Protein AF-A0A9N7JJ28-F1 (afdb_monomer_lite)

pLDDT: mean 87.32, std 13.84, range [27.3, 98.5]

Secondary structure (DSSP, 8-state):
--HHHHHHHHHHHHHHHHHHHHHS------S-------TTTTEEEEE---GGGEETTEE--SSSSSSTT-EEEEETTBTT----EEEE-SSSEEEEEESSSEEEEEEEEEETTS-EEEEEEEEE-TTS--SSS-EEEEEE-TT--EEEEEETTEEEE-TTSS-EE-SPPPPSSSEEEEEEEEEE-TTS-EEEEEEETTEEEEEEEE--GGGS--SEEEEEESS-SSTTSSEEPEEEEEEEEEESS---HHHHHHHHHTTHHHHHHHHHHHHHHHHHHHHHHSS--TTSHHHHHHHHHHHHHTT--TTS-HHHHHHHHHHHHHHHHHHHHHHHTS-------TT----PPPGGGGEEE--SHHHHHHTEETTTTEE-HHHHHHHHHHT-SEEEET-SGGGGG--GGGGSS-GGGPPPEE-SSTTSPEE--SS-HHHHHIIIIIIS-PEEEEEE-TTT--HHHHHHHHHHHHPPTT--TT-SS-HHHHHHHTT--S-----EEEESS-TTTT--GGGSSBTTB----SHHHHHHHHH-EEEEEEEEEPB-SS-----S-TTT-TTB----TT-EEE-TTSSPSSS---GGGS--GGG-EEEETTEEEEE-S-GGGS-TT--EEEEETTTTEEEPP-SSSSPPPPTT-BEEEEEEEEE--HHHHHHHHHHH-TT-EEEES--SHHHHHHHHHHHHTTS-----SEE--------SSPPPTT-TTHHHHHHHHIIIIIHHHHHHHHHHHHHH-TTS---

Organism: Clostridium septicum (NCBI:txid1504)

Structure (mmCIF, N/CA/C/O backbone):
data_AF-A0A9N7JJ28-F1
#
_entry.id   AF-A0A9N7JJ28-F1
#
loop_
_atom_site.group_PDB
_atom_site.id
_atom_site.type_symbol
_atom_site.label_atom_id
_atom_site.label_alt_id
_atom_site.label_comp_id
_atom_site.label_asym_id
_atom_site.label_entity_id
_atom_site.label_seq_id
_atom_site.pdbx_PDB_ins_code
_atom_site.Cartn_x
_atom_site.Cartn_y
_atom_site.Cartn_z
_atom_site.occupancy
_atom_site.B_iso_or_equiv
_atom_site.auth_seq_id
_atom_site.auth_comp_id
_atom_site.auth_asym_id
_atom_site.auth_atom_id
_atom_site.pdbx_PDB_model_num
ATOM 1 N N . MET A 1 1 ? -4.870 -32.412 43.500 1.00 31.12 1 MET A N 1
ATOM 2 C CA . MET A 1 1 ? -5.262 -31.833 44.810 1.00 31.12 1 MET A CA 1
ATOM 3 C C . MET A 1 1 ? -5.225 -30.291 44.856 1.00 31.12 1 MET A C 1
ATOM 5 O O . MET A 1 1 ? -5.602 -29.748 45.883 1.00 31.12 1 MET A O 1
ATOM 9 N N . GLY A 1 2 ? -4.878 -29.571 43.772 1.00 34.66 2 GLY A N 1
ATOM 10 C CA . GLY A 1 2 ? -4.816 -28.093 43.764 1.00 34.66 2 GLY A CA 1
ATOM 11 C C . GLY A 1 2 ? -6.136 -27.337 43.511 1.00 34.66 2 GLY A C 1
ATOM 12 O O . GLY A 1 2 ? -6.288 -26.226 43.996 1.00 34.66 2 GLY A O 1
ATOM 13 N N . GLY A 1 3 ? -7.131 -27.936 42.840 1.00 32.59 3 GLY A N 1
ATOM 14 C CA . GLY A 1 3 ? -8.368 -27.227 42.447 1.00 32.59 3 GLY A CA 1
ATOM 15 C C . GLY A 1 3 ? -9.379 -26.938 43.571 1.00 32.59 3 GLY A C 1
ATOM 16 O O . GLY A 1 3 ? -10.236 -26.074 43.423 1.00 32.59 3 GLY A O 1
ATOM 17 N N . ASN A 1 4 ? -9.281 -27.620 44.719 1.00 35.12 4 ASN A N 1
ATOM 18 C CA . ASN A 1 4 ? -10.210 -27.425 45.845 1.00 35.12 4 ASN A CA 1
ATOM 19 C C . ASN A 1 4 ? -9.795 -26.298 46.809 1.00 35.12 4 ASN A C 1
ATOM 21 O O . ASN A 1 4 ? -10.609 -25.887 47.637 1.00 35.12 4 ASN A O 1
ATOM 25 N N . MET A 1 5 ? -8.556 -25.795 46.720 1.00 35.06 5 MET A N 1
ATOM 26 C CA . MET A 1 5 ? -8.120 -24.637 47.513 1.00 35.06 5 MET A CA 1
ATOM 27 C C . MET A 1 5 ? -8.622 -23.319 46.915 1.00 35.06 5 MET A C 1
ATOM 29 O O . MET A 1 5 ? -9.125 -22.501 47.678 1.00 35.06 5 MET A O 1
ATOM 33 N N . ASN A 1 6 ? -8.611 -23.155 45.584 1.00 46.19 6 ASN A N 1
ATOM 34 C CA . ASN A 1 6 ? -9.087 -21.926 44.930 1.00 46.19 6 ASN A CA 1
ATOM 35 C C . ASN A 1 6 ? -10.594 -21.701 45.097 1.00 46.19 6 ASN A C 1
ATOM 37 O O . ASN A 1 6 ? -10.999 -20.603 45.457 1.00 46.19 6 ASN A O 1
ATOM 41 N N . LYS A 1 7 ? -11.434 -22.740 44.968 1.00 43.75 7 LYS A N 1
ATOM 42 C CA . LYS A 1 7 ? -12.886 -22.596 45.203 1.00 43.75 7 LYS A CA 1
ATOM 43 C C . LYS A 1 7 ? -13.218 -22.194 46.645 1.00 43.75 7 LYS A C 1
ATOM 45 O O . LYS A 1 7 ? -14.100 -21.372 46.863 1.00 43.75 7 LYS A O 1
ATOM 50 N N . LYS A 1 8 ? -12.479 -22.718 47.634 1.00 42.81 8 LYS A N 1
ATOM 51 C CA . LYS A 1 8 ? -12.617 -22.289 49.036 1.00 42.81 8 LYS A CA 1
ATOM 52 C C . LYS A 1 8 ? -12.106 -20.868 49.252 1.00 42.81 8 LYS A C 1
ATOM 54 O O . LYS A 1 8 ? -12.745 -20.136 49.993 1.00 42.81 8 LYS A O 1
ATOM 59 N N . PHE A 1 9 ? -11.013 -20.467 48.603 1.00 43.44 9 PHE A N 1
ATOM 60 C CA . PHE A 1 9 ? -10.500 -19.098 48.679 1.00 43.44 9 PHE A CA 1
ATOM 61 C C . PHE A 1 9 ? -11.475 -18.087 48.061 1.00 43.44 9 PHE A C 1
ATOM 63 O O . PHE A 1 9 ? -11.708 -17.048 48.660 1.00 43.44 9 PHE A O 1
ATOM 70 N N . ILE A 1 10 ? -12.122 -18.424 46.941 1.00 47.22 10 ILE A N 1
ATOM 71 C CA . ILE A 1 10 ? -13.129 -17.582 46.275 1.00 47.22 10 ILE A CA 1
ATOM 72 C C . ILE A 1 10 ? -14.425 -17.506 47.092 1.00 47.22 10 ILE A C 1
ATOM 74 O O . ILE A 1 10 ? -14.948 -16.415 47.282 1.00 47.22 10 ILE A O 1
ATOM 78 N N . SER A 1 11 ? -14.922 -18.613 47.662 1.00 43.03 11 SER A N 1
ATOM 79 C CA . SER A 1 11 ? -16.067 -18.556 48.590 1.00 43.03 11 SER A CA 1
ATOM 80 C C . SER A 1 11 ? -15.740 -17.806 49.881 1.00 43.03 11 SER A C 1
ATOM 82 O O . SER A 1 11 ? -16.617 -17.150 50.433 1.00 43.03 11 SER A O 1
ATOM 84 N N . ILE A 1 12 ? -14.491 -17.873 50.356 1.00 44.97 12 ILE A N 1
ATOM 85 C CA . ILE A 1 12 ? -14.019 -17.047 51.468 1.00 44.97 12 ILE A CA 1
ATOM 86 C C . ILE A 1 12 ? -13.953 -15.589 51.025 1.00 44.97 12 ILE A C 1
ATOM 88 O O . ILE A 1 12 ? -14.421 -14.762 51.781 1.00 44.97 12 ILE A O 1
ATOM 92 N N . ILE A 1 13 ? -13.487 -15.245 49.823 1.00 46.19 13 ILE A N 1
ATOM 93 C CA . ILE A 1 13 ? -13.495 -13.864 49.317 1.00 46.19 13 ILE A CA 1
ATOM 94 C C . ILE A 1 13 ? -14.925 -13.351 49.127 1.00 46.19 13 ILE A C 1
ATOM 96 O O . ILE A 1 13 ? -15.188 -12.246 49.561 1.00 46.19 13 ILE A O 1
ATOM 100 N N . LEU A 1 14 ? -15.877 -14.134 48.610 1.00 43.62 14 LEU A N 1
ATOM 101 C CA . LEU A 1 14 ? -17.290 -13.734 48.544 1.00 43.62 14 LEU A CA 1
ATOM 102 C C . LEU A 1 14 ? -17.869 -13.522 49.946 1.00 43.62 14 LEU A C 1
ATOM 104 O O . LEU A 1 14 ? -18.461 -12.486 50.223 1.00 43.62 14 LEU A O 1
ATOM 108 N N . ALA A 1 15 ? -17.641 -14.471 50.858 1.00 41.09 15 ALA A N 1
ATOM 109 C CA . ALA A 1 15 ? -18.084 -14.346 52.239 1.00 41.09 15 ALA A CA 1
ATOM 110 C C . ALA A 1 15 ? -17.382 -13.194 52.958 1.00 41.09 15 ALA A C 1
ATOM 112 O O . ALA A 1 15 ? -18.008 -12.595 53.812 1.00 41.09 15 ALA A O 1
ATOM 113 N N . THR A 1 16 ? -16.134 -12.868 52.604 1.00 41.03 16 THR A N 1
ATOM 114 C CA . THR A 1 16 ? -15.320 -11.790 53.183 1.00 41.03 16 THR A CA 1
ATOM 115 C C . THR A 1 16 ? -15.589 -10.460 52.502 1.00 41.03 16 THR A C 1
ATOM 117 O O . THR A 1 16 ? -15.441 -9.466 53.168 1.00 41.03 16 THR A O 1
ATOM 120 N N . ILE A 1 17 ? -16.037 -10.380 51.252 1.00 42.94 17 ILE A N 1
ATOM 121 C CA . ILE A 1 17 ? -16.501 -9.138 50.613 1.00 42.94 17 ILE A CA 1
ATOM 122 C C . ILE A 1 17 ? -17.902 -8.819 51.126 1.00 42.94 17 ILE A C 1
ATOM 124 O O . ILE A 1 17 ? -18.151 -7.681 51.496 1.00 42.94 17 ILE A O 1
ATOM 128 N N . ILE A 1 18 ? -18.764 -9.828 51.291 1.00 40.19 18 ILE A N 1
ATOM 129 C CA . ILE A 1 18 ? -20.040 -9.687 52.005 1.00 40.19 18 ILE A CA 1
ATOM 130 C C . ILE A 1 18 ? -19.773 -9.340 53.481 1.00 40.19 18 ILE A C 1
ATOM 132 O O . ILE A 1 18 ? -20.394 -8.420 54.006 1.00 40.19 18 ILE A O 1
ATOM 136 N N . LEU A 1 19 ? -18.792 -9.981 54.144 1.00 32.69 19 LEU A N 1
ATOM 137 C CA . LEU A 1 19 ? -18.432 -9.640 55.525 1.00 32.69 19 LEU A CA 1
ATOM 138 C C . LEU A 1 19 ? -17.773 -8.269 55.625 1.00 32.69 19 LEU A C 1
ATOM 140 O O . LEU A 1 19 ? -18.069 -7.565 56.567 1.00 32.69 19 LEU A O 1
ATOM 144 N N . VAL A 1 20 ? -16.891 -7.872 54.711 1.00 35.56 20 VAL A N 1
ATOM 145 C CA . VAL A 1 20 ? -16.158 -6.595 54.723 1.00 35.56 20 VAL A CA 1
ATOM 146 C C . VAL A 1 20 ? -17.078 -5.459 54.291 1.00 35.56 20 VAL A C 1
ATOM 148 O O . VAL A 1 20 ? -16.967 -4.385 54.863 1.00 35.56 20 VAL A O 1
ATOM 151 N N . ALA A 1 21 ? -18.076 -5.695 53.439 1.00 35.12 21 ALA A N 1
ATOM 152 C CA . ALA A 1 21 ? -19.194 -4.771 53.248 1.00 35.12 21 ALA A CA 1
ATOM 153 C C . ALA A 1 21 ? -20.019 -4.598 54.540 1.00 35.12 21 ALA A C 1
ATOM 155 O O . ALA A 1 21 ? -20.496 -3.502 54.814 1.00 35.12 21 ALA A O 1
ATOM 156 N N . THR A 1 22 ? -20.121 -5.637 55.385 1.00 32.78 22 THR A N 1
ATOM 157 C CA . THR A 1 22 ? -20.750 -5.536 56.721 1.00 32.78 22 THR A CA 1
ATOM 158 C C . THR A 1 22 ? -19.802 -5.143 57.875 1.00 32.78 22 THR A C 1
ATOM 160 O O . THR A 1 22 ? -20.277 -4.781 58.948 1.00 32.78 22 THR A O 1
ATOM 163 N N . CYS A 1 23 ? -18.476 -5.226 57.701 1.00 27.81 23 CYS A N 1
ATOM 164 C CA . CYS A 1 23 ? -17.444 -5.060 58.742 1.00 27.81 23 CYS A CA 1
ATOM 165 C C . CYS A 1 23 ? -16.534 -3.852 58.512 1.00 27.81 23 CYS A C 1
ATOM 167 O O . CYS A 1 23 ? -15.880 -3.407 59.460 1.00 27.81 23 CYS A O 1
ATOM 169 N N . PHE A 1 24 ? -16.542 -3.241 57.322 1.00 31.09 24 PHE A N 1
ATOM 170 C CA . PHE A 1 24 ? -16.439 -1.796 57.293 1.00 31.09 24 PHE A CA 1
ATOM 171 C C . PHE A 1 24 ? -17.645 -1.320 58.086 1.00 31.09 24 PHE A C 1
ATOM 173 O O . PHE A 1 24 ? -18.771 -1.293 57.602 1.00 31.09 24 PHE A O 1
ATOM 180 N N . ASN A 1 25 ? -17.381 -0.926 59.328 1.00 30.23 25 ASN A N 1
ATOM 181 C CA . ASN A 1 25 ? -18.066 0.206 59.908 1.00 30.23 25 ASN A CA 1
ATOM 182 C C . ASN A 1 25 ? -17.907 1.380 58.915 1.00 30.23 25 ASN A C 1
ATOM 184 O O . ASN A 1 25 ? -17.190 2.341 59.185 1.00 30.23 25 ASN A O 1
ATOM 188 N N . PHE A 1 26 ? -18.645 1.363 57.796 1.00 31.72 26 PHE A N 1
ATOM 189 C CA . PHE A 1 26 ? -19.494 2.498 57.526 1.00 31.72 26 PHE A CA 1
ATOM 190 C C . PHE A 1 26 ? -20.122 2.749 58.877 1.00 31.72 26 PHE A C 1
ATOM 192 O O . PHE A 1 26 ? -20.822 1.894 59.426 1.00 31.72 26 PHE A O 1
ATOM 199 N N . LYS A 1 27 ? -19.792 3.888 59.482 1.00 29.39 27 LYS A N 1
ATOM 200 C CA . LYS A 1 27 ? -20.777 4.487 60.355 1.00 29.39 27 LYS A CA 1
ATOM 201 C C . LYS A 1 27 ? -22.066 4.378 59.546 1.00 29.39 27 LYS A C 1
ATOM 203 O O . LYS A 1 27 ? -22.236 5.099 58.567 1.00 29.39 27 LYS A O 1
ATOM 208 N N . LEU A 1 28 ? -22.940 3.452 59.939 1.00 29.27 28 LEU A N 1
ATOM 209 C CA . LEU A 1 28 ? -24.353 3.721 60.000 1.00 29.27 28 LEU A CA 1
ATOM 210 C C . LEU A 1 28 ? -24.401 5.038 60.769 1.00 29.27 28 LEU A C 1
ATOM 212 O O . LEU A 1 28 ? -24.518 5.085 61.992 1.00 29.27 28 LEU A O 1
ATOM 216 N N . VAL A 1 29 ? -24.220 6.134 60.031 1.00 32.22 29 VAL A N 1
ATOM 217 C CA . VAL A 1 29 ? -25.022 7.309 60.237 1.00 32.22 29 VAL A CA 1
ATOM 218 C C . VAL A 1 29 ? -26.397 6.697 60.101 1.00 32.22 29 VAL A C 1
ATOM 220 O O . VAL A 1 29 ? -26.874 6.399 59.008 1.00 32.22 29 VAL A O 1
ATOM 223 N N . SER A 1 30 ? -26.958 6.335 61.256 1.00 27.30 30 SER A N 1
ATOM 224 C CA . SER A 1 30 ? -28.381 6.148 61.362 1.00 27.30 30 SER A CA 1
ATOM 225 C C . SER A 1 30 ? -29.002 7.287 60.570 1.00 27.30 30 SER A C 1
ATOM 227 O O . SER A 1 30 ? -28.454 8.393 60.527 1.00 27.30 30 SER A O 1
ATOM 229 N N . ALA A 1 31 ? -30.157 7.044 59.978 1.00 30.84 31 ALA A N 1
ATOM 230 C CA . ALA A 1 31 ? -31.038 8.102 59.521 1.00 30.84 31 ALA A CA 1
ATOM 231 C C . ALA A 1 31 ? -31.504 9.006 60.697 1.00 30.84 31 ALA A C 1
ATOM 233 O O . ALA A 1 31 ? -32.675 9.338 60.819 1.00 30.84 31 ALA A O 1
ATOM 234 N N . ASN A 1 32 ? -30.605 9.409 61.602 1.00 28.41 32 ASN A N 1
ATOM 235 C CA . ASN A 1 32 ? -30.596 10.725 62.191 1.00 28.41 32 ASN A CA 1
ATOM 236 C C . ASN A 1 32 ? -30.495 11.686 61.014 1.00 28.41 32 ASN A C 1
ATOM 238 O O . ASN A 1 32 ? -29.395 11.942 60.533 1.00 28.41 32 ASN A O 1
ATOM 242 N N . THR A 1 33 ? -31.660 12.130 60.536 1.00 35.03 33 THR A N 1
ATOM 243 C CA . THR A 1 33 ? -31.889 13.469 59.986 1.00 35.03 33 THR A CA 1
ATOM 244 C C . THR A 1 33 ? -30.575 14.205 59.755 1.00 35.03 33 THR A C 1
ATOM 246 O O . THR A 1 33 ? -30.070 14.849 60.683 1.00 35.03 33 THR A O 1
ATOM 249 N N . ILE A 1 34 ? -30.003 14.078 58.549 1.00 42.00 34 ILE A N 1
ATOM 250 C CA . ILE A 1 34 ? -29.130 15.132 58.037 1.00 42.00 34 ILE A CA 1
ATOM 251 C C . ILE A 1 34 ? -30.011 16.362 58.201 1.00 42.00 34 ILE A C 1
ATOM 253 O O . ILE A 1 34 ? -31.062 16.450 57.572 1.00 42.00 34 ILE A O 1
ATOM 257 N N . LYS A 1 35 ? -29.704 17.215 59.183 1.00 42.09 35 LYS A N 1
ATOM 258 C CA . LYS A 1 35 ? -30.325 18.534 59.232 1.00 42.09 35 LYS A CA 1
ATOM 259 C C . LYS A 1 35 ? -30.085 19.094 57.843 1.00 42.09 35 LYS A C 1
ATOM 261 O O . LYS A 1 35 ? -28.913 19.157 57.478 1.00 42.09 35 LYS A O 1
ATOM 266 N N . ASP A 1 36 ? -31.146 19.407 57.100 1.00 57.34 36 ASP A N 1
ATOM 267 C CA . ASP A 1 36 ? -31.034 20.072 55.804 1.00 57.34 36 ASP A CA 1
ATOM 268 C C . ASP A 1 36 ? -30.012 21.197 55.967 1.00 57.34 36 ASP A C 1
ATOM 270 O O . ASP A 1 36 ? -30.238 22.160 56.708 1.00 57.34 36 ASP A O 1
ATOM 274 N N . PHE A 1 37 ? -28.818 20.994 55.408 1.00 76.31 37 PHE A N 1
ATOM 275 C CA . PHE A 1 37 ? -27.785 22.006 55.458 1.00 76.31 37 PHE A CA 1
ATOM 276 C C . PHE A 1 37 ? -28.201 23.027 54.414 1.00 76.31 37 PHE A C 1
ATOM 278 O O . PHE A 1 37 ? -28.211 22.723 53.222 1.00 76.31 37 PHE A O 1
ATOM 285 N N . ASP A 1 38 ? -28.607 24.211 54.860 1.00 86.00 38 ASP A N 1
ATOM 286 C CA . ASP A 1 38 ? -29.076 25.246 53.951 1.00 86.00 38 ASP A CA 1
ATOM 287 C C . ASP A 1 38 ? -27.901 25.790 53.125 1.00 86.00 38 ASP A C 1
ATOM 289 O O . ASP A 1 38 ? -27.115 26.623 53.583 1.00 86.00 38 ASP A O 1
ATOM 293 N N . LEU A 1 39 ? -27.780 25.302 51.888 1.00 90.75 39 LEU A N 1
ATOM 294 C CA . LEU A 1 39 ? -26.790 25.758 50.910 1.00 90.75 39 LEU A CA 1
ATOM 295 C C . LEU A 1 39 ? -27.067 27.182 50.395 1.00 90.75 39 LEU A C 1
ATOM 297 O O . LEU A 1 39 ? -26.283 27.696 49.599 1.00 90.75 39 LEU A O 1
ATOM 301 N N . ASN A 1 40 ? -28.150 27.835 50.825 1.00 89.12 40 ASN A N 1
ATOM 302 C CA . ASN A 1 40 ? -28.416 29.240 50.510 1.00 89.12 40 ASN A CA 1
ATOM 303 C C . ASN A 1 40 ? -27.924 30.196 51.605 1.00 89.12 40 ASN A C 1
ATOM 305 O O . ASN A 1 40 ? -27.819 31.401 51.363 1.00 89.12 40 ASN A O 1
ATOM 309 N N . ASP A 1 41 ? -27.571 29.684 52.787 1.00 89.19 41 ASP A N 1
ATOM 310 C CA . ASP A 1 41 ? -27.022 30.503 53.864 1.00 89.19 41 ASP A CA 1
ATOM 311 C C . ASP A 1 41 ? -25.684 31.131 53.439 1.00 89.19 41 ASP A C 1
ATOM 313 O O . ASP A 1 41 ? -24.734 30.424 53.082 1.00 89.19 41 ASP A O 1
ATOM 317 N N . SER A 1 42 ? -25.599 32.466 53.494 1.00 90.12 42 SER A N 1
ATOM 318 C CA . SER A 1 42 ? -24.420 33.252 53.088 1.00 90.12 42 SER A CA 1
ATOM 319 C C . SER A 1 42 ? -23.978 33.061 51.622 1.00 90.12 42 SER A C 1
ATOM 321 O O . SER A 1 42 ? -22.817 33.305 51.268 1.00 90.12 42 SER A O 1
ATOM 323 N N . LEU A 1 43 ? -24.889 32.619 50.750 1.00 93.81 43 LEU A N 1
ATOM 324 C CA . LEU A 1 43 ? -24.636 32.428 49.323 1.00 93.81 43 LEU A CA 1
ATOM 325 C C . LEU A 1 43 ? -24.639 33.781 48.589 1.00 93.81 43 LEU A C 1
ATOM 327 O O . LEU A 1 43 ? -25.628 34.511 48.595 1.00 93.81 43 LEU A O 1
ATOM 331 N N . LEU A 1 44 ? -23.521 34.115 47.945 1.00 93.56 44 LEU A N 1
ATOM 332 C CA . LEU A 1 44 ? -23.374 35.320 47.124 1.00 93.56 44 LEU A CA 1
ATOM 333 C C . LEU A 1 44 ? -23.677 35.060 45.647 1.00 93.56 44 LEU A C 1
ATOM 335 O O . LEU A 1 44 ? -24.235 35.926 44.974 1.00 93.56 44 LEU A O 1
ATOM 339 N N . GLY A 1 45 ? -23.263 33.900 45.133 1.00 94.25 45 GLY A N 1
ATOM 340 C CA . GLY A 1 45 ? -23.347 33.563 43.714 1.00 94.25 45 GLY A CA 1
ATOM 341 C C . GLY A 1 45 ? -23.714 32.103 43.485 1.00 94.25 45 GLY A C 1
ATOM 342 O O . GLY A 1 45 ? -23.108 31.240 44.115 1.00 94.25 45 GLY A O 1
ATOM 343 N N . TYR A 1 46 ? -24.653 31.833 42.576 1.00 94.44 46 TYR A N 1
ATOM 344 C CA . TYR A 1 46 ? -24.981 30.484 42.103 1.00 94.44 46 TYR A CA 1
ATOM 345 C C . TYR A 1 46 ? -25.229 30.469 40.593 1.00 94.44 46 TYR A C 1
ATOM 347 O O . TYR A 1 46 ? -26.056 31.237 40.103 1.00 94.44 46 TYR A O 1
ATOM 355 N N . TYR A 1 47 ? -24.507 29.608 39.872 1.00 94.75 47 TYR A N 1
ATOM 356 C CA . TYR A 1 47 ? -24.536 29.517 38.409 1.00 94.75 47 TYR A CA 1
ATOM 357 C C . TYR A 1 47 ? -24.588 28.050 37.981 1.00 94.75 47 TYR A C 1
ATOM 359 O O . TYR A 1 47 ? -23.634 27.312 38.223 1.00 94.75 47 TYR A O 1
ATOM 367 N N . THR A 1 48 ? -25.693 27.649 37.353 1.00 89.44 48 THR A N 1
ATOM 368 C CA . THR A 1 48 ? -25.924 26.290 36.829 1.00 89.44 48 THR A CA 1
ATOM 369 C C . THR A 1 48 ? -25.938 26.234 35.308 1.00 89.44 48 THR A C 1
ATOM 371 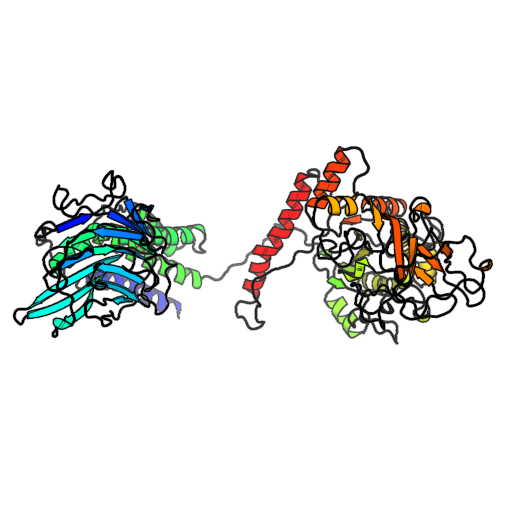O O . THR A 1 48 ? -26.074 25.165 34.755 1.00 89.44 48 THR A O 1
ATOM 374 N N . PHE A 1 49 ? -25.863 27.382 34.626 1.00 92.81 49 PHE A N 1
ATOM 375 C CA . PHE A 1 49 ? -25.827 27.501 33.159 1.00 92.81 49 PHE A CA 1
ATOM 376 C C . PHE A 1 49 ? -27.037 26.932 32.391 1.00 92.81 49 PHE A C 1
ATOM 378 O O . PHE A 1 49 ? -27.085 27.059 31.175 1.00 92.81 49 PHE A O 1
ATOM 385 N N . GLU A 1 50 ? -28.049 26.443 33.106 1.00 88.69 50 GLU A N 1
ATOM 386 C CA . GLU A 1 50 ? -29.313 25.937 32.565 1.00 88.69 50 GLU A CA 1
ATOM 387 C C . GLU A 1 50 ? -30.232 27.027 31.984 1.00 88.69 50 GLU A C 1
ATOM 389 O O . GLU A 1 50 ? -30.265 28.157 32.485 1.00 88.69 50 GLU A O 1
ATOM 394 N N . ASN A 1 51 ? -31.092 26.664 31.021 1.00 72.75 51 ASN A N 1
ATOM 395 C CA . ASN A 1 51 ? -32.124 27.530 30.408 1.00 72.75 51 ASN A CA 1
ATOM 396 C C . ASN A 1 51 ? -31.564 28.819 29.741 1.00 72.75 51 ASN A C 1
ATOM 398 O O . ASN A 1 51 ? -30.388 28.912 29.406 1.00 72.75 51 ASN A O 1
ATOM 402 N N . ASP A 1 52 ? -32.392 29.871 29.603 1.00 65.81 52 ASP A N 1
ATOM 403 C CA . ASP A 1 52 ? -31.998 31.235 29.185 1.00 65.81 52 ASP A CA 1
ATOM 404 C C . ASP A 1 52 ? -31.106 31.965 30.229 1.00 65.81 52 ASP A C 1
ATOM 406 O O . ASP A 1 52 ? -31.024 33.199 30.237 1.00 65.81 52 ASP A O 1
ATOM 410 N N . SER A 1 53 ? -30.441 31.246 31.152 1.00 77.19 53 SER A N 1
ATOM 411 C CA . SER A 1 53 ? -29.570 31.860 32.173 1.00 77.19 53 SER A CA 1
ATOM 412 C C . SER A 1 53 ? -28.376 32.594 31.564 1.00 77.19 53 SER A C 1
ATOM 414 O O . SER A 1 53 ? -27.802 33.470 32.219 1.00 77.19 53 SER A O 1
ATOM 416 N N . ILE A 1 54 ? -28.052 32.282 30.306 1.00 84.38 54 ILE A N 1
ATOM 417 C CA . ILE A 1 54 ? -27.045 32.949 29.493 1.00 84.38 54 ILE A CA 1
ATOM 418 C C . ILE A 1 54 ? -27.739 33.751 28.389 1.00 84.38 54 ILE A C 1
ATOM 420 O O . ILE A 1 54 ? -28.284 33.195 27.440 1.00 84.38 54 ILE A O 1
ATOM 424 N N . ASN A 1 55 ? -27.660 35.079 28.468 1.00 82.06 55 ASN A N 1
ATOM 425 C CA . ASN A 1 55 ? -28.202 35.981 27.452 1.00 82.06 55 ASN A CA 1
ATOM 426 C C . ASN A 1 55 ? -27.167 37.048 27.084 1.00 82.06 55 ASN A C 1
ATOM 428 O O . ASN A 1 55 ? -26.649 37.743 27.959 1.00 82.06 55 ASN A O 1
ATOM 432 N N . ASN A 1 56 ? -26.850 37.186 25.792 1.00 83.94 56 ASN A N 1
ATOM 433 C CA . ASN A 1 56 ? -25.845 38.130 25.285 1.00 83.94 56 ASN A CA 1
ATOM 434 C C . ASN A 1 56 ? -24.528 38.090 26.090 1.00 83.94 56 ASN A C 1
ATOM 436 O O . ASN A 1 56 ? -24.022 39.125 26.525 1.00 83.94 56 ASN A O 1
ATOM 440 N N . MET A 1 57 ? -23.996 36.881 26.325 1.00 89.25 57 MET A N 1
ATOM 441 C CA . MET A 1 57 ? -22.788 36.612 27.131 1.00 89.25 57 MET A CA 1
ATOM 442 C C . MET A 1 57 ? -22.885 36.992 28.616 1.00 89.25 57 MET A C 1
ATOM 444 O O . MET A 1 57 ? -21.889 36.907 29.328 1.00 89.25 57 MET A O 1
ATOM 448 N N . THR A 1 58 ? -24.049 37.400 29.111 1.00 91.62 58 THR A N 1
ATOM 449 C CA . THR A 1 58 ? -24.284 37.627 30.541 1.00 91.62 58 THR A CA 1
ATOM 450 C C . THR A 1 58 ? -24.865 36.361 31.148 1.00 91.62 58 THR A C 1
ATOM 452 O O . THR A 1 58 ? -25.820 35.818 30.604 1.00 91.62 58 THR A O 1
ATOM 455 N N . VAL A 1 59 ? -24.303 35.909 32.267 1.00 92.94 59 VAL A N 1
ATOM 456 C CA . VAL A 1 59 ? -24.788 34.755 33.032 1.00 92.94 59 VAL A CA 1
ATOM 457 C C . VAL A 1 59 ? -25.475 35.256 34.295 1.00 92.94 59 VAL A C 1
ATOM 459 O O . VAL A 1 59 ? -24.880 35.977 35.102 1.00 92.94 59 VAL A O 1
ATOM 462 N N . THR A 1 60 ? -26.732 34.874 34.463 1.00 92.31 60 THR A N 1
ATOM 463 C CA . THR A 1 60 ? -27.560 35.294 35.595 1.00 92.31 60 THR A CA 1
ATOM 464 C C . THR A 1 60 ? -27.105 34.616 36.884 1.00 92.31 60 THR A C 1
ATOM 466 O O . THR A 1 60 ? -26.890 33.407 36.913 1.00 92.31 60 THR A O 1
ATOM 469 N N . ASN A 1 61 ? -26.982 35.391 37.962 1.00 92.81 61 ASN A N 1
ATOM 470 C CA . ASN A 1 61 ? -26.771 34.856 39.304 1.00 92.81 61 ASN A CA 1
ATOM 471 C C . ASN A 1 61 ? -28.106 34.389 39.916 1.00 92.81 61 ASN A C 1
ATOM 473 O O . ASN A 1 61 ? -29.015 35.193 40.114 1.00 92.81 61 ASN A O 1
ATOM 477 N N . LEU A 1 62 ? -28.212 33.108 40.269 1.00 90.31 62 LEU A N 1
ATOM 478 C CA . LEU A 1 62 ? -29.432 32.512 40.827 1.00 90.31 62 LEU A CA 1
ATOM 479 C C . LEU A 1 62 ? -29.575 32.687 42.352 1.00 90.31 62 LEU A C 1
ATOM 481 O O . LEU A 1 62 ? -30.665 32.488 42.883 1.00 90.31 62 LEU A O 1
ATOM 485 N N . ALA A 1 63 ? -28.509 33.068 43.069 1.00 86.38 63 ALA A N 1
ATOM 486 C CA . ALA A 1 63 ? -28.515 33.186 44.535 1.00 86.38 63 ALA A CA 1
ATOM 487 C C . ALA A 1 63 ? -29.295 34.407 45.047 1.00 86.38 63 ALA A C 1
ATOM 489 O O . ALA A 1 63 ? -29.988 34.356 46.060 1.00 86.38 63 ALA A O 1
ATOM 490 N N . THR A 1 64 ? -29.192 35.526 44.336 1.00 67.00 64 THR A N 1
ATOM 491 C CA . THR A 1 64 ? -29.947 36.745 44.612 1.00 67.00 64 THR A CA 1
ATOM 492 C C . THR A 1 64 ? -30.590 37.140 43.299 1.00 67.00 64 THR A C 1
ATOM 494 O O . THR A 1 64 ? -29.856 37.481 42.382 1.00 67.00 64 THR A O 1
ATOM 497 N N . LEU A 1 65 ? -31.917 37.070 43.173 1.00 54.97 65 LEU A N 1
ATOM 498 C CA . LEU A 1 65 ? -32.663 37.395 41.944 1.00 54.97 65 LEU A CA 1
ATOM 499 C C . LEU A 1 65 ? -32.514 38.892 41.547 1.00 54.97 65 LEU A C 1
ATOM 501 O O . LEU A 1 65 ? -33.467 39.664 41.642 1.00 54.97 65 LEU A O 1
ATOM 505 N N . GLY A 1 66 ? -31.315 39.331 41.152 1.00 58.41 66 GLY A N 1
ATOM 506 C CA . GLY A 1 66 ? -30.948 40.708 40.813 1.00 58.41 66 GLY A CA 1
ATOM 507 C C . GLY A 1 66 ? -29.577 40.803 40.124 1.00 58.41 66 GLY A C 1
ATOM 508 O O . GLY A 1 66 ? -28.791 39.868 40.152 1.00 58.41 66 GLY A O 1
ATOM 509 N N . GLU A 1 67 ? -29.271 41.952 39.511 1.00 72.06 67 GLU A N 1
ATOM 510 C CA . GLU A 1 67 ? -28.097 42.144 38.627 1.00 72.06 67 GLU A CA 1
ATOM 511 C C . GLU A 1 67 ? -26.732 42.138 39.343 1.00 72.06 67 GLU A C 1
ATOM 513 O O . GLU A 1 67 ? -25.674 42.061 38.712 1.00 72.06 67 GLU A O 1
ATOM 518 N N . LYS A 1 68 ? -26.733 42.244 40.676 1.00 79.81 68 LYS A N 1
ATOM 519 C CA . LYS A 1 68 ? -25.515 42.296 41.484 1.00 79.81 68 LYS A CA 1
ATOM 520 C C . LYS A 1 68 ? -24.848 40.916 41.453 1.00 79.81 68 LYS A C 1
ATOM 522 O O . LYS A 1 68 ? -25.400 39.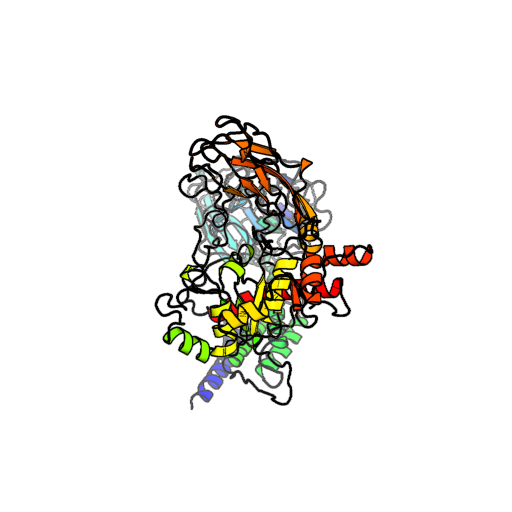952 41.970 1.00 79.81 68 LYS A O 1
ATOM 527 N N . TYR A 1 69 ? -23.654 40.861 40.863 1.00 91.19 69 TYR A N 1
ATOM 528 C CA . TYR A 1 69 ? -22.876 39.647 40.579 1.00 91.19 69 TYR A CA 1
ATOM 529 C C . TYR A 1 69 ? -23.292 38.844 39.347 1.00 91.19 69 TYR A C 1
ATOM 531 O O . TYR A 1 69 ? -22.769 37.753 39.173 1.00 91.19 69 TYR A O 1
ATOM 539 N N . ASN A 1 70 ? -24.123 39.363 38.438 1.00 93.62 70 ASN A N 1
ATOM 540 C CA . ASN A 1 70 ? -24.246 38.711 37.131 1.00 93.62 70 ASN A CA 1
ATOM 541 C C . ASN A 1 70 ? -22.861 38.562 36.490 1.00 93.62 70 ASN A C 1
ATOM 543 O O . ASN A 1 70 ? -22.077 39.515 36.431 1.00 93.62 70 ASN A O 1
ATOM 547 N N . GLY A 1 71 ? -22.550 37.343 36.064 1.00 94.12 71 GLY A N 1
ATOM 548 C CA . GLY A 1 71 ? -21.270 37.041 35.458 1.00 94.12 71 GLY A CA 1
ATOM 549 C C . GLY A 1 71 ? -21.276 37.344 33.964 1.00 94.12 71 GLY A C 1
ATOM 550 O O . GLY A 1 71 ? -22.320 37.569 33.355 1.00 94.12 71 GLY A O 1
ATOM 551 N N . LYS A 1 72 ? -20.094 37.349 33.356 1.00 94.62 72 LYS A N 1
ATOM 552 C CA . LYS A 1 72 ? -19.914 37.624 31.931 1.00 94.62 72 LYS A CA 1
ATOM 553 C C . LYS A 1 72 ? -18.960 36.616 31.299 1.00 94.62 72 LYS A C 1
ATOM 555 O O . LYS A 1 72 ? -17.894 36.346 31.851 1.00 94.62 72 LYS A O 1
ATOM 560 N N . LEU A 1 73 ? -19.336 36.095 30.137 1.00 95.75 73 LEU A N 1
ATOM 561 C CA . LEU A 1 73 ? -18.461 35.332 29.255 1.00 95.75 73 LEU A CA 1
ATOM 562 C C . LEU A 1 73 ? -17.645 36.286 28.375 1.00 95.75 73 LEU A C 1
ATOM 564 O O . LEU A 1 73 ? -18.152 37.307 27.908 1.00 95.75 73 LEU A O 1
ATOM 568 N N . GLY A 1 74 ? -16.383 35.952 28.135 1.00 94.94 74 GLY A N 1
ATOM 569 C CA . GLY A 1 74 ? -15.504 36.737 27.274 1.00 94.94 74 GLY A CA 1
ATOM 570 C C . GLY A 1 74 ? -14.207 36.008 26.959 1.00 94.94 74 GLY A C 1
ATOM 571 O O . GLY A 1 74 ? -14.082 34.805 27.202 1.00 94.94 74 GLY A O 1
ATOM 572 N N . SER A 1 75 ? -13.238 36.745 26.429 1.00 94.69 75 SER A N 1
ATOM 573 C CA . SER A 1 75 ? -11.861 36.290 26.246 1.00 94.69 75 SER A CA 1
ATOM 574 C C . SER A 1 75 ? -10.890 37.442 26.457 1.00 94.69 75 SER A C 1
ATOM 576 O O . SER A 1 75 ? -11.250 38.597 26.237 1.00 94.69 75 SER A O 1
ATOM 578 N N . LEU A 1 76 ? -9.655 37.152 26.877 1.00 92.56 76 LEU A N 1
ATOM 579 C CA . LEU A 1 76 ? -8.636 38.194 27.075 1.00 92.56 76 LEU A CA 1
ATOM 580 C C . LEU A 1 76 ? -8.325 38.971 25.785 1.00 92.56 76 LEU A C 1
ATOM 582 O O . LEU A 1 76 ? -7.935 40.133 25.843 1.00 92.56 76 LEU A O 1
ATOM 586 N N . ASN A 1 77 ? -8.529 38.331 24.631 1.00 86.62 77 ASN A N 1
ATOM 587 C CA . ASN A 1 77 ? -8.282 38.913 23.314 1.00 86.62 77 ASN A CA 1
ATOM 588 C C . ASN A 1 77 ? -9.520 39.619 22.726 1.00 86.62 77 ASN A C 1
ATOM 590 O O . ASN A 1 77 ? -9.392 40.390 21.776 1.00 86.62 77 ASN A O 1
ATOM 594 N N . ASN A 1 78 ? -10.718 39.367 23.266 1.00 84.44 78 ASN A N 1
ATOM 595 C CA . ASN A 1 78 ? -11.971 39.986 22.837 1.00 84.44 78 ASN A CA 1
ATOM 596 C C . ASN A 1 78 ? -13.034 39.903 23.947 1.00 84.44 78 ASN A C 1
ATOM 598 O O . ASN A 1 78 ? -13.685 38.877 24.123 1.00 84.44 78 ASN A O 1
ATOM 602 N N . ASP A 1 79 ? -13.291 41.009 24.645 1.00 70.81 79 ASP A N 1
ATOM 603 C CA . ASP A 1 79 ? -14.286 41.067 25.730 1.00 70.81 79 ASP A CA 1
ATOM 604 C C . ASP A 1 79 ? -15.752 40.932 25.262 1.00 70.81 79 ASP A C 1
ATOM 606 O O . ASP A 1 79 ? -16.664 40.866 26.094 1.00 70.81 79 ASP A O 1
ATOM 610 N N . ASN A 1 80 ? -15.995 40.925 23.947 1.00 75.00 80 ASN A N 1
ATOM 611 C CA . ASN A 1 80 ? -17.312 40.747 23.329 1.00 75.00 80 ASN A CA 1
ATOM 612 C C . ASN A 1 80 ? -17.425 39.427 22.546 1.00 75.00 80 ASN A C 1
ATOM 614 O O . ASN A 1 80 ? -18.363 39.256 21.769 1.00 75.00 80 ASN A O 1
ATOM 618 N N . GLY A 1 81 ? -16.463 38.519 22.708 1.00 86.12 81 GLY A N 1
ATOM 619 C CA . GLY A 1 81 ? -16.474 37.196 22.096 1.00 86.12 81 GLY A CA 1
ATOM 620 C C . GLY A 1 81 ? -15.848 36.160 23.022 1.00 86.12 81 GLY A C 1
ATOM 621 O O . GLY A 1 81 ? -15.046 36.480 23.896 1.00 86.12 81 GLY A O 1
ATOM 622 N N . THR A 1 82 ? -16.220 34.901 22.845 1.00 93.06 82 THR A N 1
ATOM 623 C CA . THR A 1 82 ? -15.690 33.797 23.643 1.00 93.06 82 THR A CA 1
ATOM 624 C C . THR A 1 82 ? -15.671 32.529 22.802 1.00 93.06 82 THR A C 1
ATOM 626 O O . THR A 1 82 ? -16.532 32.357 21.940 1.00 93.06 82 THR A O 1
ATOM 629 N N . ASN A 1 83 ? -14.706 31.647 23.059 1.00 94.19 83 ASN A N 1
ATOM 630 C CA . ASN A 1 83 ? -14.727 30.282 22.528 1.00 94.19 83 ASN A CA 1
ATOM 631 C C . ASN A 1 83 ? -15.421 29.308 23.495 1.00 94.19 83 ASN A C 1
ATOM 633 O O . ASN A 1 83 ? -15.480 28.109 23.225 1.00 94.19 83 ASN A O 1
ATOM 637 N N . ILE A 1 84 ? -15.938 29.804 24.627 1.00 95.19 84 ILE A N 1
ATOM 638 C CA . ILE A 1 84 ? -16.748 28.994 25.533 1.00 95.19 84 ILE A CA 1
ATOM 639 C C . ILE A 1 84 ? -18.034 28.604 24.811 1.00 95.19 84 ILE A C 1
ATOM 641 O O . ILE A 1 84 ? -18.745 29.449 24.267 1.00 95.19 84 ILE A O 1
ATOM 645 N N . THR A 1 85 ? -18.326 27.311 24.833 1.00 94.88 85 THR A N 1
ATOM 646 C CA . THR A 1 85 ? -19.556 26.732 24.283 1.00 94.88 85 THR A CA 1
ATOM 647 C C . THR A 1 85 ? -20.355 26.069 25.397 1.00 94.88 85 THR A C 1
ATOM 649 O O . THR A 1 85 ? -19.827 25.847 26.486 1.00 94.88 85 THR A O 1
ATOM 652 N N . ILE A 1 86 ? -21.625 25.772 25.135 1.00 93.81 86 ILE A N 1
ATOM 653 C CA . ILE A 1 86 ? -22.462 24.975 26.037 1.00 93.81 86 ILE A CA 1
ATOM 654 C C . ILE A 1 86 ? -22.410 23.517 25.581 1.00 93.81 86 ILE A C 1
ATOM 656 O O . ILE A 1 86 ? -22.478 23.234 24.384 1.00 93.81 86 ILE A O 1
ATOM 660 N N . ASP A 1 87 ? -22.212 22.608 26.528 1.00 93.12 87 ASP A N 1
ATOM 661 C CA . ASP A 1 87 ? -22.149 21.156 26.329 1.00 93.12 87 ASP A CA 1
ATOM 662 C C . ASP A 1 87 ? -22.773 20.469 27.555 1.00 93.12 87 ASP A C 1
ATOM 664 O O . ASP A 1 87 ? -23.000 21.130 28.565 1.00 93.12 87 ASP A O 1
ATOM 668 N N . LYS A 1 88 ? -22.991 19.148 27.506 1.00 89.88 88 LYS A N 1
ATOM 669 C CA . LYS A 1 88 ? -23.573 18.381 28.619 1.00 89.88 88 LYS A CA 1
ATOM 670 C C . LYS A 1 88 ? -22.809 18.645 29.927 1.00 89.88 88 LYS A C 1
ATOM 672 O O . LYS A 1 88 ? -21.601 18.347 29.980 1.00 89.88 88 LYS A O 1
ATOM 677 N N . GLY A 1 89 ? -23.515 19.187 30.921 1.00 89.31 89 GLY A N 1
ATOM 678 C CA . GLY A 1 89 ? -23.047 19.526 32.269 1.00 89.31 89 GLY A CA 1
ATOM 679 C C . GLY A 1 89 ? -23.075 18.352 33.257 1.00 89.31 89 GLY A C 1
ATOM 680 O O . GLY A 1 89 ? -23.268 17.201 32.857 1.00 89.31 89 GLY A O 1
ATOM 681 N N . ILE A 1 90 ? -22.836 18.639 34.545 1.00 89.75 90 ILE A N 1
ATOM 682 C CA . ILE A 1 90 ? -23.145 17.694 35.640 1.00 89.75 90 ILE A CA 1
ATOM 683 C C . ILE A 1 90 ? -24.655 17.678 35.900 1.00 89.75 90 ILE A C 1
ATOM 685 O O . ILE A 1 90 ? -25.195 16.672 36.352 1.00 89.75 90 ILE A O 1
ATOM 689 N N . LEU A 1 91 ? -25.315 18.797 35.603 1.00 86.00 91 LEU A N 1
ATOM 690 C CA . LEU A 1 91 ? -26.758 18.930 35.507 1.00 86.00 91 LEU A CA 1
ATOM 691 C C . LEU A 1 91 ? -27.190 18.578 34.067 1.00 86.00 91 LEU A C 1
ATOM 693 O O . LEU A 1 91 ? -26.968 17.444 33.636 1.00 86.00 91 LEU A O 1
ATOM 697 N N . GLU A 1 92 ? -27.764 19.511 33.306 1.00 87.19 92 GLU A N 1
ATOM 698 C CA . GLU A 1 92 ? -28.067 19.322 31.880 1.00 87.19 92 GLU A CA 1
ATOM 699 C C . GLU A 1 92 ? -27.043 20.073 31.013 1.00 87.19 92 GLU A C 1
ATOM 701 O O . GLU A 1 92 ? -26.342 19.437 30.216 1.00 87.19 92 GLU A O 1
ATOM 706 N N . ASP A 1 93 ? -26.857 21.375 31.244 1.00 92.50 93 ASP A N 1
ATOM 707 C CA . ASP A 1 93 ? -25.961 22.264 30.496 1.00 92.50 93 ASP A CA 1
ATOM 708 C C . ASP A 1 93 ? -24.770 22.756 31.339 1.00 92.50 93 ASP A C 1
ATOM 710 O O . ASP A 1 93 ? -24.888 23.120 32.501 1.00 92.50 93 ASP A O 1
ATOM 714 N N . GLY A 1 94 ? -23.582 22.836 30.735 1.00 94.56 94 GLY A N 1
ATOM 715 C CA . GLY A 1 94 ? -22.377 23.355 31.385 1.00 94.56 94 GLY A CA 1
ATOM 716 C C . GLY A 1 94 ? -21.462 24.121 30.431 1.00 94.56 94 GLY A C 1
ATOM 717 O O . GLY A 1 94 ? -21.516 23.965 29.208 1.00 94.56 94 GLY A O 1
ATOM 718 N N . LEU A 1 95 ? -20.571 24.947 30.988 1.00 97.19 95 LEU A N 1
ATOM 719 C CA . LEU A 1 95 ? -19.603 25.707 30.195 1.00 97.19 95 LEU A CA 1
ATOM 720 C C . LEU A 1 95 ? -18.443 24.813 29.761 1.00 97.19 95 LEU A C 1
ATOM 722 O O . LEU A 1 95 ? -17.705 24.300 30.602 1.00 97.19 95 LEU A O 1
ATOM 726 N N . LYS A 1 96 ? -18.217 24.699 28.454 1.00 97.31 96 LYS A N 1
ATOM 727 C CA . LYS A 1 96 ? -17.076 24.001 27.857 1.00 97.31 96 LYS A CA 1
ATOM 728 C C . LYS A 1 96 ? -15.990 24.979 27.427 1.00 97.31 96 LYS A C 1
ATOM 730 O O . LYS A 1 96 ? -16.221 25.863 26.605 1.00 97.31 96 LYS A O 1
ATOM 735 N N . PHE A 1 97 ? -14.786 24.747 27.932 1.00 97.75 97 PHE A N 1
ATOM 736 C CA . PHE A 1 97 ? -13.566 25.476 27.617 1.00 97.75 97 PHE A CA 1
ATOM 737 C C . PHE A 1 97 ? -12.671 24.626 26.709 1.00 97.75 97 PHE A C 1
ATOM 739 O O . PHE A 1 97 ? -12.466 23.436 26.956 1.00 97.75 97 PHE A O 1
ATOM 746 N N . ASP A 1 98 ? -12.116 25.238 25.667 1.00 95.88 98 ASP A N 1
ATOM 747 C CA . ASP A 1 98 ? -11.296 24.579 24.642 1.00 95.88 98 ASP A CA 1
ATOM 748 C C . ASP A 1 98 ? -9.779 24.690 24.891 1.00 95.88 98 ASP A C 1
ATOM 750 O O . ASP A 1 98 ? -8.991 24.110 24.142 1.00 95.88 98 ASP A O 1
ATOM 754 N N . GLY A 1 99 ? -9.368 25.387 25.956 1.00 94.19 99 GLY A N 1
ATOM 755 C CA . GLY A 1 99 ? -7.971 25.727 26.237 1.00 94.19 99 GLY A CA 1
ATOM 756 C C . GLY A 1 99 ? -7.534 27.081 25.670 1.00 94.19 99 GLY A C 1
ATOM 757 O O . GLY A 1 99 ? -6.356 27.421 25.763 1.00 94.19 99 GLY A O 1
ATOM 758 N N . SER A 1 100 ? -8.449 27.864 25.092 1.00 94.06 100 SER A N 1
ATOM 759 C CA . SER A 1 100 ? -8.205 29.274 24.781 1.00 94.06 100 SER A CA 1
ATOM 760 C C . SER A 1 100 ? -8.349 30.161 26.021 1.00 94.06 100 SER A C 1
ATOM 762 O O . SER A 1 100 ? -8.935 29.773 27.030 1.00 94.06 100 SER A O 1
ATOM 764 N N . GLU A 1 101 ? -7.858 31.397 25.939 1.00 94.69 101 GLU A N 1
ATOM 765 C CA . GLU A 1 101 ? -7.908 32.407 27.009 1.00 94.69 101 GLU A CA 1
ATOM 766 C C . GLU A 1 101 ? -9.306 33.046 27.147 1.00 94.69 101 GLU A C 1
ATOM 768 O O . GLU A 1 101 ? -9.465 34.265 27.282 1.00 94.69 101 GLU A O 1
ATOM 773 N N . SER A 1 102 ? -10.333 32.203 27.058 1.00 95.62 102 SER A N 1
ATOM 774 C CA . SER A 1 102 ? -11.730 32.536 27.287 1.00 95.62 102 SER A CA 1
ATOM 775 C C . SER A 1 102 ? -12.078 32.365 28.761 1.00 95.62 102 SER A C 1
ATOM 777 O O . SER A 1 102 ? -11.560 31.477 29.439 1.00 95.62 102 SER A O 1
ATOM 779 N N . TYR A 1 103 ? -12.969 33.212 29.265 1.00 96.81 103 TYR A N 1
ATOM 780 C CA . TYR A 1 103 ? -13.314 33.232 30.676 1.00 96.81 103 TYR A CA 1
ATOM 781 C C . TYR A 1 103 ? -14.811 33.355 30.943 1.00 96.81 103 TYR A C 1
ATOM 783 O O . TYR A 1 103 ? -15.546 33.989 30.187 1.00 96.81 103 TYR A O 1
ATOM 791 N N . PHE A 1 104 ? -15.221 32.834 32.098 1.00 97.50 104 PHE A N 1
ATOM 792 C CA . PHE A 1 104 ? -16.422 33.265 32.809 1.00 97.50 104 PHE A CA 1
ATOM 793 C C . PHE A 1 104 ? -15.997 34.149 33.988 1.00 97.50 104 PHE A C 1
ATOM 795 O O . PHE A 1 104 ? -15.171 33.731 34.792 1.00 97.50 104 PHE A O 1
ATOM 802 N N . ARG A 1 105 ? -16.492 35.386 34.094 1.00 96.25 105 ARG A N 1
ATOM 803 C CA . ARG A 1 105 ? -16.045 36.357 35.109 1.00 96.25 105 ARG A CA 1
ATOM 804 C C . ARG A 1 105 ? -17.209 36.882 35.935 1.00 96.25 105 ARG A C 1
ATOM 806 O O . ARG A 1 105 ? -18.161 37.414 35.379 1.00 96.25 105 ARG A O 1
ATOM 813 N N . VAL A 1 106 ? -17.091 36.805 37.256 1.00 96.12 106 VAL A N 1
ATOM 814 C CA . VAL A 1 106 ? -18.056 37.334 38.227 1.00 96.12 106 VAL A CA 1
ATOM 815 C C . VAL A 1 106 ? -17.489 38.610 38.858 1.00 96.12 106 VAL A C 1
ATOM 817 O O . VAL A 1 106 ? -16.401 38.557 39.440 1.00 96.12 106 VAL A O 1
ATOM 820 N N . PRO A 1 107 ? -18.174 39.761 38.761 1.00 94.06 107 PRO A N 1
ATOM 821 C CA . PRO A 1 107 ? -17.583 41.040 39.133 1.00 94.06 107 PRO A CA 1
ATOM 822 C C . PRO A 1 107 ? -17.503 41.242 40.652 1.00 94.06 107 PRO A C 1
ATOM 824 O O . PRO A 1 107 ? -18.499 41.069 41.345 1.00 94.06 107 PRO A O 1
ATOM 827 N N . ASN A 1 108 ? -16.354 41.689 41.166 1.00 92.56 108 ASN A N 1
ATOM 828 C CA . ASN A 1 108 ? -16.173 42.193 42.541 1.00 92.56 108 ASN A CA 1
ATOM 829 C C . ASN A 1 108 ? -16.825 41.355 43.671 1.00 92.56 108 ASN A C 1
ATOM 831 O O . ASN A 1 108 ? -17.502 41.914 44.538 1.00 92.56 108 ASN A O 1
ATOM 835 N N . ILE A 1 109 ? -16.656 40.028 43.669 1.00 91.25 109 ILE A N 1
ATOM 836 C CA . ILE A 1 109 ? -17.441 39.133 44.544 1.00 91.25 109 ILE A CA 1
ATOM 837 C C . ILE A 1 109 ? -16.728 38.675 45.823 1.00 91.25 109 ILE A C 1
ATOM 839 O O . ILE A 1 109 ? -17.394 38.474 46.834 1.00 91.25 109 ILE A O 1
ATOM 843 N N . ILE A 1 110 ? -15.397 38.538 45.821 1.00 90.19 110 ILE A N 1
ATOM 844 C CA . ILE A 1 110 ? -14.649 38.060 46.996 1.00 90.19 110 ILE A CA 1
ATOM 845 C C . ILE A 1 110 ? -13.383 38.875 47.269 1.00 90.19 110 ILE A C 1
ATOM 847 O O . ILE A 1 110 ? -12.714 39.356 46.350 1.00 90.19 110 ILE A O 1
ATOM 851 N N . ASN A 1 111 ? -13.030 38.969 48.552 1.00 92.19 111 ASN A N 1
ATOM 852 C CA . ASN A 1 111 ? -11.746 39.453 49.047 1.00 92.19 111 ASN A CA 1
ATOM 853 C C . ASN A 1 111 ? -10.948 38.261 49.593 1.00 92.19 111 ASN A C 1
ATOM 855 O O . ASN A 1 111 ? -11.410 37.563 50.492 1.00 92.19 111 ASN A O 1
ATOM 859 N N . ALA A 1 112 ? -9.735 38.032 49.085 1.00 92.44 112 ALA A N 1
ATOM 860 C CA . ALA A 1 112 ? -8.936 36.869 49.478 1.00 92.44 112 ALA A CA 1
ATOM 861 C C . ALA A 1 112 ? -8.421 36.925 50.930 1.00 92.44 112 ALA A C 1
ATOM 863 O O . ALA A 1 112 ? -7.901 35.925 51.420 1.00 92.44 112 ALA A O 1
ATOM 864 N N . LYS A 1 113 ? -8.551 38.077 51.608 1.00 92.38 113 LYS A N 1
ATOM 865 C CA . LYS A 1 113 ? -8.233 38.246 53.037 1.00 92.38 113 LYS A CA 1
ATOM 866 C C . LYS A 1 113 ? -9.400 37.957 53.985 1.00 92.38 113 LYS A C 1
ATOM 868 O O . LYS A 1 113 ? -9.229 38.074 55.191 1.00 92.38 113 LYS A O 1
ATOM 873 N N . GLU A 1 114 ? -10.574 37.641 53.457 1.00 93.25 114 GLU A N 1
ATOM 874 C CA . GLU A 1 114 ? -11.784 37.415 54.246 1.00 93.25 114 GLU A CA 1
ATOM 875 C C . GLU A 1 114 ? -12.202 35.939 54.209 1.00 93.25 114 GLU A C 1
ATOM 877 O O . GLU A 1 114 ? -11.574 35.097 53.555 1.00 93.25 114 GLU A O 1
ATOM 882 N N . ASN A 1 115 ? -13.277 35.624 54.933 1.00 95.62 115 ASN A N 1
ATOM 883 C CA . ASN A 1 115 ? -13.921 34.320 54.861 1.00 95.62 115 ASN A CA 1
ATOM 884 C C . ASN A 1 115 ? -14.631 34.167 53.515 1.00 95.62 115 ASN A C 1
ATOM 886 O O . ASN A 1 115 ? -15.487 34.979 53.164 1.00 95.62 115 ASN A O 1
ATOM 890 N N . TYR A 1 116 ? -14.311 33.106 52.781 1.00 96.19 116 TYR A N 1
ATOM 891 C CA . TYR A 1 116 ? -15.013 32.772 51.546 1.00 96.19 116 TYR A CA 1
ATOM 892 C C . TYR A 1 116 ? -14.966 31.277 51.260 1.00 96.19 116 TYR A C 1
ATOM 894 O O . TYR A 1 116 ? -14.050 30.578 51.696 1.00 96.19 116 TYR A O 1
ATOM 902 N N . THR A 1 117 ? -15.924 30.822 50.457 1.00 98.00 117 THR A N 1
ATOM 903 C CA . THR A 1 117 ? -15.937 29.485 49.861 1.00 98.00 117 THR A CA 1
ATOM 904 C C . THR A 1 117 ? -16.315 29.604 48.394 1.00 98.00 117 THR A C 1
ATOM 906 O O . THR A 1 117 ? -17.265 30.311 48.062 1.00 98.00 117 THR A O 1
ATOM 909 N N . VAL A 1 118 ? -15.600 28.900 47.520 1.00 98.19 118 VAL A N 1
ATOM 910 C CA . VAL A 1 118 ? -15.989 28.699 46.121 1.00 98.19 118 VAL A CA 1
ATOM 911 C C . VAL A 1 118 ? -16.059 27.200 45.866 1.00 98.19 118 VAL A C 1
ATOM 913 O O . VAL A 1 118 ? -15.067 26.498 46.053 1.00 98.19 118 VAL A O 1
ATOM 916 N N . SER A 1 119 ? -17.228 26.722 45.453 1.00 98.06 119 SER A N 1
ATOM 917 C CA . SER A 1 119 ? -17.465 25.353 44.997 1.00 98.06 119 SER A CA 1
ATOM 918 C C . SER A 1 119 ? -17.812 25.373 43.518 1.00 98.06 119 SER A C 1
ATOM 920 O O . SER A 1 119 ? -18.502 26.282 43.061 1.00 98.06 119 SER A O 1
ATOM 922 N N . LEU A 1 120 ? -17.321 24.394 42.772 1.00 97.94 120 LEU A N 1
ATOM 923 C CA . LEU A 1 120 ? -17.666 24.180 41.375 1.00 97.94 120 LEU A CA 1
ATOM 924 C C . LEU A 1 120 ? -17.563 22.698 41.043 1.00 97.94 120 LEU A C 1
ATOM 926 O O . LEU A 1 120 ? -16.756 21.970 41.626 1.00 97.94 120 LEU A O 1
ATOM 930 N N . TRP A 1 121 ? -18.350 22.276 40.067 1.00 97.38 121 TRP A N 1
ATOM 931 C CA . TRP A 1 121 ? -18.185 20.994 39.409 1.00 97.38 121 TRP A CA 1
ATOM 932 C C . TRP A 1 121 ? -17.311 21.177 38.179 1.00 97.38 121 TRP A C 1
ATOM 934 O O . TRP A 1 121 ? -17.514 22.091 37.383 1.00 97.38 121 TRP A O 1
ATOM 944 N N . LEU A 1 122 ? -16.292 20.335 38.058 1.00 95.75 122 LEU A N 1
ATOM 945 C CA . LEU A 1 122 ? -15.249 20.470 37.057 1.00 95.75 122 LEU A CA 1
ATOM 946 C C . LEU A 1 122 ? -14.981 19.121 36.391 1.00 95.75 122 LEU A C 1
ATOM 948 O O . LEU A 1 122 ? -14.727 18.128 37.069 1.00 95.75 122 LEU A O 1
ATOM 952 N N . TYR A 1 123 ? -15.011 19.100 35.063 1.00 95.75 123 TYR A N 1
ATOM 953 C CA . TYR A 1 123 ? -14.602 17.964 34.245 1.00 95.75 123 TYR A CA 1
ATOM 954 C C . TYR A 1 123 ? -13.284 18.310 33.558 1.00 95.75 123 TYR A C 1
ATOM 956 O O . TYR A 1 123 ? -13.250 19.114 32.626 1.00 95.75 123 TYR A O 1
ATOM 964 N N . ASN A 1 124 ? -12.189 17.708 34.013 1.00 95.81 124 ASN A N 1
ATOM 965 C CA . ASN A 1 124 ? -10.873 17.877 33.400 1.00 95.81 124 ASN A CA 1
ATOM 966 C C . ASN A 1 124 ? -10.776 17.057 32.108 1.00 95.81 124 ASN A C 1
ATOM 968 O O . ASN A 1 124 ? -10.878 15.834 32.169 1.00 95.81 124 ASN A O 1
ATOM 972 N N . ASP A 1 125 ? -10.531 17.682 30.955 1.00 95.00 125 ASP A N 1
ATOM 973 C CA . ASP A 1 125 ? -10.373 16.935 29.700 1.00 95.00 125 ASP A CA 1
ATOM 974 C C . ASP A 1 125 ? -9.086 16.082 29.712 1.00 95.00 125 ASP A C 1
ATOM 976 O O . ASP A 1 125 ? -8.042 16.515 30.210 1.00 95.00 125 ASP A O 1
ATOM 980 N N . ASN A 1 126 ? -9.137 14.873 29.141 1.00 93.50 126 ASN A N 1
ATOM 981 C CA . ASN A 1 126 ? -7.980 13.971 29.055 1.00 93.50 126 ASN A CA 1
ATOM 982 C C . ASN A 1 126 ? -6.826 14.542 28.216 1.00 93.50 126 ASN A C 1
ATOM 984 O O . ASN A 1 126 ? -5.680 14.141 28.401 1.00 93.50 126 ASN A O 1
ATOM 988 N N . SER A 1 127 ? -7.121 15.485 27.319 1.00 93.75 127 SER A N 1
ATOM 989 C CA . SER A 1 127 ? -6.146 16.185 26.482 1.00 93.75 127 SER A CA 1
ATOM 990 C C . SER A 1 127 ? -5.537 17.430 27.137 1.00 93.75 127 SER A C 1
ATOM 992 O O . SER A 1 127 ? -4.775 18.141 26.480 1.00 93.75 127 SER A O 1
ATOM 994 N N . GLN A 1 128 ? -5.856 17.722 28.404 1.00 91.00 128 GLN A N 1
ATOM 995 C CA . GLN A 1 128 ? -5.182 18.797 29.130 1.00 91.00 128 GLN A CA 1
ATOM 996 C C . GLN A 1 128 ? -3.672 18.531 29.257 1.00 91.00 128 GLN A C 1
ATOM 998 O O . GLN A 1 128 ? -3.273 17.387 29.496 1.00 91.00 128 GLN A O 1
ATOM 1003 N N . PRO A 1 129 ? -2.822 19.571 29.157 1.00 88.56 129 PRO A N 1
ATOM 1004 C CA . PRO A 1 129 ? -1.387 19.429 29.373 1.00 88.56 129 PRO A CA 1
ATOM 1005 C C . PRO A 1 129 ? -1.072 18.824 30.747 1.00 88.56 129 PRO A C 1
ATOM 1007 O O . PRO A 1 129 ? -1.648 19.205 31.763 1.00 88.56 129 PRO A O 1
ATOM 1010 N N . THR A 1 130 ? -0.126 17.886 30.800 1.00 86.12 130 THR A N 1
ATOM 1011 C CA . THR A 1 130 ? 0.305 17.239 32.055 1.00 86.12 130 THR A CA 1
ATOM 1012 C C . THR A 1 130 ? 1.712 17.648 32.480 1.00 86.12 130 THR A C 1
ATOM 1014 O O . THR A 1 130 ? 2.312 16.993 33.331 1.00 86.12 130 THR A O 1
ATOM 1017 N N . ASP A 1 131 ? 2.262 18.687 31.855 1.00 86.56 131 ASP A N 1
ATOM 1018 C CA . ASP A 1 131 ? 3.577 19.221 32.183 1.00 86.56 131 ASP A CA 1
ATOM 1019 C C . ASP A 1 131 ? 3.558 20.047 33.492 1.00 86.56 131 ASP A C 1
ATOM 1021 O O . ASP A 1 131 ? 2.536 20.190 34.172 1.00 86.56 131 ASP A O 1
ATOM 1025 N N . SER A 1 132 ? 4.722 20.560 33.895 1.00 87.44 132 SER A N 1
ATOM 1026 C CA . SER A 1 132 ? 4.882 21.305 35.150 1.00 87.44 132 SER A CA 1
ATOM 1027 C C . SER A 1 132 ? 4.316 22.730 35.120 1.00 87.44 132 SER A C 1
ATOM 1029 O O . SER A 1 132 ? 4.411 23.439 36.126 1.00 87.44 132 SER A O 1
ATOM 1031 N N . THR A 1 133 ? 3.782 23.179 33.991 1.00 93.38 133 THR A N 1
ATOM 1032 C CA . THR A 1 133 ? 3.144 24.485 33.827 1.00 93.38 133 THR A CA 1
ATOM 1033 C C . THR A 1 133 ? 1.731 24.441 34.396 1.00 93.38 133 THR A C 1
ATOM 1035 O O . THR A 1 133 ? 0.980 23.494 34.173 1.00 93.38 133 THR A O 1
ATOM 1038 N N . SER A 1 134 ? 1.351 25.467 35.155 1.00 94.69 134 SER A N 1
ATOM 1039 C CA . SER A 1 134 ? 0.031 25.517 35.788 1.00 94.69 134 SER A CA 1
ATOM 1040 C C . SER A 1 134 ? -1.084 25.761 34.767 1.00 94.69 134 SER A C 1
ATOM 1042 O O . SER A 1 134 ? -0.979 26.671 33.948 1.00 94.69 134 SER A O 1
ATOM 1044 N N . ILE A 1 135 ? -2.179 25.014 34.888 1.00 96.75 135 ILE A N 1
ATOM 1045 C CA . ILE A 1 135 ? -3.470 25.264 34.242 1.00 96.75 135 ILE A CA 1
ATOM 1046 C C . ILE A 1 135 ? -4.318 26.111 35.192 1.00 96.75 135 ILE A C 1
ATOM 1048 O O . ILE A 1 135 ? -4.659 25.664 36.290 1.00 96.75 135 ILE A O 1
ATOM 1052 N N . ASN A 1 136 ? -4.652 27.336 34.798 1.00 96.88 136 ASN A N 1
ATOM 1053 C CA . ASN A 1 136 ? -5.435 28.245 35.637 1.00 96.88 136 ASN A CA 1
ATOM 1054 C C . ASN A 1 136 ? -6.928 27.901 35.592 1.00 96.88 136 ASN A C 1
ATOM 1056 O O . ASN A 1 136 ? -7.517 27.883 34.517 1.00 96.88 136 ASN A O 1
ATOM 1060 N N . ILE A 1 137 ? -7.544 27.701 36.764 1.00 97.75 137 ILE A N 1
ATOM 1061 C CA . ILE A 1 137 ? -8.981 27.405 36.883 1.00 97.75 137 ILE A CA 1
ATOM 1062 C C . ILE A 1 137 ? -9.725 28.600 37.472 1.00 97.75 137 ILE A C 1
ATOM 1064 O O . ILE A 1 137 ? -10.709 29.028 36.882 1.00 97.75 137 ILE A O 1
ATOM 1068 N N . ILE A 1 138 ? -9.261 29.150 38.602 1.00 97.88 138 ILE A N 1
ATOM 1069 C CA . ILE A 1 138 ? -9.880 30.300 39.279 1.00 97.88 138 ILE A CA 1
ATOM 1070 C C . ILE A 1 138 ? -8.826 31.371 39.553 1.00 97.88 138 ILE A C 1
ATOM 1072 O O . ILE A 1 138 ? -7.853 31.146 40.278 1.00 97.88 138 ILE A O 1
ATOM 1076 N N . GLN A 1 139 ? -9.061 32.567 39.030 1.00 96.62 139 GLN A N 1
ATOM 1077 C CA . GLN A 1 139 ? -8.155 33.704 39.062 1.00 96.62 139 GLN A CA 1
ATOM 1078 C C . GLN A 1 139 ? -8.870 34.955 39.578 1.00 96.62 139 GLN A C 1
ATOM 1080 O O . GLN A 1 139 ? -9.896 35.346 39.033 1.00 96.62 139 GLN A O 1
ATOM 1085 N N . GLN A 1 140 ? -8.299 35.655 40.560 1.00 96.19 140 GLN A N 1
ATOM 1086 C CA . GLN A 1 140 ? -8.732 37.026 40.851 1.00 96.19 140 GLN A CA 1
ATOM 1087 C C . GLN A 1 140 ? -8.090 38.032 39.884 1.00 96.19 140 GLN A C 1
ATOM 1089 O O . GLN A 1 140 ? -6.887 37.956 39.609 1.00 96.19 140 GLN A O 1
ATOM 1094 N N . THR A 1 141 ? -8.863 38.995 39.380 1.00 93.50 141 THR A N 1
ATOM 1095 C CA . THR A 1 141 ? -8.365 40.044 38.470 1.00 93.50 141 THR A CA 1
ATOM 1096 C C . THR A 1 141 ? -7.614 41.159 39.217 1.00 93.50 141 THR A C 1
ATOM 1098 O O . THR A 1 141 ? -7.358 41.078 40.421 1.00 93.50 141 THR A O 1
ATOM 1101 N N . GLY A 1 142 ? -7.174 42.201 38.500 1.00 90.19 142 GLY A N 1
ATOM 1102 C CA . GLY A 1 142 ? -6.462 43.339 39.090 1.00 90.19 142 GLY A CA 1
ATOM 1103 C C . GLY A 1 142 ? -5.189 42.910 39.827 1.00 90.19 142 GLY A C 1
ATOM 1104 O O . GLY A 1 142 ? -4.360 42.178 39.282 1.00 90.19 142 GLY A O 1
ATOM 1105 N N . ALA A 1 143 ? -5.036 43.333 41.084 1.00 89.25 143 ALA A N 1
ATOM 1106 C CA . ALA A 1 143 ? -3.926 42.903 41.936 1.00 89.25 143 ALA A CA 1
ATOM 1107 C C . ALA A 1 143 ? -4.097 41.476 42.496 1.00 89.25 143 ALA A C 1
ATOM 1109 O O . ALA A 1 143 ? -3.132 40.924 43.011 1.00 89.25 143 ALA A O 1
ATOM 1110 N N . GLY A 1 144 ? -5.271 40.846 42.394 1.00 91.38 144 GLY A N 1
ATOM 1111 C CA . GLY A 1 144 ? -5.541 39.517 42.954 1.00 91.38 144 GLY A CA 1
ATOM 1112 C C . GLY A 1 144 ? -4.696 38.388 42.343 1.00 91.38 144 GLY A C 1
ATOM 1113 O O . GLY A 1 144 ? -4.033 38.568 41.320 1.00 91.38 144 GLY A O 1
ATOM 1114 N N . ARG A 1 145 ? -4.668 37.215 42.980 1.00 94.25 145 ARG A N 1
ATOM 1115 C CA . ARG A 1 145 ? -3.845 36.066 42.547 1.00 94.25 145 ARG A CA 1
ATOM 1116 C C . ARG A 1 145 ? -4.694 34.844 42.186 1.00 94.25 145 ARG A C 1
ATOM 1118 O O . ARG A 1 145 ? -5.912 34.857 42.343 1.00 94.25 145 ARG A O 1
ATOM 1125 N N . THR A 1 146 ? -4.043 33.809 41.661 1.00 96.12 146 THR A N 1
ATOM 1126 C CA . THR A 1 146 ? -4.677 32.529 41.327 1.00 96.12 146 THR A CA 1
ATOM 1127 C C . THR A 1 146 ? -5.145 31.834 42.598 1.00 96.12 146 THR A C 1
ATOM 1129 O O . THR A 1 146 ? -4.328 31.532 43.472 1.00 96.12 146 THR A O 1
ATOM 1132 N N . LEU A 1 147 ? -6.447 31.579 42.701 1.00 96.44 147 LEU A N 1
ATOM 1133 C CA . LEU A 1 147 ? -7.040 30.895 43.849 1.00 96.44 147 LEU A CA 1
ATOM 1134 C C . LEU A 1 147 ? -7.079 29.379 43.658 1.00 96.44 147 LEU A C 1
ATOM 1136 O O . LEU A 1 147 ? -6.938 28.660 44.644 1.00 96.44 147 LEU A O 1
ATOM 1140 N N . LEU A 1 148 ? -7.212 28.911 42.414 1.00 97.88 148 LEU A N 1
ATOM 1141 C CA . LEU A 1 148 ? -7.182 27.493 42.067 1.00 97.88 148 LEU A CA 1
ATOM 1142 C C . LEU A 1 148 ? -6.500 27.274 40.711 1.00 97.88 148 LEU A C 1
ATOM 1144 O O . LEU A 1 148 ? -6.862 27.899 39.711 1.00 97.88 148 LEU A O 1
ATOM 1148 N N . TYR A 1 149 ? -5.551 26.348 40.673 1.00 97.25 149 TYR A N 1
ATOM 1149 C CA . TYR A 1 149 ? -4.930 25.834 39.456 1.00 97.25 149 TYR A CA 1
ATOM 1150 C C . TYR A 1 149 ? -4.730 24.316 39.539 1.00 97.25 149 TYR A C 1
ATOM 1152 O O . TYR A 1 149 ? -4.792 23.725 40.621 1.00 97.25 149 TYR A O 1
ATOM 1160 N N . LEU A 1 150 ? -4.411 23.702 38.399 1.00 95.75 150 LEU A N 1
ATOM 1161 C CA . LEU A 1 150 ? -3.860 22.349 38.301 1.00 95.75 150 LEU A CA 1
ATOM 1162 C C . LEU A 1 150 ? -2.406 22.392 37.829 1.00 95.75 150 LEU A C 1
ATOM 1164 O O . LEU A 1 150 ? -2.080 23.101 36.886 1.00 95.75 150 LEU A O 1
ATOM 1168 N N . LYS A 1 151 ? -1.522 21.630 38.472 1.00 94.06 151 LYS A N 1
ATOM 1169 C CA . LYS A 1 151 ? -0.110 21.489 38.073 1.00 94.06 151 LYS A CA 1
ATOM 1170 C C . LYS A 1 151 ? 0.322 20.051 38.305 1.00 94.06 151 LYS A C 1
ATOM 1172 O O . LYS A 1 151 ? 0.166 19.555 39.420 1.00 94.06 151 LYS A O 1
ATOM 1177 N N . ASN A 1 152 ? 0.824 19.358 37.279 1.00 92.75 152 ASN A N 1
ATOM 1178 C CA . ASN A 1 152 ? 1.076 17.907 37.336 1.00 92.75 152 ASN A CA 1
ATOM 1179 C C . ASN A 1 152 ? -0.140 17.107 37.860 1.00 92.75 152 ASN A C 1
ATOM 1181 O O . ASN A 1 152 ? 0.009 16.229 38.712 1.00 92.75 152 ASN A O 1
ATOM 1185 N N . LYS A 1 153 ? -1.351 17.472 37.413 1.00 94.50 153 LYS A N 1
ATOM 1186 C CA . LYS A 1 153 ? -2.641 16.934 37.888 1.00 94.50 153 LYS A CA 1
ATOM 1187 C C . LYS A 1 153 ? -2.916 17.096 39.394 1.00 94.50 153 LYS A C 1
ATOM 1189 O O . LYS A 1 153 ? -3.735 16.375 39.944 1.00 94.50 153 LYS A O 1
ATOM 1194 N N . LYS A 1 154 ? -2.246 18.019 40.086 1.00 95.81 154 LYS A N 1
ATOM 1195 C CA . LYS A 1 154 ? -2.487 18.311 41.508 1.00 95.81 154 LYS A CA 1
ATOM 1196 C C . LYS A 1 154 ? -3.166 19.660 41.640 1.00 95.81 154 LYS A C 1
ATOM 1198 O O . LYS A 1 154 ? -2.686 20.637 41.059 1.00 95.81 154 LYS A O 1
ATOM 1203 N N . TYR A 1 155 ? -4.247 19.725 42.414 1.00 97.06 155 TYR A N 1
ATOM 1204 C CA . TYR A 1 155 ? -4.876 21.004 42.736 1.00 97.06 155 TYR A CA 1
ATOM 1205 C C . TYR A 1 155 ? -3.947 21.841 43.615 1.00 97.06 155 TYR A C 1
ATOM 1207 O O . TYR A 1 155 ? -3.305 21.314 44.534 1.00 97.06 155 TYR A O 1
ATOM 1215 N N . GLY A 1 156 ? -3.891 23.141 43.348 1.00 95.44 156 GLY A N 1
ATOM 1216 C CA . GLY A 1 156 ? -3.107 24.085 44.128 1.00 95.44 156 GLY A CA 1
ATOM 1217 C C . GLY A 1 156 ? -3.603 25.522 44.017 1.00 95.44 156 GLY A C 1
ATOM 1218 O O . GLY A 1 156 ? -4.563 25.813 43.309 1.00 95.44 156 GLY A O 1
ATOM 1219 N N . SER A 1 157 ? -2.943 26.417 44.744 1.00 96.19 157 SER A N 1
ATOM 1220 C CA . SER A 1 157 ? -3.235 27.850 44.789 1.00 96.19 157 SER A CA 1
ATOM 1221 C C . SER A 1 157 ? -1.945 28.667 44.790 1.00 96.19 157 SER A C 1
ATOM 1223 O O . SER A 1 157 ? -0.907 28.197 45.258 1.00 96.19 157 SER A O 1
ATOM 1225 N N . TYR A 1 158 ? -2.014 29.900 44.284 1.00 95.50 158 TYR A N 1
ATOM 1226 C CA . TYR A 1 158 ? -0.924 30.881 44.333 1.00 95.50 158 TYR A CA 1
ATOM 1227 C C . TYR A 1 158 ? -1.338 32.143 45.108 1.00 95.50 158 TYR A C 1
ATOM 1229 O O . TYR A 1 158 ? -0.766 33.221 44.921 1.00 95.50 158 TYR A O 1
ATOM 1237 N N . VAL A 1 159 ? -2.350 32.040 45.979 1.00 94.00 159 VAL A N 1
ATOM 1238 C CA . VAL A 1 159 ? -2.949 33.184 46.692 1.00 94.00 159 VAL A CA 1
ATOM 1239 C C . VAL A 1 159 ? -1.922 33.992 47.506 1.00 94.00 159 VAL A C 1
ATOM 1241 O O . VAL A 1 159 ? -1.971 35.224 47.525 1.00 94.00 159 VAL A O 1
ATOM 1244 N N . THR A 1 160 ? -0.906 33.329 48.068 1.00 93.19 160 THR A N 1
ATOM 1245 C CA . THR A 1 160 ? 0.189 33.952 48.840 1.00 93.19 160 THR A CA 1
ATOM 1246 C C . THR A 1 160 ? 1.370 34.426 47.988 1.00 93.19 160 THR A C 1
ATOM 1248 O O . THR A 1 160 ? 2.355 34.945 48.508 1.00 93.19 160 THR A O 1
ATOM 1251 N N . GLY A 1 161 ? 1.326 34.237 46.668 1.00 91.44 161 GLY A N 1
ATOM 1252 C CA . GLY A 1 161 ? 2.497 34.449 45.815 1.00 91.44 161 GLY A CA 1
ATOM 1253 C C . GLY A 1 161 ? 3.543 33.335 45.932 1.00 91.44 161 GLY A C 1
ATOM 1254 O O . GLY A 1 161 ? 4.679 33.528 45.505 1.00 91.44 161 GLY A O 1
ATOM 1255 N N . LYS A 1 162 ? 3.176 32.196 46.529 1.00 92.31 162 LYS A N 1
ATOM 1256 C CA . LYS A 1 162 ? 3.937 30.944 46.552 1.00 92.31 162 LYS A CA 1
ATOM 1257 C C . LYS A 1 162 ? 2.991 29.779 46.266 1.00 92.31 162 LYS A C 1
ATOM 1259 O O . LYS A 1 162 ? 1.802 29.860 46.564 1.00 92.31 162 LYS A O 1
ATOM 1264 N N . ASP A 1 163 ? 3.540 28.706 45.708 1.00 94.00 163 ASP A N 1
ATOM 1265 C CA . ASP A 1 163 ? 2.795 27.490 45.385 1.00 94.00 163 ASP A CA 1
ATOM 1266 C C . ASP A 1 163 ? 2.310 26.775 46.659 1.00 94.00 163 ASP A C 1
ATOM 1268 O O . ASP A 1 163 ? 3.111 26.290 47.459 1.00 94.00 163 ASP A O 1
ATOM 1272 N N . ILE A 1 164 ? 0.989 26.672 46.815 1.00 94.31 164 ILE A N 1
ATOM 1273 C CA . ILE A 1 164 ? 0.310 25.834 47.809 1.00 94.31 164 ILE A CA 1
ATOM 1274 C C . ILE A 1 164 ? -0.304 24.658 47.045 1.00 94.31 164 ILE A C 1
ATOM 1276 O O . ILE A 1 164 ? -1.391 24.787 46.492 1.00 94.31 164 ILE A O 1
ATOM 1280 N N . ILE A 1 165 ? 0.396 23.522 46.973 1.00 94.56 165 ILE A N 1
ATOM 1281 C CA . ILE A 1 165 ? 0.008 22.373 46.129 1.00 94.56 165 ILE A CA 1
ATOM 1282 C C . ILE A 1 165 ? -0.384 21.176 47.003 1.00 94.56 165 ILE A C 1
ATOM 1284 O O . ILE A 1 165 ? 0.268 20.884 48.008 1.00 94.56 165 ILE A O 1
ATOM 1288 N N . SER A 1 166 ? -1.453 20.480 46.617 1.00 94.56 166 SER A N 1
ATOM 1289 C CA . SER A 1 166 ? -1.875 19.213 47.228 1.00 94.56 166 SER A CA 1
ATOM 1290 C C . SER A 1 166 ? -0.911 18.057 46.922 1.00 94.56 166 SER A C 1
ATOM 1292 O O . SER A 1 166 ? -0.099 18.108 46.001 1.00 94.56 166 SER A O 1
ATOM 1294 N N . SER A 1 167 ? -0.970 16.977 47.702 1.00 87.31 167 SER A N 1
ATOM 1295 C CA . SER A 1 167 ? -0.138 15.791 47.454 1.00 87.31 167 SER A CA 1
ATOM 1296 C C . SER A 1 167 ? -0.759 14.812 46.449 1.00 87.31 167 SER A C 1
ATOM 1298 O O . SER A 1 167 ? -0.010 14.103 45.769 1.00 87.31 167 SER A O 1
ATOM 1300 N N . LYS A 1 168 ? -2.095 14.784 46.338 1.00 93.81 168 LYS A N 1
ATOM 1301 C CA . LYS A 1 168 ? -2.856 13.812 45.540 1.00 93.81 168 LYS A CA 1
ATOM 1302 C C . LYS A 1 168 ? -2.905 14.209 44.063 1.00 93.81 168 LYS A C 1
ATOM 1304 O O . LYS A 1 168 ? -3.191 15.353 43.731 1.00 93.81 168 LYS A O 1
ATOM 1309 N N . VAL A 1 169 ? -2.595 13.243 43.204 1.00 93.62 169 VAL A N 1
ATOM 1310 C CA . VAL A 1 169 ? -2.736 13.337 41.746 1.00 93.62 169 VAL A CA 1
ATOM 1311 C C . VAL A 1 169 ? -4.185 13.013 41.404 1.00 93.62 169 VAL A C 1
ATOM 1313 O O . VAL A 1 169 ? -4.698 11.985 41.839 1.00 93.62 169 VAL A O 1
ATOM 1316 N N . GLU A 1 170 ? -4.831 13.895 40.655 1.00 92.62 170 GLU A N 1
ATOM 1317 C CA . GLU A 1 170 ? -6.220 13.764 40.234 1.00 92.62 170 GLU A CA 1
ATOM 1318 C C . GLU A 1 170 ? -6.315 13.048 38.886 1.00 92.62 170 GLU A C 1
ATOM 1320 O O . GLU A 1 170 ? -5.433 13.142 38.026 1.00 92.62 170 GLU A O 1
ATOM 1325 N N . GLU A 1 171 ? -7.410 12.330 38.701 1.00 90.00 171 GLU A N 1
ATOM 1326 C CA . GLU A 1 171 ? -7.749 11.682 37.442 1.00 90.00 171 GLU A CA 1
ATOM 1327 C C . GLU A 1 171 ? -8.535 12.645 36.548 1.00 90.00 171 GLU A C 1
ATOM 1329 O O . GLU A 1 171 ? -9.371 13.418 37.017 1.00 90.00 171 GLU A O 1
ATOM 1334 N N . TYR A 1 172 ? -8.244 12.609 35.250 1.00 93.06 172 TYR A N 1
ATOM 1335 C CA . TYR A 1 172 ? -8.963 13.381 34.234 1.00 93.06 172 TYR A CA 1
ATOM 1336 C C . TYR A 1 172 ? -10.045 12.507 33.594 1.00 93.06 172 TYR A C 1
ATOM 1338 O O . TYR A 1 172 ? -10.080 11.299 33.816 1.00 93.06 172 TYR A O 1
ATOM 1346 N N . GLY A 1 173 ? -10.940 13.118 32.821 1.00 89.88 173 GLY A N 1
ATOM 1347 C CA . GLY A 1 173 ? -12.027 12.412 32.147 1.00 89.88 173 GLY A CA 1
ATOM 1348 C C . GLY A 1 173 ? -13.209 12.064 33.052 1.00 89.88 173 GLY A C 1
ATOM 1349 O O . GLY A 1 173 ? -14.008 11.209 32.693 1.00 89.88 173 GLY A O 1
ATOM 1350 N N . GLN A 1 174 ? -13.324 12.705 34.216 1.00 89.44 174 GLN A N 1
ATOM 1351 C CA . GLN A 1 174 ? -14.470 12.554 35.109 1.00 89.44 174 GLN A CA 1
ATOM 1352 C C . GLN A 1 174 ? -14.807 13.868 35.807 1.00 89.44 174 GLN A C 1
ATOM 1354 O O . GLN A 1 174 ? -13.949 14.741 35.979 1.00 89.44 174 GLN A O 1
ATOM 1359 N N . TRP A 1 175 ? -16.065 13.991 36.221 1.00 93.44 175 TRP A N 1
ATOM 1360 C CA . TRP A 1 175 ? -16.532 15.106 37.028 1.00 93.44 175 TRP A CA 1
ATOM 1361 C C . TRP A 1 175 ? -15.969 15.047 38.448 1.00 93.44 175 TRP A C 1
ATOM 1363 O O . TRP A 1 175 ? -15.920 13.992 39.083 1.00 93.44 175 TRP A O 1
ATOM 1373 N N . GLN A 1 176 ? -15.579 16.206 38.967 1.00 94.25 176 GLN A N 1
ATOM 1374 C CA . GLN A 1 176 ? -15.144 16.379 40.344 1.00 94.25 176 GLN A CA 1
ATOM 1375 C C . GLN A 1 176 ? -15.789 17.627 40.939 1.00 94.25 176 GLN A C 1
ATOM 1377 O O . GLN A 1 176 ? -15.782 18.690 40.319 1.00 94.25 176 GLN A O 1
ATOM 1382 N N . ASN A 1 177 ? -16.295 17.525 42.165 1.00 96.50 177 ASN A N 1
ATOM 1383 C CA . ASN A 1 177 ? -16.648 18.704 42.943 1.00 96.50 177 ASN A CA 1
ATOM 1384 C C . ASN A 1 177 ? -15.386 19.236 43.614 1.00 96.50 177 ASN A C 1
ATOM 1386 O O . ASN A 1 177 ? -14.816 18.555 44.467 1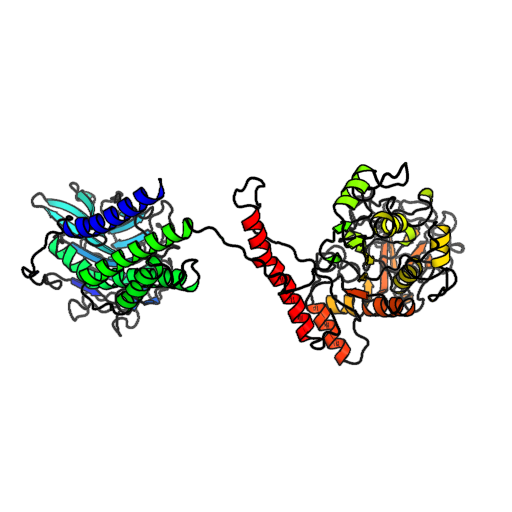.00 96.50 177 ASN A O 1
ATOM 1390 N N . VAL A 1 178 ? -14.943 20.431 43.240 1.00 97.81 178 VAL A N 1
ATOM 1391 C CA . VAL A 1 178 ? -13.776 21.084 43.840 1.00 97.81 178 VAL A CA 1
ATOM 1392 C C . VAL A 1 178 ? -14.262 22.230 44.713 1.00 97.81 178 VAL A C 1
ATOM 1394 O O . VAL A 1 178 ? -15.089 23.036 44.290 1.00 97.81 178 VAL A O 1
ATOM 1397 N N . ILE A 1 179 ? -13.757 22.308 45.943 1.00 98.31 179 ILE A N 1
ATOM 1398 C CA . ILE A 1 179 ? -14.121 23.360 46.895 1.00 98.31 179 ILE A CA 1
ATOM 1399 C C . ILE A 1 179 ? -12.846 24.005 47.415 1.00 98.31 179 ILE A C 1
ATOM 1401 O O . ILE A 1 179 ? -11.988 23.328 47.980 1.00 98.31 179 ILE A O 1
ATOM 1405 N N . ILE A 1 180 ? -12.736 25.322 47.270 1.00 97.69 180 ILE A N 1
ATOM 1406 C CA . ILE A 1 180 ? -11.724 26.125 47.956 1.00 97.69 180 ILE A CA 1
ATOM 1407 C C . ILE A 1 180 ? -12.391 26.957 49.046 1.00 97.69 180 ILE A C 1
ATOM 1409 O O . ILE A 1 180 ? -13.454 27.536 48.827 1.00 97.69 180 ILE A O 1
ATOM 1413 N N . THR A 1 181 ? -11.779 27.025 50.224 1.00 97.50 181 THR A N 1
ATOM 1414 C CA . THR A 1 181 ? -12.302 27.815 51.345 1.00 97.50 181 THR A CA 1
ATOM 1415 C C . THR A 1 181 ? -11.179 28.502 52.105 1.00 97.50 181 THR A C 1
ATOM 1417 O O . THR A 1 181 ? -10.089 27.954 52.266 1.00 97.50 181 THR A O 1
ATOM 1420 N N . SER A 1 182 ? -11.471 29.698 52.602 1.00 95.69 182 SER A N 1
ATOM 1421 C CA . SER A 1 182 ? -10.595 30.522 53.432 1.00 95.69 182 SER A CA 1
ATOM 1422 C C . SER A 1 182 ? -11.294 30.840 54.747 1.00 95.69 182 SER A C 1
ATOM 1424 O O . SER A 1 182 ? -12.456 31.248 54.731 1.00 95.69 182 SER A O 1
ATOM 1426 N N . ASN A 1 183 ? -10.594 30.649 55.866 1.00 96.56 183 ASN A N 1
ATOM 1427 C CA . ASN A 1 183 ? -11.058 30.990 57.209 1.00 96.56 183 ASN A CA 1
ATOM 1428 C C . ASN A 1 183 ? -10.065 31.930 57.904 1.00 96.56 183 ASN A C 1
ATOM 1430 O O . ASN A 1 183 ? -8.925 31.536 58.137 1.00 96.56 183 ASN A O 1
ATOM 1434 N N . VAL A 1 184 ? -10.505 33.130 58.267 1.00 95.69 184 VAL A N 1
ATOM 1435 C CA . VAL A 1 184 ? -9.792 34.060 59.145 1.00 95.69 184 VAL A CA 1
ATOM 1436 C C . VAL A 1 184 ? -9.939 33.560 60.580 1.00 95.69 184 VAL A C 1
ATOM 1438 O O . VAL A 1 184 ? -11.052 33.415 61.088 1.00 95.69 184 VAL A O 1
ATOM 1441 N N . ASN A 1 185 ? -8.813 33.250 61.210 1.00 95.44 185 ASN A N 1
ATOM 1442 C CA . ASN A 1 185 ? -8.735 32.736 62.570 1.00 95.44 185 ASN A CA 1
ATOM 1443 C C . ASN A 1 185 ? -8.743 33.890 63.594 1.00 95.44 185 ASN A C 1
ATOM 1445 O O . ASN A 1 185 ? -8.526 35.051 63.245 1.00 95.44 185 ASN A O 1
ATOM 1449 N N . ASP A 1 186 ? -8.939 33.565 64.875 1.00 93.56 186 ASP A N 1
ATOM 1450 C CA . ASP A 1 186 ? -8.955 34.553 65.968 1.00 93.56 186 ASP A CA 1
ATOM 1451 C C . ASP A 1 186 ? -7.621 35.313 66.126 1.00 93.56 186 ASP A C 1
ATOM 1453 O O . ASP A 1 186 ? -7.601 36.427 66.644 1.00 93.56 186 ASP A O 1
ATOM 1457 N N . ASP A 1 187 ? -6.506 34.721 65.680 1.00 92.62 187 ASP A N 1
ATOM 1458 C CA . ASP A 1 187 ? -5.163 35.323 65.672 1.00 92.62 187 ASP A CA 1
ATOM 1459 C C . ASP A 1 187 ? -4.857 36.116 64.387 1.00 92.62 187 ASP A C 1
ATOM 1461 O O . ASP A 1 187 ? -3.702 36.450 64.129 1.00 92.62 187 ASP A O 1
ATOM 1465 N N . GLU A 1 188 ? -5.885 36.398 63.582 1.00 90.25 188 GLU A N 1
ATOM 1466 C CA . GLU A 1 188 ? -5.828 37.033 62.261 1.00 90.25 188 GLU A CA 1
ATOM 1467 C C . GLU A 1 188 ? -5.114 36.210 61.172 1.00 90.25 188 GLU A C 1
ATOM 1469 O O . GLU A 1 188 ? -5.078 36.642 60.022 1.00 90.25 188 GLU A O 1
ATOM 1474 N N . SER A 1 189 ? -4.592 35.010 61.453 1.00 95.50 189 SER A N 1
ATOM 1475 C CA . SER A 1 189 ? -4.054 34.138 60.398 1.00 95.50 189 SER A CA 1
ATOM 1476 C C . SER A 1 189 ? -5.171 33.579 59.504 1.00 95.50 189 SER A C 1
ATOM 1478 O O . SER A 1 189 ? -6.328 33.488 59.914 1.00 95.50 189 SER A O 1
ATOM 1480 N N . ILE A 1 190 ? -4.846 33.185 58.267 1.00 95.94 190 ILE A N 1
ATOM 1481 C CA . ILE A 1 190 ? -5.825 32.604 57.331 1.00 95.94 190 ILE A CA 1
ATOM 1482 C C . ILE A 1 190 ? -5.549 31.123 57.106 1.00 95.94 190 ILE A C 1
ATOM 1484 O O . ILE A 1 190 ? -4.485 30.750 56.620 1.00 95.94 190 ILE A O 1
ATOM 1488 N N . THR A 1 191 ? -6.536 30.274 57.372 1.00 96.62 191 THR A N 1
ATOM 1489 C CA . THR A 1 191 ? -6.511 28.859 56.988 1.00 96.62 191 THR A CA 1
ATOM 1490 C C . THR A 1 191 ? -7.140 28.693 55.606 1.00 96.62 191 THR A C 1
ATOM 1492 O O . THR A 1 191 ? -8.354 28.836 55.456 1.00 96.62 191 THR A O 1
ATOM 1495 N N . PHE A 1 192 ? -6.331 28.364 54.598 1.00 96.25 192 PHE A N 1
ATOM 1496 C CA . PHE A 1 192 ? -6.789 28.054 53.242 1.00 96.25 192 PHE A CA 1
ATOM 1497 C C . PHE A 1 192 ? -6.871 26.540 53.036 1.00 96.25 192 PHE A C 1
ATOM 1499 O O . PHE A 1 192 ? -5.932 25.810 53.367 1.00 96.25 192 PHE A O 1
ATOM 1506 N N . LYS A 1 193 ? -7.977 26.061 52.462 1.00 96.94 193 LYS A N 1
ATOM 1507 C CA . LYS A 1 193 ? -8.192 24.639 52.182 1.00 96.94 193 LYS A CA 1
ATOM 1508 C C . LYS A 1 193 ? -8.684 24.401 50.765 1.00 96.94 193 LYS A C 1
ATOM 1510 O O . LYS A 1 193 ? -9.445 25.199 50.221 1.00 96.94 193 LYS A O 1
ATOM 1515 N N . VAL A 1 194 ? -8.286 23.257 50.219 1.00 97.12 194 VAL A N 1
ATOM 1516 C CA . VAL A 1 194 ? -8.794 22.697 48.964 1.00 97.12 194 VAL A CA 1
ATOM 1517 C C . VAL A 1 194 ? -9.358 21.312 49.256 1.00 97.12 194 VAL A C 1
ATOM 1519 O O . VAL A 1 194 ? -8.656 20.473 49.827 1.00 97.12 194 VAL A O 1
ATOM 1522 N N . TYR A 1 195 ? -10.590 21.065 48.832 1.00 97.06 195 TYR A N 1
ATOM 1523 C CA . TYR A 1 195 ? -11.251 19.765 48.847 1.00 97.06 195 TYR A CA 1
ATOM 1524 C C . TYR A 1 195 ? -11.569 19.334 47.417 1.00 97.06 195 TYR A C 1
ATOM 1526 O O . TYR A 1 195 ? -11.824 20.179 46.556 1.00 97.06 195 TYR A O 1
ATOM 1534 N N . ALA A 1 196 ? -11.587 18.026 47.179 1.00 95.56 196 ALA A N 1
ATOM 1535 C CA . ALA A 1 196 ? -12.173 17.454 45.975 1.00 95.56 196 ALA A CA 1
ATOM 1536 C C . ALA A 1 196 ? -13.001 16.216 46.337 1.00 95.56 196 ALA A C 1
ATOM 1538 O O . ALA A 1 196 ? -12.510 15.331 47.041 1.00 95.56 196 ALA A O 1
ATOM 1539 N N . ASN A 1 197 ? -14.244 16.162 45.856 1.00 92.44 197 ASN A N 1
ATOM 1540 C CA . ASN A 1 197 ? -15.227 15.109 46.136 1.00 92.44 197 ASN A CA 1
ATOM 1541 C C . ASN A 1 197 ? -15.437 14.868 47.642 1.00 92.44 197 ASN A C 1
ATOM 1543 O O . ASN A 1 197 ? -15.374 13.737 48.116 1.00 92.44 197 ASN A O 1
ATOM 1547 N N . GLY A 1 198 ? -15.586 15.950 48.410 1.00 91.25 198 GLY A N 1
ATOM 1548 C CA . GLY A 1 198 ? -15.746 15.907 49.870 1.00 91.25 198 GLY A CA 1
ATOM 1549 C C . GLY A 1 198 ? -14.456 15.644 50.665 1.00 91.25 198 GLY A C 1
ATOM 1550 O O . GLY A 1 198 ? -14.401 15.880 51.868 1.00 91.25 198 GLY A O 1
ATOM 1551 N N . GLU A 1 199 ? -13.371 15.215 50.016 1.00 93.50 199 GLU A N 1
ATOM 1552 C CA . GLU A 1 199 ? -12.117 14.877 50.689 1.00 93.50 199 GLU A CA 1
ATOM 1553 C C . GLU A 1 199 ? -11.128 16.050 50.709 1.00 93.50 199 GLU A C 1
ATOM 1555 O O . GLU A 1 199 ? -10.867 16.686 49.684 1.00 93.50 199 GLU A O 1
ATOM 1560 N N . LEU A 1 200 ? -10.486 16.289 51.857 1.00 95.44 200 LEU A N 1
ATOM 1561 C CA . LEU A 1 200 ? -9.439 17.305 51.990 1.00 95.44 200 LEU A CA 1
ATOM 1562 C C . LEU A 1 200 ? -8.210 16.940 51.139 1.00 95.44 200 LEU A C 1
ATOM 1564 O O . LEU A 1 200 ? -7.621 15.868 51.290 1.00 95.44 200 LEU A O 1
ATOM 1568 N N . ARG A 1 201 ? -7.797 17.852 50.257 1.00 94.62 201 ARG A N 1
ATOM 1569 C CA . ARG A 1 201 ? -6.598 17.728 49.408 1.00 94.62 201 ARG A CA 1
ATOM 1570 C C . ARG A 1 201 ? -5.416 18.505 49.962 1.00 94.62 201 ARG A C 1
ATOM 1572 O O . ARG A 1 201 ? -4.275 18.048 49.863 1.00 94.62 201 ARG A O 1
ATOM 1579 N N . LYS A 1 202 ? -5.675 19.690 50.517 1.00 96.00 202 LYS A N 1
ATOM 1580 C CA . LYS A 1 202 ? -4.646 20.578 51.059 1.00 96.00 202 LYS A CA 1
ATOM 1581 C C . LYS A 1 202 ? -5.233 21.489 52.126 1.00 96.00 202 LYS A C 1
ATOM 1583 O O . LYS A 1 202 ? -6.310 22.039 51.936 1.00 96.00 202 LYS A O 1
ATOM 1588 N N . GLU A 1 203 ? -4.480 21.674 53.201 1.00 96.12 203 GLU A N 1
ATOM 1589 C CA . GLU A 1 203 ? -4.673 22.711 54.213 1.00 96.12 203 GLU A CA 1
ATOM 1590 C C . GLU A 1 203 ? -3.353 23.479 54.359 1.00 96.12 203 GLU A C 1
ATOM 1592 O O . GLU A 1 203 ? -2.271 22.878 54.322 1.00 96.12 203 GLU A O 1
ATOM 1597 N N . GLU A 1 204 ? -3.439 24.803 54.456 1.00 96.12 204 GLU A N 1
ATOM 1598 C CA . GLU A 1 204 ? -2.304 25.702 54.655 1.00 96.12 204 GLU A CA 1
ATOM 1599 C C . GLU A 1 204 ? -2.709 26.844 55.594 1.00 96.12 204 GLU A C 1
ATOM 1601 O O . GLU A 1 204 ? -3.716 27.513 55.357 1.00 96.12 204 GLU A O 1
ATOM 1606 N N . VAL A 1 205 ? -1.919 27.080 56.644 1.00 96.50 205 VAL A N 1
ATOM 1607 C CA . VAL A 1 205 ? -2.117 28.200 57.574 1.00 96.50 205 VAL A CA 1
ATOM 1608 C C . VAL A 1 205 ? -1.180 29.339 57.183 1.00 96.50 205 VAL A C 1
ATOM 1610 O O . VAL A 1 205 ? 0.043 29.212 57.241 1.00 96.50 205 VAL A O 1
ATOM 1613 N N . ILE A 1 206 ? -1.756 30.468 56.787 1.00 94.75 206 ILE A N 1
ATOM 1614 C CA . ILE A 1 206 ? -1.061 31.639 56.263 1.00 94.75 206 ILE A CA 1
ATOM 1615 C C . ILE A 1 206 ? -0.956 32.682 57.374 1.00 94.75 206 ILE A C 1
ATOM 1617 O O . ILE A 1 206 ? -1.935 33.333 57.730 1.00 94.75 206 ILE A O 1
ATOM 1621 N N . GLN A 1 207 ? 0.254 32.836 57.907 1.00 92.75 207 GLN A N 1
ATOM 1622 C CA . GLN A 1 207 ? 0.557 33.761 59.005 1.00 92.75 207 GLN A CA 1
ATOM 1623 C C . GLN A 1 207 ? 0.878 35.181 58.506 1.00 92.75 207 GLN A C 1
ATOM 1625 O O . GLN A 1 207 ? 0.427 36.171 59.071 1.00 92.75 207 GLN A O 1
ATOM 1630 N N . ASP A 1 208 ? 1.645 35.303 57.419 1.00 91.25 208 ASP A N 1
ATOM 1631 C CA . ASP A 1 208 ? 2.022 36.602 56.855 1.00 91.25 208 ASP A CA 1
ATOM 1632 C C . ASP A 1 208 ? 0.982 37.082 55.832 1.00 91.25 208 ASP A C 1
ATOM 1634 O O . ASP A 1 208 ? 1.073 36.805 54.633 1.00 91.25 208 ASP A O 1
ATOM 1638 N N . LEU A 1 209 ? -0.020 37.828 56.303 1.00 87.75 209 LEU A N 1
ATOM 1639 C CA . LEU A 1 209 ? -1.080 38.369 55.448 1.00 87.75 209 LEU A CA 1
ATOM 1640 C C . LEU A 1 209 ? -0.619 39.491 54.506 1.00 87.75 209 LEU A C 1
ATOM 1642 O O . LEU A 1 209 ? -1.392 39.907 53.633 1.00 87.75 209 LEU A O 1
ATOM 1646 N N . THR A 1 210 ? 0.614 40.000 54.636 1.00 87.94 210 THR A N 1
ATOM 1647 C CA . THR A 1 210 ? 1.178 40.920 53.629 1.00 87.94 210 THR A CA 1
ATOM 1648 C C . THR A 1 210 ? 1.394 40.208 52.295 1.00 87.94 210 THR A C 1
ATOM 1650 O O . THR A 1 210 ? 1.371 40.837 51.237 1.00 87.94 210 THR A O 1
ATOM 1653 N N . LEU A 1 211 ? 1.497 38.877 52.338 1.00 86.31 211 LEU A N 1
ATOM 1654 C CA . LEU A 1 211 ? 1.570 38.020 51.172 1.00 86.31 211 LEU A CA 1
ATOM 1655 C C . LEU A 1 211 ? 0.223 37.820 50.489 1.00 86.31 211 LEU A C 1
ATOM 1657 O O . LEU A 1 211 ? 0.219 37.184 49.452 1.00 86.31 211 LEU A O 1
ATOM 1661 N N . ILE A 1 212 ? -0.908 38.313 50.992 1.00 89.69 212 ILE A N 1
ATOM 1662 C CA . ILE A 1 212 ? -2.197 38.229 50.288 1.00 89.69 212 ILE A CA 1
ATOM 1663 C C . ILE A 1 212 ? -2.588 39.632 49.833 1.00 89.69 212 ILE A C 1
ATOM 1665 O O . ILE A 1 212 ? -2.481 40.598 50.590 1.00 89.69 212 ILE A O 1
ATOM 1669 N N . ASN A 1 213 ? -3.072 39.764 48.601 1.00 87.19 213 ASN A N 1
ATOM 1670 C CA . ASN A 1 213 ? -3.566 41.045 48.108 1.00 87.19 213 ASN A CA 1
ATOM 1671 C C . ASN A 1 213 ? -4.985 41.283 48.642 1.00 87.19 213 ASN A C 1
ATOM 1673 O O . ASN A 1 213 ? -5.897 40.514 48.360 1.00 87.19 213 ASN A O 1
ATOM 1677 N N . GLY A 1 214 ? -5.140 42.325 49.466 1.00 75.44 214 GLY A N 1
ATOM 1678 C CA . GLY A 1 214 ? -6.417 42.707 50.069 1.00 75.44 214 GLY A CA 1
ATOM 1679 C C . GLY A 1 214 ? -7.181 43.643 49.144 1.00 75.44 214 GLY A C 1
ATOM 1680 O O . GLY A 1 214 ? -6.701 44.733 48.842 1.00 75.44 214 GLY A O 1
ATOM 1681 N N . GLY A 1 215 ? -8.344 43.208 48.676 1.00 84.88 215 GLY A N 1
ATOM 1682 C CA . GLY A 1 215 ? -9.184 43.973 47.764 1.00 84.88 215 GLY A CA 1
ATOM 1683 C C . GLY A 1 215 ? -10.279 43.099 47.171 1.00 84.88 215 GLY A C 1
ATOM 1684 O O . GLY A 1 215 ? -10.049 41.932 46.852 1.00 84.88 215 GLY A O 1
ATOM 1685 N N . ILE A 1 216 ? -11.469 43.672 47.023 1.00 88.94 216 ILE A N 1
ATOM 1686 C CA . ILE A 1 216 ? -12.566 43.027 46.308 1.00 88.94 216 ILE A CA 1
ATOM 1687 C C . ILE A 1 216 ? -12.281 43.188 44.812 1.00 88.94 216 ILE A C 1
ATOM 1689 O O . ILE A 1 216 ? -12.138 44.308 44.325 1.00 88.94 216 ILE A O 1
ATOM 1693 N N . THR A 1 217 ? -12.139 42.067 44.109 1.00 91.50 217 THR A N 1
ATOM 1694 C CA . THR A 1 217 ? -11.831 42.012 42.668 1.00 91.50 217 THR A CA 1
ATOM 1695 C C . THR A 1 217 ? -12.733 40.997 41.978 1.00 91.50 217 THR A C 1
ATOM 1697 O O . THR A 1 217 ? -13.447 40.238 42.644 1.00 91.50 217 THR A O 1
ATOM 1700 N N . ASP A 1 218 ? -12.731 40.989 40.646 1.00 94.56 218 ASP A N 1
ATOM 1701 C CA . ASP A 1 218 ? -13.507 40.008 39.893 1.00 94.56 218 ASP A CA 1
ATOM 1702 C C . ASP A 1 218 ? -12.912 38.613 40.058 1.00 94.56 218 ASP A C 1
ATOM 1704 O O . ASP A 1 218 ? -11.690 38.439 40.123 1.00 94.56 218 ASP A O 1
ATOM 1708 N N . LEU A 1 219 ? -13.791 37.616 40.067 1.00 96.38 219 LEU A N 1
ATOM 1709 C CA . LEU A 1 219 ? -13.422 36.214 40.057 1.00 96.38 219 LEU A CA 1
ATOM 1710 C C . LEU A 1 219 ? -13.587 35.660 38.646 1.00 96.38 219 LEU A C 1
ATOM 1712 O O . LEU A 1 219 ? -14.686 35.648 38.101 1.00 96.38 219 LEU A O 1
ATOM 1716 N N . GLN A 1 220 ? -12.486 35.229 38.049 1.00 96.94 220 GLN A N 1
ATOM 1717 C CA . GLN A 1 220 ? -12.414 34.734 36.685 1.00 96.94 220 GLN A CA 1
ATOM 1718 C C . GLN A 1 220 ? -12.177 33.225 36.674 1.00 96.94 220 GLN A C 1
ATOM 1720 O O . GLN A 1 220 ? -11.268 32.735 37.339 1.00 96.94 220 GLN A O 1
ATOM 1725 N N . PHE A 1 221 ? -12.961 32.510 35.880 1.00 98.25 221 PHE A N 1
ATOM 1726 C CA . PHE A 1 221 ? -12.882 31.073 35.681 1.00 98.25 221 PHE A CA 1
ATOM 1727 C C . PHE A 1 221 ? -12.364 30.762 34.275 1.00 98.25 221 PHE A C 1
ATOM 1729 O O . PHE A 1 221 ? -12.760 31.428 33.318 1.00 98.25 221 PHE A O 1
ATOM 1736 N N . GLY A 1 222 ? -11.505 29.751 34.156 1.00 96.75 222 GLY A N 1
ATOM 1737 C CA . GLY A 1 222 ? -11.073 29.172 32.879 1.00 96.75 222 GLY A CA 1
ATOM 1738 C C . GLY A 1 222 ? -9.713 29.636 32.352 1.00 96.75 222 GLY A C 1
ATOM 1739 O O . GLY A 1 222 ? -9.058 28.896 31.627 1.00 96.75 222 GLY A O 1
ATOM 1740 N N . CYS A 1 223 ? -9.225 30.816 32.733 1.00 95.56 223 CYS A N 1
ATOM 1741 C CA . CYS A 1 223 ? -7.891 31.261 32.329 1.00 95.56 223 CYS A CA 1
ATOM 1742 C C . CYS A 1 223 ? -7.273 32.251 33.321 1.00 95.56 223 CYS A C 1
ATOM 1744 O O . CYS A 1 223 ? -7.950 32.819 34.187 1.00 95.56 223 CYS A O 1
ATOM 1746 N N . HIS A 1 224 ? -5.968 32.488 33.174 1.00 96.12 224 HIS A N 1
ATOM 1747 C CA . HIS A 1 224 ? -5.275 33.552 33.895 1.00 96.12 224 HIS A CA 1
ATOM 1748 C C . HIS A 1 224 ? -5.768 34.941 33.437 1.00 96.12 224 HIS A C 1
ATOM 1750 O O . HIS A 1 224 ? -6.430 35.078 32.413 1.00 96.12 224 HIS A O 1
ATOM 1756 N N . LYS A 1 225 ? -5.465 35.997 34.198 1.00 93.94 225 LYS A N 1
ATOM 1757 C CA . LYS A 1 225 ? -5.853 37.388 33.878 1.00 93.94 225 LYS A CA 1
ATOM 1758 C C . LYS A 1 225 ? -4.947 38.061 32.837 1.00 93.94 225 LYS A C 1
ATOM 1760 O O . LYS A 1 225 ? -5.310 39.092 32.289 1.00 93.94 225 LYS A O 1
ATOM 1765 N N . ASN A 1 226 ? -3.767 37.490 32.621 1.00 92.81 226 ASN A N 1
ATOM 1766 C CA . ASN A 1 226 ? -2.779 37.905 31.630 1.00 92.81 226 ASN A CA 1
ATOM 1767 C C . ASN A 1 226 ? -2.599 36.757 30.640 1.00 92.81 226 ASN A C 1
ATOM 1769 O O . ASN A 1 226 ? -2.585 35.602 31.083 1.00 92.81 226 ASN A O 1
ATOM 1773 N N . THR A 1 227 ? -2.386 37.087 29.369 1.00 86.00 227 THR A N 1
ATOM 1774 C CA . THR A 1 227 ? -1.976 36.124 28.341 1.00 86.00 227 THR A CA 1
ATOM 1775 C C . THR A 1 227 ? -0.611 35.518 28.688 1.00 86.00 227 THR A C 1
ATOM 1777 O O . THR A 1 227 ? 0.137 36.061 29.513 1.00 86.00 227 THR A O 1
ATOM 1780 N N . ASP A 1 228 ? -0.306 34.354 28.114 1.00 78.12 228 ASP A N 1
ATOM 1781 C CA . ASP A 1 228 ? 1.007 33.681 28.204 1.00 78.12 228 ASP A CA 1
ATOM 1782 C C . ASP A 1 228 ? 1.472 33.283 29.624 1.00 78.12 228 ASP A C 1
ATOM 1784 O O . ASP A 1 228 ? 2.628 32.913 29.841 1.00 78.12 228 ASP A O 1
ATOM 1788 N N . THR A 1 229 ? 0.592 33.350 30.629 1.00 82.50 229 THR A N 1
ATOM 1789 C CA . THR A 1 229 ? 0.910 32.982 32.017 1.00 82.50 229 THR A CA 1
ATOM 1790 C C . THR A 1 229 ? 0.287 31.631 32.362 1.00 82.50 229 THR A C 1
ATOM 1792 O O . THR A 1 229 ? -0.775 31.545 32.981 1.00 82.50 229 THR A O 1
ATOM 1795 N N . GLY A 1 230 ? 0.981 30.567 31.966 1.00 87.81 230 GLY A N 1
ATOM 1796 C CA . GLY A 1 230 ? 0.513 29.192 32.123 1.00 87.81 230 GLY A CA 1
ATOM 1797 C C . GLY A 1 230 ? -0.526 28.783 31.079 1.00 87.81 230 GLY A C 1
ATOM 1798 O O . GLY A 1 230 ? -0.774 29.503 30.117 1.00 87.81 230 GLY A O 1
ATOM 1799 N N . HIS A 1 231 ? -1.127 27.614 31.275 1.00 95.00 231 HIS A N 1
ATOM 1800 C CA . HIS A 1 231 ? -2.150 27.068 30.385 1.00 95.00 231 HIS A CA 1
ATOM 1801 C C . HIS A 1 231 ? -3.545 27.569 30.791 1.00 95.00 231 HIS A C 1
ATOM 1803 O O . HIS A 1 231 ? -3.840 27.727 31.984 1.00 95.00 231 HIS A O 1
ATOM 1809 N N . ALA A 1 232 ? -4.420 27.801 29.812 1.00 95.56 232 ALA A N 1
ATOM 1810 C CA . ALA A 1 232 ? -5.848 27.974 30.064 1.00 95.56 232 ALA A CA 1
ATOM 1811 C C . ALA A 1 232 ? -6.531 26.606 30.229 1.00 95.56 232 ALA A C 1
ATOM 1813 O O . ALA A 1 232 ? -6.052 25.584 29.732 1.00 95.56 232 ALA A O 1
ATOM 1814 N N . PHE A 1 233 ? -7.629 26.583 30.978 1.00 97.06 233 PHE A N 1
ATOM 1815 C CA . PHE A 1 233 ? -8.386 25.378 31.279 1.00 97.06 233 PHE A CA 1
ATOM 1816 C C . PHE A 1 233 ? -9.035 24.808 30.019 1.00 97.06 233 PHE A C 1
ATOM 1818 O O . PHE A 1 233 ? -9.616 25.538 29.214 1.00 97.06 233 PHE A O 1
ATOM 1825 N N . LYS A 1 234 ? -8.973 23.483 29.880 1.00 97.12 234 LYS A N 1
ATOM 1826 C CA . LYS A 1 234 ? -9.691 22.744 28.845 1.00 97.12 234 LYS A CA 1
ATOM 1827 C C . LYS A 1 234 ? -10.525 21.656 29.506 1.00 97.12 234 LYS A C 1
ATOM 1829 O O . LYS A 1 234 ? -9.996 20.765 30.167 1.00 97.12 234 LYS A O 1
ATOM 1834 N N . GLY A 1 235 ? -11.834 21.723 29.328 1.00 97.06 235 GLY A N 1
ATOM 1835 C CA . GLY A 1 235 ? -12.762 20.878 30.066 1.00 97.06 235 GLY A CA 1
ATOM 1836 C C . GLY A 1 235 ? -14.102 21.558 30.264 1.00 97.06 235 GLY A C 1
ATOM 1837 O O . GLY A 1 235 ? -14.444 22.481 29.527 1.00 97.06 235 GLY A O 1
ATOM 1838 N N . LYS A 1 236 ? -14.863 21.108 31.260 1.00 97.56 236 LYS A N 1
ATOM 1839 C CA . LYS A 1 236 ? -16.189 21.655 31.561 1.00 97.56 236 LYS A CA 1
ATOM 1840 C C . LYS A 1 236 ? -16.263 22.186 32.987 1.00 97.56 236 LYS A C 1
ATOM 1842 O O . LYS A 1 236 ? -15.630 21.623 33.879 1.00 97.56 236 LYS A O 1
ATOM 1847 N N . ILE A 1 237 ? -17.024 23.257 33.189 1.00 97.81 237 ILE A N 1
ATOM 1848 C CA . ILE A 1 237 ? -17.348 23.815 34.505 1.00 97.81 237 ILE A CA 1
ATOM 1849 C C . ILE A 1 237 ? -18.860 23.954 34.620 1.00 97.81 237 ILE A C 1
ATOM 1851 O O . ILE A 1 237 ? -19.504 24.456 33.700 1.00 97.81 237 ILE A O 1
ATOM 1855 N N . ASP A 1 238 ? -19.398 23.549 35.764 1.00 96.25 238 ASP A N 1
ATOM 1856 C CA . ASP A 1 238 ? -20.823 23.604 36.065 1.00 96.25 238 ASP A CA 1
ATOM 1857 C C . ASP A 1 238 ? -21.071 23.844 37.574 1.00 96.25 238 ASP A C 1
ATOM 1859 O O . ASP A 1 238 ? -20.152 23.729 38.393 1.00 96.25 238 ASP A O 1
ATOM 1863 N N . SER A 1 239 ? -22.298 24.222 37.941 1.00 94.81 239 SER A N 1
ATOM 1864 C CA . SER A 1 239 ? -22.816 24.382 39.305 1.00 94.81 239 SER A CA 1
ATOM 1865 C C . SER A 1 239 ? -21.845 25.118 40.243 1.00 94.81 239 SER A C 1
ATOM 1867 O O . SER A 1 239 ? -21.417 24.597 41.279 1.00 94.81 239 SER A O 1
ATOM 1869 N N . ILE A 1 240 ? -21.488 26.351 39.874 1.00 97.31 240 ILE A N 1
ATOM 1870 C CA . ILE A 1 240 ? -20.592 27.215 40.650 1.00 97.31 240 ILE A CA 1
ATOM 1871 C C . ILE A 1 240 ? -21.374 27.868 41.791 1.00 97.31 240 ILE A C 1
ATOM 1873 O O . ILE A 1 240 ? -22.345 28.580 41.542 1.00 97.31 240 ILE A O 1
ATOM 1877 N N . ARG A 1 241 ? -20.910 27.711 43.035 1.00 96.88 241 ARG A N 1
ATOM 1878 C CA . ARG A 1 241 ? -21.437 28.386 44.233 1.00 96.88 241 ARG A CA 1
ATOM 1879 C C . ARG A 1 241 ? -20.341 29.201 44.925 1.00 96.88 241 ARG A C 1
ATOM 1881 O O . ARG A 1 241 ? -19.246 28.695 45.163 1.00 96.88 241 ARG A O 1
ATOM 1888 N N . ILE A 1 242 ? -20.631 30.454 45.270 1.00 97.00 242 ILE A N 1
ATOM 1889 C CA . ILE A 1 242 ? -19.695 31.390 45.917 1.00 97.00 242 ILE A CA 1
ATOM 1890 C C . ILE A 1 242 ? -20.334 31.931 47.196 1.00 97.00 242 ILE A C 1
ATOM 1892 O O . ILE A 1 242 ? -21.456 32.429 47.155 1.00 97.00 242 ILE A O 1
ATOM 1896 N N . TYR A 1 243 ? -19.611 31.880 48.313 1.00 96.00 243 TYR A N 1
ATOM 1897 C CA . TYR A 1 243 ? -20.097 32.254 49.644 1.00 96.00 243 TYR A CA 1
ATOM 1898 C C . TYR A 1 243 ? -19.172 33.258 50.331 1.00 96.00 243 TYR A C 1
ATOM 1900 O O . TYR A 1 243 ? -17.954 33.196 50.154 1.00 96.00 243 TYR A O 1
ATOM 1908 N N . ASN A 1 244 ? -19.733 34.104 51.200 1.00 93.00 244 ASN A N 1
ATOM 1909 C CA . ASN A 1 244 ? -18.982 34.979 52.117 1.00 93.00 244 ASN A CA 1
ATOM 1910 C C . ASN A 1 244 ? -18.762 34.347 53.507 1.00 93.00 244 ASN A C 1
ATOM 1912 O O . ASN A 1 244 ? -18.776 35.035 54.529 1.00 93.00 244 ASN A O 1
ATOM 1916 N N . LYS A 1 245 ? -18.592 33.023 53.553 1.00 94.81 245 LYS A N 1
ATOM 1917 C CA . LYS A 1 245 ? -18.253 32.261 54.761 1.00 94.81 245 LYS A CA 1
ATOM 1918 C C . LYS A 1 245 ? -17.269 31.143 54.433 1.00 94.81 245 LYS A C 1
ATOM 1920 O O . LYS A 1 245 ? -17.187 30.708 53.282 1.00 94.81 245 LYS A O 1
ATOM 1925 N N . SER A 1 246 ? -16.544 30.676 55.443 1.00 95.88 246 SER A N 1
ATOM 1926 C CA . SER A 1 246 ? -15.738 29.462 55.349 1.00 95.88 246 SER A CA 1
ATOM 1927 C C . SER A 1 246 ? -16.634 28.218 55.385 1.00 95.88 246 SER A C 1
ATOM 1929 O O . SER A 1 246 ? -17.668 28.207 56.055 1.00 95.88 246 SER A O 1
ATOM 1931 N N . ALA A 1 247 ? -16.249 27.174 54.653 1.00 95.44 247 ALA A N 1
ATOM 1932 C CA . ALA A 1 247 ? -16.944 25.893 54.660 1.00 95.44 247 ALA A CA 1
ATOM 1933 C C . ALA A 1 247 ? -16.444 25.004 55.804 1.00 95.44 247 ALA A C 1
ATOM 1935 O O . ALA A 1 247 ? -15.242 24.742 55.927 1.00 95.44 247 ALA A O 1
ATOM 1936 N N . ASP A 1 248 ? -17.378 24.506 56.615 1.00 93.19 248 ASP A N 1
ATOM 1937 C CA . ASP A 1 248 ? -17.137 23.389 57.525 1.00 93.19 248 ASP A CA 1
ATOM 1938 C C . ASP A 1 248 ? -17.327 22.042 56.799 1.00 93.19 248 ASP A C 1
ATOM 1940 O O . ASP A 1 248 ? -17.718 21.988 55.630 1.00 93.19 248 ASP A O 1
ATOM 1944 N N . ASN A 1 249 ? -17.046 20.930 57.485 1.00 91.06 249 ASN A N 1
ATOM 1945 C CA . ASN A 1 249 ? -17.174 19.599 56.883 1.00 91.06 249 ASN A CA 1
ATOM 1946 C C . ASN A 1 249 ? -18.617 19.283 56.451 1.00 91.06 249 ASN A C 1
ATOM 1948 O O . ASN A 1 249 ? -18.805 18.613 55.444 1.00 91.06 249 ASN A O 1
ATOM 1952 N N . ASN A 1 250 ? -19.631 19.788 57.165 1.00 90.88 250 ASN A N 1
ATOM 1953 C CA . ASN A 1 250 ? -21.029 19.538 56.805 1.00 90.88 250 ASN A CA 1
ATOM 1954 C C . ASN A 1 250 ? -21.398 20.243 55.495 1.00 90.88 250 ASN A C 1
ATOM 1956 O O . ASN A 1 250 ? -22.088 19.664 54.661 1.00 90.88 250 ASN A O 1
ATOM 1960 N N . MET A 1 251 ? -20.918 21.474 55.302 1.00 94.44 251 MET A N 1
ATOM 1961 C CA . MET A 1 251 ? -21.092 22.221 54.061 1.00 94.44 251 MET A CA 1
ATOM 1962 C C . MET A 1 251 ? -20.373 21.549 52.893 1.00 94.44 251 MET A C 1
ATOM 1964 O O . MET A 1 251 ? -20.939 21.443 51.808 1.00 94.44 251 MET A O 1
ATOM 1968 N N . VAL A 1 252 ? -19.136 21.095 53.115 1.00 95.12 252 VAL A N 1
ATOM 1969 C CA . VAL A 1 252 ? -18.349 20.355 52.117 1.00 95.12 252 VAL A CA 1
ATOM 1970 C C . VAL A 1 252 ? -19.084 19.087 51.686 1.00 95.12 252 VAL A C 1
ATOM 1972 O O . VAL A 1 252 ? -19.251 18.857 50.488 1.00 95.12 252 VAL A O 1
ATOM 1975 N N . ASP A 1 253 ? -19.584 18.311 52.649 1.00 90.94 253 ASP A N 1
ATOM 1976 C CA . ASP A 1 253 ? -20.365 17.107 52.372 1.00 90.94 253 ASP A CA 1
ATOM 1977 C C . ASP A 1 253 ? -21.661 17.447 51.626 1.00 90.94 253 ASP A C 1
ATOM 1979 O O . ASP A 1 253 ? -21.982 16.793 50.639 1.00 90.94 253 ASP A O 1
ATOM 1983 N N . ALA A 1 254 ? -22.399 18.481 52.042 1.00 90.44 254 ALA A N 1
ATOM 1984 C CA . ALA A 1 254 ? -23.643 18.891 51.389 1.00 90.44 254 ALA A CA 1
ATOM 1985 C C . ALA A 1 254 ? -23.431 19.333 49.928 1.00 90.44 254 ALA A C 1
ATOM 1987 O O . ALA A 1 254 ? -24.186 18.913 49.054 1.00 90.44 254 ALA A O 1
ATOM 1988 N N . LEU A 1 255 ? -22.382 20.116 49.653 1.00 92.88 255 LEU A N 1
ATOM 1989 C CA . LEU A 1 255 ? -22.019 20.575 48.305 1.00 92.88 255 LEU A CA 1
ATOM 1990 C C . LEU A 1 255 ? -21.635 19.422 47.371 1.00 92.88 255 LEU A C 1
ATOM 1992 O O . LEU A 1 255 ? -22.016 19.414 46.202 1.00 92.88 255 LEU A O 1
ATOM 1996 N N . PHE A 1 256 ? -20.888 18.439 47.875 1.00 91.88 256 PHE A N 1
ATOM 1997 C CA . PHE A 1 256 ? -20.559 17.251 47.091 1.00 91.88 256 PHE A CA 1
ATOM 1998 C C . PHE A 1 256 ? -21.783 16.349 46.889 1.00 91.88 256 PHE A C 1
ATOM 2000 O O . PHE A 1 256 ? -22.009 15.828 45.796 1.00 91.88 256 PHE A O 1
ATOM 2007 N N . ASN A 1 257 ? -22.595 16.179 47.934 1.00 87.81 257 ASN A N 1
ATOM 2008 C CA . ASN A 1 257 ? -23.761 15.303 47.904 1.00 87.81 257 ASN A CA 1
ATOM 2009 C C . ASN A 1 257 ? -24.867 15.794 46.964 1.00 87.81 257 ASN A C 1
ATOM 2011 O O . ASN A 1 257 ? -25.679 14.963 46.567 1.00 87.81 257 ASN A O 1
ATOM 2015 N N . GLU A 1 258 ? -24.875 17.080 46.591 1.00 86.06 258 GLU A N 1
ATOM 2016 C CA . GLU A 1 258 ? -25.840 17.672 45.653 1.00 86.06 258 GLU A CA 1
ATOM 2017 C C . GLU A 1 258 ? -25.897 16.884 44.330 1.00 86.06 258 GLU A C 1
ATOM 2019 O O . GLU A 1 258 ? -26.984 16.497 43.913 1.00 86.06 258 GLU A O 1
ATOM 2024 N N . HIS A 1 259 ? -24.736 16.539 43.744 1.00 87.38 259 HIS A N 1
ATOM 2025 C CA . HIS A 1 259 ? -24.659 15.881 42.421 1.00 87.38 259 HIS A CA 1
ATOM 2026 C C . HIS A 1 259 ? -23.827 14.588 42.390 1.00 87.38 259 HIS A C 1
ATOM 2028 O O . HIS A 1 259 ? -23.528 14.054 41.322 1.00 87.38 259 HIS A O 1
ATOM 2034 N N . ARG A 1 260 ? -23.455 14.018 43.547 1.00 83.81 260 ARG A N 1
ATOM 2035 C CA . ARG A 1 260 ? -22.640 12.780 43.609 1.00 83.81 260 ARG A CA 1
ATOM 2036 C C . ARG A 1 260 ? -23.266 11.574 42.899 1.00 83.81 260 ARG A C 1
ATOM 2038 O O . ARG A 1 260 ? -22.533 10.685 42.466 1.00 83.81 260 ARG A O 1
ATOM 2045 N N . ASN A 1 261 ? -24.599 11.532 42.809 1.00 84.62 261 ASN A N 1
ATOM 2046 C CA . ASN A 1 261 ? -25.335 10.466 42.130 1.00 84.62 261 ASN A CA 1
ATOM 2047 C C . ASN A 1 261 ? -24.966 10.394 40.649 1.00 84.62 261 ASN A C 1
ATOM 2049 O O . ASN A 1 261 ? -24.789 9.299 40.129 1.00 84.62 261 ASN A O 1
ATOM 2053 N N . VAL A 1 262 ? -24.768 11.546 40.004 1.00 84.19 262 VAL A N 1
ATOM 2054 C CA . VAL A 1 262 ? -24.420 11.635 38.583 1.00 84.19 262 VAL A CA 1
ATOM 2055 C C . VAL A 1 262 ? -23.107 10.903 38.304 1.00 84.19 262 VAL A C 1
ATOM 2057 O O . VAL A 1 262 ? -23.058 10.057 37.418 1.00 84.19 262 VAL A O 1
ATOM 2060 N N . ILE A 1 263 ? -22.070 11.132 39.123 1.00 82.81 263 ILE A N 1
ATOM 2061 C CA . ILE A 1 263 ? -20.758 10.485 38.942 1.00 82.81 263 ILE A CA 1
ATOM 2062 C C . ILE A 1 263 ? -20.863 8.966 39.087 1.00 82.81 263 ILE A C 1
ATOM 2064 O O . ILE A 1 263 ? -20.360 8.211 38.255 1.00 82.81 263 ILE A O 1
ATOM 2068 N N . VAL A 1 264 ? -21.478 8.501 40.179 1.00 85.56 264 VAL A N 1
ATOM 2069 C CA . VAL A 1 264 ? -21.540 7.061 40.458 1.00 85.56 264 VAL A CA 1
ATOM 2070 C C . VAL A 1 264 ? -22.441 6.343 39.452 1.00 85.56 264 VAL A C 1
ATOM 2072 O O . VAL A 1 264 ? -22.143 5.207 39.087 1.00 85.56 264 VAL A O 1
ATOM 2075 N N . PHE A 1 265 ? -23.479 7.016 38.948 1.00 87.56 265 PHE A N 1
ATOM 2076 C CA . PHE A 1 265 ? -24.371 6.500 37.916 1.00 87.56 265 PHE A CA 1
ATOM 2077 C C . PHE A 1 265 ? -23.687 6.401 36.547 1.00 87.56 265 PHE A C 1
ATOM 2079 O O . PHE A 1 265 ? -23.756 5.351 35.912 1.00 87.56 265 PHE A O 1
ATOM 2086 N N . GLU A 1 266 ? -22.950 7.431 36.115 1.00 86.31 266 GLU A N 1
ATOM 2087 C CA . GLU A 1 266 ? -22.134 7.351 34.892 1.00 86.31 266 GLU A CA 1
ATOM 2088 C C . GLU A 1 266 ? -21.077 6.237 35.004 1.00 86.31 266 GLU A C 1
ATOM 2090 O O . GLU A 1 266 ? -20.894 5.442 34.079 1.00 86.31 266 GLU A O 1
ATOM 2095 N N . GLY A 1 267 ? -20.437 6.104 36.171 1.00 85.69 267 GLY A N 1
ATOM 2096 C CA . GLY A 1 267 ? -19.514 5.005 36.454 1.00 85.69 267 GLY A CA 1
ATOM 2097 C C . GLY A 1 267 ? -20.172 3.621 36.401 1.00 85.69 267 GLY A C 1
ATOM 2098 O O . GLY A 1 267 ? -19.551 2.667 35.926 1.00 85.69 267 GLY A O 1
ATOM 2099 N N . LEU A 1 268 ? -21.420 3.494 36.863 1.00 92.06 268 LEU A N 1
ATOM 2100 C CA . LEU A 1 268 ? -22.200 2.263 36.740 1.00 92.06 268 LEU A CA 1
ATOM 2101 C C . LEU A 1 268 ? -22.487 1.945 35.268 1.00 92.06 268 LEU A C 1
ATOM 2103 O O . LEU A 1 268 ? -22.247 0.816 34.853 1.00 92.06 268 LEU A O 1
ATOM 2107 N N . GLY A 1 269 ? -22.907 2.931 34.469 1.00 91.12 269 GLY A N 1
ATOM 2108 C CA . GLY A 1 269 ? -23.147 2.760 33.031 1.00 91.12 269 GLY A CA 1
ATOM 2109 C C . GLY A 1 269 ? -21.922 2.228 32.279 1.00 91.12 269 GLY A C 1
ATOM 2110 O O . GLY A 1 269 ? -22.027 1.268 31.521 1.00 91.12 269 GLY A O 1
ATOM 2111 N N . ASN A 1 270 ? -20.734 2.767 32.566 1.00 87.44 270 ASN A N 1
ATOM 2112 C CA . ASN A 1 270 ? -19.482 2.250 31.997 1.00 87.44 270 ASN A CA 1
ATOM 2113 C C . ASN A 1 270 ? -19.202 0.795 32.409 1.00 87.44 270 ASN A C 1
ATOM 2115 O O . ASN A 1 270 ? -18.721 -0.001 31.605 1.00 87.44 270 ASN A O 1
ATOM 2119 N N . THR A 1 271 ? -19.516 0.443 33.658 1.00 92.88 271 THR A N 1
ATOM 2120 C CA . THR A 1 271 ? -19.335 -0.920 34.179 1.00 92.88 271 THR A CA 1
ATOM 2121 C C . THR A 1 271 ? -20.319 -1.898 33.528 1.00 92.88 271 THR A C 1
ATOM 2123 O O . THR A 1 271 ? -19.935 -3.020 33.208 1.00 92.88 271 THR A O 1
ATOM 2126 N N . ILE A 1 272 ? -21.565 -1.469 33.288 1.00 96.31 272 ILE A N 1
ATOM 2127 C CA . ILE A 1 272 ? -22.576 -2.239 32.549 1.00 96.31 272 ILE A CA 1
ATOM 2128 C C . ILE A 1 272 ? -22.079 -2.536 31.134 1.00 96.31 272 ILE A C 1
ATOM 2130 O O . ILE A 1 272 ? -22.046 -3.702 30.758 1.00 96.31 272 ILE A O 1
ATOM 2134 N N . ASN A 1 273 ? -21.611 -1.523 30.399 1.00 93.75 273 ASN A N 1
ATOM 2135 C CA . ASN A 1 273 ? -21.110 -1.710 29.033 1.00 93.75 273 ASN A CA 1
ATOM 2136 C C . ASN A 1 273 ? -19.967 -2.739 28.973 1.00 93.75 273 ASN A C 1
ATOM 2138 O O . ASN A 1 273 ? -19.971 -3.620 28.118 1.00 93.75 273 ASN A O 1
ATOM 2142 N N . LEU A 1 274 ? -19.014 -2.665 29.912 1.00 92.75 274 LEU A N 1
ATOM 2143 C CA . LEU A 1 274 ? -17.916 -3.633 30.002 1.00 92.75 274 LEU A CA 1
ATOM 2144 C C . LEU A 1 274 ? -18.422 -5.060 30.274 1.00 92.75 274 LEU A C 1
ATOM 2146 O O . LEU A 1 274 ? -17.909 -6.024 29.707 1.00 92.75 274 LEU A O 1
ATOM 2150 N N . ALA A 1 275 ? -19.414 -5.210 31.154 1.00 95.62 275 ALA A N 1
ATOM 2151 C CA . ALA A 1 275 ? -20.017 -6.508 31.433 1.00 95.62 275 ALA A CA 1
ATOM 2152 C C . ALA A 1 275 ? -20.775 -7.064 30.218 1.00 95.62 275 ALA A C 1
ATOM 2154 O O . ALA A 1 275 ? -20.661 -8.252 29.932 1.00 95.62 275 ALA A O 1
ATOM 2155 N N . GLU A 1 276 ? -21.522 -6.227 29.496 1.00 96.56 276 GLU A N 1
ATOM 2156 C CA . GLU A 1 276 ? -22.245 -6.629 28.285 1.00 96.56 276 GLU A CA 1
ATOM 2157 C C . GLU A 1 276 ? -21.295 -7.094 27.178 1.00 96.56 276 GLU A C 1
ATOM 2159 O O . GLU A 1 276 ? -21.533 -8.144 26.585 1.00 96.56 276 GLU A O 1
ATOM 2164 N N . GLU A 1 277 ? -20.178 -6.394 26.968 1.00 92.06 277 GLU A N 1
ATOM 2165 C CA . GLU A 1 277 ? -19.153 -6.798 25.999 1.00 92.06 277 GLU A CA 1
ATOM 2166 C C . GLU A 1 277 ? -18.577 -8.189 26.324 1.00 92.06 277 GLU A C 1
ATOM 2168 O O . GLU A 1 277 ? -18.439 -9.040 25.442 1.00 92.06 277 GLU A O 1
ATOM 2173 N N . LEU A 1 278 ? -18.311 -8.472 27.606 1.00 92.12 278 LEU A N 1
ATOM 2174 C CA . LEU A 1 278 ? -17.880 -9.802 28.052 1.00 92.12 278 LEU A CA 1
ATOM 2175 C C . LEU A 1 278 ? -18.963 -10.869 27.854 1.00 92.12 278 LEU A C 1
ATOM 2177 O O . LEU A 1 278 ? -18.641 -12.015 27.548 1.00 92.12 278 LEU A O 1
ATOM 2181 N N . LEU A 1 279 ? -20.238 -10.528 28.027 1.00 93.31 279 LEU A N 1
ATOM 2182 C CA . LEU A 1 279 ? -21.343 -11.468 27.830 1.00 93.31 279 LEU A CA 1
ATOM 2183 C C . LEU A 1 279 ? -21.615 -11.754 26.343 1.00 93.31 279 LEU A C 1
ATOM 2185 O O . LEU A 1 279 ? -22.079 -12.851 26.027 1.00 93.31 279 LEU A O 1
ATOM 2189 N N . GLU A 1 280 ? -21.335 -10.801 25.449 1.00 91.75 280 GLU A N 1
ATOM 2190 C CA . GLU A 1 280 ? -21.545 -10.933 24.000 1.00 91.75 280 GLU A CA 1
ATOM 2191 C C . GLU A 1 280 ? -20.358 -11.595 23.281 1.00 91.75 280 GLU A C 1
ATOM 2193 O O . GLU A 1 280 ? -20.546 -12.393 22.358 1.00 91.75 280 GLU A O 1
ATOM 2198 N N . HIS A 1 281 ? -19.131 -11.268 23.689 1.00 85.25 281 HIS A N 1
ATOM 2199 C CA . HIS A 1 281 ? -17.908 -11.663 22.978 1.00 85.25 281 HIS A CA 1
ATOM 2200 C C . HIS A 1 281 ? -16.928 -12.484 23.822 1.00 85.25 281 HIS A C 1
ATOM 2202 O O . HIS A 1 281 ? -15.915 -12.961 23.305 1.00 85.25 281 HIS A O 1
ATOM 2208 N N . GLY A 1 282 ? -17.202 -12.658 25.115 1.00 79.94 282 GLY A N 1
ATOM 2209 C CA . GLY A 1 282 ? -16.364 -13.448 26.005 1.00 79.94 282 GLY A CA 1
ATOM 2210 C C . GLY A 1 282 ? -16.499 -14.959 25.799 1.00 79.94 282 GLY A C 1
ATOM 2211 O O . GLY A 1 282 ? -17.351 -15.466 25.073 1.00 79.94 282 GLY A O 1
ATOM 2212 N N . ILE A 1 283 ? -15.593 -15.698 26.441 1.00 83.56 283 ILE A N 1
ATOM 2213 C CA . ILE A 1 283 ? -15.424 -17.145 26.238 1.00 83.56 283 ILE A CA 1
ATOM 2214 C C . ILE A 1 283 ? -16.397 -17.965 27.100 1.00 83.56 283 ILE A C 1
ATOM 2216 O O . ILE A 1 283 ? -16.744 -19.088 26.731 1.00 83.56 283 ILE A O 1
ATOM 2220 N N . LEU A 1 284 ? -16.822 -17.442 28.258 1.00 89.00 284 LEU A N 1
ATOM 2221 C CA . LEU A 1 284 ? -17.811 -18.135 29.086 1.00 89.00 284 LEU A CA 1
ATOM 2222 C C . LEU A 1 284 ? -19.186 -18.012 28.436 1.00 89.00 284 LEU A C 1
ATOM 2224 O O . LEU A 1 284 ? -19.588 -16.923 28.040 1.00 89.00 284 LEU A O 1
ATOM 2228 N N . THR A 1 285 ? -19.905 -19.127 28.380 1.00 87.69 285 THR A N 1
ATOM 2229 C CA . THR A 1 285 ? -21.304 -19.206 27.948 1.00 87.69 285 THR A CA 1
ATOM 2230 C C . THR A 1 285 ? -22.238 -19.342 29.154 1.00 87.69 285 THR A C 1
ATOM 2232 O O . THR A 1 285 ? -21.786 -19.482 30.293 1.00 87.69 285 THR A O 1
ATOM 2235 N N . ASP A 1 286 ? -23.548 -19.367 28.908 1.00 89.81 286 ASP A N 1
ATOM 2236 C CA . ASP A 1 286 ? -24.610 -19.578 29.903 1.00 89.81 286 ASP A CA 1
ATOM 2237 C C . ASP A 1 286 ? -24.537 -20.917 30.667 1.00 89.81 286 ASP A C 1
ATOM 2239 O O . ASP A 1 286 ? -25.215 -21.094 31.679 1.00 89.81 286 ASP A O 1
ATOM 2243 N N . GLU A 1 287 ? -23.668 -21.840 30.251 1.00 90.25 287 GLU A N 1
ATOM 2244 C CA . GLU A 1 287 ? -23.344 -23.063 30.995 1.00 90.25 287 GLU A CA 1
ATOM 2245 C C . GLU A 1 287 ? -22.510 -22.797 32.267 1.00 90.25 287 GLU A C 1
ATOM 2247 O O . GLU A 1 287 ? -22.448 -23.648 33.163 1.00 90.25 287 GLU A O 1
ATOM 2252 N N . TYR A 1 288 ? -21.863 -21.630 32.365 1.00 91.25 288 TYR A N 1
ATOM 2253 C CA . TYR A 1 288 ? -21.025 -21.243 33.498 1.00 91.25 288 TYR A CA 1
ATOM 2254 C C . TYR A 1 288 ? -21.808 -20.392 34.496 1.00 91.25 288 TYR A C 1
ATOM 2256 O O . TYR A 1 288 ? -22.448 -19.402 34.140 1.00 91.25 288 TYR A O 1
ATOM 2264 N N . LYS A 1 289 ? -21.693 -20.726 35.787 1.00 92.62 289 LYS A N 1
ATOM 2265 C CA . LYS A 1 289 ? -22.365 -19.979 36.860 1.00 92.62 289 LYS A CA 1
ATOM 2266 C C . LYS A 1 289 ? -21.9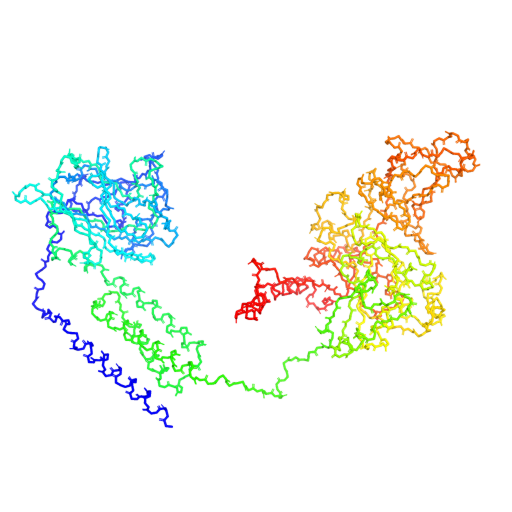49 -18.505 36.855 1.00 92.62 289 LYS A C 1
ATOM 2268 O O . LYS A 1 289 ? -22.790 -17.631 37.028 1.00 92.62 289 LYS A O 1
ATOM 2273 N N . GLU A 1 290 ? -20.671 -18.240 36.616 1.00 94.31 290 GLU A N 1
ATOM 2274 C CA . GLU A 1 290 ? -20.079 -16.904 36.563 1.00 94.31 290 GLU A CA 1
ATOM 2275 C C . GLU A 1 290 ? -20.679 -16.049 35.435 1.00 94.31 290 GLU A C 1
ATOM 2277 O O . GLU A 1 290 ? -20.901 -14.857 35.639 1.00 94.31 290 GLU A O 1
ATOM 2282 N N . TYR A 1 291 ? -21.020 -16.655 34.289 1.00 95.12 291 TYR A N 1
ATOM 2283 C CA . TYR A 1 291 ? -21.775 -15.985 33.225 1.00 95.12 291 TYR A CA 1
ATOM 2284 C C . TYR A 1 291 ? -23.183 -15.631 33.704 1.00 95.12 291 TYR A C 1
ATOM 2286 O O . TYR A 1 291 ? -23.601 -14.481 33.606 1.00 95.12 291 TYR A O 1
ATOM 2294 N N . THR A 1 292 ? -23.914 -16.602 34.264 1.00 96.12 292 THR A N 1
ATOM 2295 C CA . THR A 1 292 ? -25.307 -16.384 34.690 1.00 96.12 292 THR A CA 1
ATOM 2296 C C . THR A 1 292 ? -25.434 -15.384 35.843 1.00 96.12 292 THR A C 1
ATOM 2298 O O . THR A 1 292 ? -26.391 -14.608 35.874 1.00 96.12 292 THR A O 1
ATOM 2301 N N . ASP A 1 293 ? -24.462 -15.364 36.762 1.00 95.75 293 ASP A N 1
ATOM 2302 C CA . ASP A 1 293 ? -24.392 -14.399 37.862 1.00 95.75 293 ASP A CA 1
ATOM 2303 C C . ASP A 1 293 ? -24.126 -12.986 37.312 1.00 95.75 293 ASP A C 1
ATOM 2305 O O . ASP A 1 293 ? -24.823 -12.043 37.691 1.00 95.75 293 ASP A O 1
ATOM 2309 N N . LEU A 1 294 ? -23.166 -12.844 36.384 1.00 96.88 294 LEU A N 1
ATOM 2310 C CA . LEU A 1 294 ? -22.859 -11.566 35.735 1.00 96.88 294 LEU A CA 1
ATOM 2311 C C . LEU A 1 294 ? -24.057 -11.046 34.931 1.00 96.88 294 LEU A C 1
ATOM 2313 O O . LEU A 1 294 ? -24.458 -9.902 35.124 1.00 96.88 294 LEU A O 1
ATOM 2317 N N . TYR A 1 295 ? -24.671 -11.893 34.100 1.00 96.94 295 TYR A N 1
ATOM 2318 C CA . TYR A 1 295 ? -25.865 -11.550 33.325 1.00 96.94 295 TYR A CA 1
ATOM 2319 C C . TYR A 1 295 ? -27.005 -11.067 34.228 1.00 96.94 295 TYR A C 1
ATOM 2321 O O . TYR A 1 295 ? -27.570 -9.997 34.008 1.00 96.94 295 TYR A O 1
ATOM 2329 N N . SER A 1 296 ? -27.301 -11.808 35.300 1.00 96.62 296 SER A N 1
ATOM 2330 C CA . SER A 1 296 ? -28.359 -11.429 36.243 1.00 96.62 296 SER A CA 1
ATOM 2331 C C . SER A 1 296 ? -28.075 -10.080 36.908 1.00 96.62 296 SER A C 1
ATOM 2333 O O . SER A 1 296 ? -28.993 -9.277 37.078 1.00 96.62 296 SER A O 1
ATOM 2335 N N . LYS A 1 297 ? -26.810 -9.802 37.258 1.00 97.25 297 LYS A N 1
ATOM 2336 C CA . LYS A 1 297 ? -26.430 -8.524 37.872 1.00 97.25 297 LYS A CA 1
ATOM 2337 C C . LYS A 1 297 ? -26.471 -7.362 36.884 1.00 97.25 297 LYS A C 1
ATOM 2339 O O . LYS A 1 297 ? -26.845 -6.264 37.285 1.00 97.25 297 LYS A O 1
ATOM 2344 N N . VAL A 1 298 ? -26.136 -7.587 35.614 1.00 97.56 298 VAL A N 1
ATOM 2345 C CA . VAL A 1 298 ? -26.311 -6.588 34.548 1.00 97.56 298 VAL A CA 1
ATOM 2346 C C . VAL A 1 298 ? -27.784 -6.205 34.411 1.00 97.56 298 VAL A C 1
ATOM 2348 O O . VAL A 1 298 ? -28.104 -5.018 34.403 1.00 97.56 298 VAL A O 1
ATOM 2351 N N . GLU A 1 299 ? -28.689 -7.184 34.376 1.00 97.38 299 GLU A N 1
ATOM 2352 C CA . GLU A 1 299 ? -30.129 -6.916 34.281 1.00 97.38 299 GLU A CA 1
ATOM 2353 C C . GLU A 1 299 ? -30.672 -6.193 35.524 1.00 97.38 299 GLU A C 1
ATOM 2355 O O . GLU A 1 299 ? -31.507 -5.298 35.400 1.00 97.38 299 GLU A O 1
ATOM 2360 N N . GLU A 1 300 ? -30.167 -6.503 36.723 1.00 95.00 300 GLU A N 1
ATOM 2361 C CA . GLU A 1 300 ? -30.460 -5.720 37.931 1.00 95.00 300 GLU A CA 1
ATOM 2362 C C . GLU A 1 300 ? -29.952 -4.275 37.797 1.00 95.00 300 GLU A C 1
ATOM 2364 O O . GLU A 1 300 ? -30.704 -3.329 38.031 1.00 95.00 300 GLU A O 1
ATOM 2369 N N . ALA A 1 301 ? -28.700 -4.102 37.369 1.00 95.12 301 ALA A N 1
ATOM 2370 C CA . ALA A 1 301 ? -28.046 -2.806 37.256 1.00 95.12 301 ALA A CA 1
ATOM 2371 C C . ALA A 1 301 ? -28.726 -1.867 36.251 1.00 95.12 301 ALA A C 1
ATOM 2373 O O . ALA A 1 301 ? -28.785 -0.663 36.492 1.00 95.12 301 ALA A O 1
ATOM 2374 N N . LYS A 1 302 ? -29.307 -2.403 35.172 1.00 95.69 302 LYS A N 1
ATOM 2375 C CA . LYS A 1 302 ? -30.090 -1.634 34.188 1.00 95.69 302 LYS A CA 1
ATOM 2376 C C . LYS A 1 302 ? -31.369 -1.012 34.755 1.00 95.69 302 LYS A C 1
ATOM 2378 O O . LYS A 1 302 ? -31.895 -0.078 34.156 1.00 95.69 302 LYS A O 1
ATOM 2383 N N . ASN A 1 303 ? -31.875 -1.515 35.883 1.00 94.81 303 ASN A N 1
ATOM 2384 C CA . ASN A 1 303 ? -33.053 -0.949 36.545 1.00 94.81 303 ASN A CA 1
ATOM 2385 C C . ASN A 1 303 ? -32.709 0.210 37.495 1.00 94.81 303 ASN A C 1
ATOM 2387 O O . ASN A 1 303 ? -33.620 0.876 37.986 1.00 94.81 303 ASN A O 1
ATOM 2391 N N . ILE A 1 304 ? -31.422 0.456 37.761 1.00 94.38 304 ILE A N 1
ATOM 2392 C CA . ILE A 1 304 ? -30.969 1.608 38.542 1.00 94.38 304 ILE A CA 1
ATOM 2393 C C . ILE A 1 304 ? -31.114 2.874 37.694 1.00 94.38 304 ILE A C 1
ATOM 2395 O O . ILE A 1 304 ? -30.781 2.880 36.509 1.00 94.38 304 ILE A O 1
ATOM 2399 N N . THR A 1 305 ? -31.584 3.964 38.301 1.00 91.75 305 THR A N 1
ATOM 2400 C CA . THR A 1 305 ? -31.702 5.280 37.656 1.00 91.75 305 THR A CA 1
ATOM 2401 C C . THR A 1 305 ? -30.826 6.305 38.371 1.00 91.75 305 THR A C 1
ATOM 2403 O O . THR A 1 305 ? -30.384 6.089 39.498 1.00 91.75 305 THR A O 1
ATOM 2406 N N . ILE A 1 306 ? -30.589 7.458 37.743 1.00 85.00 306 ILE A N 1
ATOM 2407 C CA . ILE A 1 306 ? -29.811 8.549 38.356 1.00 85.00 306 ILE A CA 1
ATOM 2408 C C . ILE A 1 306 ? -30.442 9.072 39.663 1.00 85.00 306 ILE A C 1
ATOM 2410 O O . ILE A 1 306 ? -29.736 9.508 40.575 1.00 85.00 306 ILE A O 1
ATOM 2414 N N . ASP A 1 307 ? -31.766 8.946 39.780 1.00 85.38 307 ASP A N 1
ATOM 2415 C CA . ASP A 1 307 ? -32.547 9.306 40.969 1.00 85.38 307 ASP A CA 1
ATOM 2416 C C . ASP A 1 307 ? -32.487 8.260 42.099 1.00 85.38 307 ASP A C 1
ATOM 2418 O O . ASP A 1 307 ? -32.985 8.512 43.201 1.00 85.38 307 ASP A O 1
ATOM 2422 N N . SER A 1 308 ? -31.895 7.082 41.865 1.00 87.19 308 SER A N 1
ATOM 2423 C CA . SER A 1 308 ? -31.736 6.061 42.905 1.00 87.19 308 SER A CA 1
ATOM 2424 C C . SER A 1 308 ? -30.847 6.572 44.055 1.00 87.19 308 SER A C 1
ATOM 2426 O O . SER A 1 308 ? -29.940 7.386 43.848 1.00 87.19 308 SER A O 1
ATOM 2428 N N . PRO A 1 309 ? -31.045 6.099 45.300 1.00 87.38 309 PRO A N 1
ATOM 2429 C CA . PRO A 1 309 ? -30.166 6.431 46.416 1.00 87.38 309 PRO A CA 1
ATOM 2430 C C . PRO A 1 309 ? -28.695 6.138 46.101 1.00 87.38 309 PRO A C 1
ATOM 2432 O O . PRO A 1 309 ? -28.358 5.039 45.671 1.00 87.38 309 PRO A O 1
ATOM 2435 N N . TYR A 1 310 ? -27.796 7.079 46.411 1.00 82.00 310 TYR A N 1
ATOM 2436 C CA . TYR A 1 310 ? -26.348 6.918 46.205 1.00 82.00 310 TYR A CA 1
ATOM 2437 C C . TYR A 1 310 ? -25.808 5.554 46.665 1.00 82.00 310 TYR A C 1
ATOM 2439 O O . TYR A 1 310 ? -25.038 4.912 45.957 1.00 82.00 310 TYR A O 1
ATOM 2447 N N . SER A 1 311 ? -26.215 5.111 47.861 1.00 83.38 311 SER A N 1
ATOM 2448 C CA . SER A 1 311 ? -25.774 3.842 48.448 1.00 83.38 311 SER A CA 1
ATOM 2449 C C . SER A 1 311 ? -26.174 2.629 47.615 1.00 83.38 311 SER A C 1
ATOM 2451 O O . SER A 1 311 ? -25.459 1.635 47.620 1.00 83.38 311 SER A O 1
ATOM 2453 N N . GLU A 1 312 ? -27.304 2.709 46.915 1.00 89.56 312 GLU A N 1
ATOM 2454 C CA . GLU A 1 312 ? -27.787 1.659 46.024 1.00 89.56 312 GLU A CA 1
ATOM 2455 C C . GLU A 1 312 ? -26.965 1.631 44.732 1.00 89.56 312 GLU A C 1
ATOM 2457 O O . GLU A 1 312 ? -26.403 0.590 44.401 1.00 89.56 312 GLU A O 1
ATOM 2462 N N . ILE A 1 313 ? -26.785 2.786 44.073 1.00 88.12 313 ILE A N 1
ATOM 2463 C CA . ILE A 1 313 ? -25.974 2.890 42.845 1.00 88.12 313 ILE A CA 1
ATOM 2464 C C . ILE A 1 313 ? -24.538 2.412 43.107 1.00 88.12 313 ILE A C 1
ATOM 2466 O O . ILE A 1 313 ? -23.984 1.617 42.345 1.00 88.12 313 ILE A O 1
ATOM 2470 N N . ALA A 1 314 ? -23.941 2.866 44.214 1.00 84.38 314 ALA A N 1
ATOM 2471 C CA . ALA A 1 314 ? -22.586 2.495 44.605 1.00 84.38 314 ALA A CA 1
ATOM 2472 C C . ALA A 1 314 ? -22.451 0.989 44.880 1.00 84.38 314 ALA A C 1
ATOM 2474 O O . ALA A 1 314 ? -21.497 0.371 44.411 1.00 84.38 314 ALA A O 1
ATOM 2475 N N . LEU A 1 315 ? -23.407 0.394 45.604 1.00 88.94 315 LEU A N 1
ATOM 2476 C CA . LEU A 1 315 ? -23.390 -1.035 45.917 1.00 88.94 315 LEU A CA 1
ATOM 2477 C C . LEU A 1 315 ? -23.495 -1.885 44.648 1.00 88.94 315 LEU A C 1
ATOM 2479 O O . LEU A 1 315 ? -22.669 -2.772 44.439 1.00 88.94 315 LEU A O 1
ATOM 2483 N N . VAL A 1 316 ? -24.462 -1.578 43.779 1.00 93.06 316 VAL A N 1
ATOM 2484 C CA . VAL A 1 316 ? -24.673 -2.308 42.521 1.00 93.06 316 VAL A CA 1
ATOM 2485 C C . VAL A 1 316 ? -23.435 -2.232 41.630 1.00 93.06 316 VAL A C 1
ATOM 2487 O O . VAL A 1 316 ? -23.007 -3.260 41.105 1.00 93.06 316 VAL A O 1
ATOM 2490 N N . LYS A 1 317 ? -22.813 -1.051 41.509 1.00 92.12 317 LYS A N 1
ATOM 2491 C CA . LYS A 1 317 ? -21.562 -0.877 40.755 1.00 92.12 317 LYS A CA 1
ATOM 2492 C C . LYS A 1 317 ? -20.444 -1.764 41.301 1.00 92.12 317 LYS A C 1
ATOM 2494 O O . LYS A 1 317 ? -19.825 -2.494 40.533 1.00 92.12 317 LYS A O 1
ATOM 2499 N N . THR A 1 318 ? -20.204 -1.738 42.612 1.00 91.69 318 THR A N 1
ATOM 2500 C CA . THR A 1 318 ? -19.149 -2.547 43.243 1.00 91.69 318 THR A CA 1
ATOM 2501 C C . THR A 1 318 ? -19.390 -4.049 43.085 1.00 91.69 318 THR A C 1
ATOM 2503 O O . THR A 1 318 ? -18.452 -4.802 42.822 1.00 91.69 318 THR A O 1
ATOM 2506 N N . GLU A 1 319 ? -20.634 -4.507 43.221 1.00 93.75 319 GLU A N 1
ATOM 2507 C CA . GLU A 1 319 ? -20.979 -5.917 43.014 1.00 93.75 319 GLU A CA 1
ATOM 2508 C C . GLU A 1 319 ? -20.781 -6.346 41.554 1.00 93.75 319 GLU A C 1
ATOM 2510 O O . GLU A 1 319 ? -20.256 -7.433 41.299 1.00 93.75 319 GLU A O 1
ATOM 2515 N N . LEU A 1 320 ? -21.126 -5.482 40.597 1.00 95.69 320 LEU A N 1
ATOM 2516 C CA . LEU A 1 320 ? -20.918 -5.742 39.175 1.00 95.69 320 LEU A CA 1
ATOM 2517 C C . LEU A 1 320 ? -19.421 -5.809 38.815 1.00 95.69 320 LEU A C 1
ATOM 2519 O O . LEU A 1 320 ? -18.997 -6.747 38.140 1.00 95.69 320 LEU A O 1
ATOM 2523 N N . GLU A 1 321 ? -18.597 -4.890 39.330 1.00 93.62 321 GLU A N 1
ATOM 2524 C CA . GLU A 1 321 ? -17.130 -4.922 39.177 1.00 93.62 321 GLU A CA 1
ATOM 2525 C C . GLU A 1 321 ? -16.517 -6.215 39.736 1.00 93.62 321 GLU A C 1
ATOM 2527 O O . GLU A 1 321 ? -15.603 -6.798 39.144 1.00 93.62 321 GLU A O 1
ATOM 2532 N N . ALA A 1 322 ? -17.023 -6.697 40.874 1.00 93.56 322 ALA A N 1
ATOM 2533 C CA . ALA A 1 322 ? -16.573 -7.955 41.458 1.00 93.56 322 ALA A CA 1
ATOM 2534 C C . ALA A 1 322 ? -16.904 -9.156 40.554 1.00 93.56 322 ALA A C 1
ATOM 2536 O O . ALA A 1 322 ? -16.057 -10.034 40.371 1.00 93.56 322 ALA A O 1
ATOM 2537 N N . LEU A 1 323 ? -18.099 -9.184 39.956 1.00 96.12 323 LEU A N 1
ATOM 2538 C CA . LEU A 1 323 ? -18.509 -10.254 39.042 1.00 96.12 323 LEU A CA 1
ATOM 2539 C C . LEU A 1 323 ? -17.725 -10.241 37.726 1.00 96.12 323 LEU A C 1
ATOM 2541 O O . LEU A 1 323 ? -17.321 -11.309 37.271 1.00 96.12 323 LEU A O 1
ATOM 2545 N N . ILE A 1 324 ? -17.424 -9.065 37.163 1.00 95.50 324 ILE A N 1
ATOM 2546 C CA . ILE A 1 324 ? -16.537 -8.933 35.992 1.00 95.50 324 ILE A CA 1
ATOM 2547 C C . ILE A 1 324 ? -15.165 -9.561 36.277 1.00 95.50 324 ILE A C 1
ATOM 2549 O O . ILE A 1 324 ? -14.632 -10.319 35.465 1.00 95.50 324 ILE A O 1
ATOM 2553 N N . ASN A 1 325 ? -14.586 -9.287 37.449 1.00 92.50 325 ASN A N 1
ATOM 2554 C CA . ASN A 1 325 ? -13.297 -9.867 37.827 1.00 92.50 325 ASN A CA 1
ATOM 2555 C C . ASN A 1 325 ? -13.368 -11.396 37.954 1.00 92.50 325 ASN A C 1
ATOM 2557 O O . ASN A 1 325 ? -12.482 -12.094 37.465 1.00 92.50 325 ASN A O 1
ATOM 2561 N N . ILE A 1 326 ? -14.432 -11.928 38.564 1.00 92.19 326 ILE A N 1
ATOM 2562 C CA . ILE A 1 326 ? -14.643 -13.379 38.697 1.00 92.19 326 ILE A CA 1
ATOM 2563 C C . ILE A 1 326 ? -14.814 -14.049 37.325 1.00 92.19 326 ILE A C 1
ATOM 2565 O O . ILE A 1 326 ? -14.223 -15.107 37.088 1.00 92.19 326 ILE A O 1
ATOM 2569 N N . TYR A 1 327 ? -15.583 -13.428 36.424 1.00 93.94 327 TYR A N 1
ATOM 2570 C CA . TYR A 1 327 ? -15.737 -13.875 35.039 1.00 93.94 327 TYR A CA 1
ATOM 2571 C C . TYR A 1 327 ? -14.364 -14.003 34.368 1.00 93.94 327 TYR A C 1
ATOM 2573 O O . TYR A 1 327 ? -14.008 -15.071 33.870 1.00 93.94 327 TYR A O 1
ATOM 2581 N N . ASN A 1 328 ? -13.558 -12.939 34.416 1.00 91.19 328 ASN A N 1
ATOM 2582 C CA . ASN A 1 328 ? -12.256 -12.892 33.753 1.00 91.19 328 ASN A CA 1
ATOM 2583 C C . ASN A 1 328 ? -11.251 -13.897 34.327 1.00 91.19 328 ASN A C 1
ATOM 2585 O O . ASN A 1 328 ? -10.541 -14.551 33.565 1.00 91.19 328 ASN A O 1
ATOM 2589 N N . GLU A 1 329 ? -11.190 -14.059 35.650 1.00 89.56 329 GLU A N 1
ATOM 2590 C CA . GLU A 1 329 ? -10.329 -15.074 36.272 1.00 89.56 329 GLU A CA 1
ATOM 2591 C C . GLU A 1 329 ? -10.734 -16.494 35.858 1.00 89.56 329 GLU A C 1
ATOM 2593 O O . GLU A 1 329 ? -9.876 -17.325 35.571 1.00 89.56 329 GLU A O 1
ATOM 2598 N N . THR A 1 330 ? -12.035 -16.762 35.737 1.00 88.94 330 THR A N 1
ATOM 2599 C CA . THR A 1 330 ? -12.532 -18.068 35.282 1.00 88.94 330 THR A CA 1
ATOM 2600 C C . THR A 1 330 ? -12.222 -18.304 33.804 1.00 88.94 330 THR A C 1
ATOM 2602 O O . THR A 1 330 ? -11.797 -19.397 33.431 1.00 88.94 330 THR A O 1
ATOM 2605 N N . ALA A 1 331 ? -12.384 -17.279 32.964 1.00 86.75 331 ALA A N 1
ATOM 2606 C CA . ALA A 1 331 ? -12.080 -17.355 31.539 1.00 86.75 331 ALA A CA 1
ATOM 2607 C C . ALA A 1 331 ? -10.590 -17.644 31.274 1.00 86.75 331 ALA A C 1
ATOM 2609 O O . ALA A 1 331 ? -10.281 -18.428 30.378 1.00 86.75 331 ALA A O 1
ATOM 2610 N N . LYS A 1 332 ? -9.670 -17.079 32.075 1.00 83.62 332 LYS A N 1
ATOM 2611 C CA . LYS A 1 332 ? -8.214 -17.322 31.962 1.00 83.62 332 LYS A CA 1
ATOM 2612 C C . LYS A 1 332 ? -7.822 -18.790 32.140 1.00 83.62 332 LYS A C 1
ATOM 2614 O O . LYS A 1 332 ? -6.854 -19.237 31.530 1.00 83.62 332 LYS A O 1
ATOM 2619 N N . ASP A 1 333 ? -8.561 -19.525 32.964 1.00 81.69 333 ASP A N 1
ATOM 2620 C CA . ASP A 1 333 ? -8.283 -20.932 33.263 1.00 81.69 333 ASP A CA 1
ATOM 2621 C C . ASP A 1 333 ? -8.890 -21.897 32.227 1.00 81.69 333 ASP A C 1
ATOM 2623 O O . ASP A 1 333 ? -8.643 -23.109 32.288 1.00 81.69 333 ASP A O 1
ATOM 2627 N N . LEU A 1 334 ? -9.681 -21.398 31.266 1.00 77.81 334 LEU A N 1
ATOM 2628 C CA . LEU A 1 334 ? -10.253 -22.243 30.226 1.00 77.81 334 LEU A CA 1
ATOM 2629 C C . LEU A 1 334 ? -9.232 -22.551 29.125 1.00 77.81 334 LEU A C 1
ATOM 2631 O O . LEU A 1 334 ? -8.666 -21.642 28.516 1.00 77.81 334 LEU A O 1
ATOM 2635 N N . PRO A 1 335 ? -9.019 -23.838 28.792 1.00 74.38 335 PRO A N 1
ATOM 2636 C CA . PRO A 1 335 ? -8.206 -24.188 27.643 1.00 74.38 335 PRO A CA 1
ATOM 2637 C C . PRO A 1 335 ? -8.927 -23.749 26.365 1.00 74.38 335 PRO A C 1
ATOM 2639 O O . PRO A 1 335 ? -10.077 -24.130 26.134 1.00 74.38 335 PRO A O 1
ATOM 2642 N N . VAL A 1 336 ? -8.238 -23.008 25.495 1.00 73.25 336 VAL A N 1
ATOM 2643 C CA . VAL A 1 336 ? -8.729 -22.742 24.138 1.00 73.25 336 VAL A CA 1
ATOM 2644 C C . VAL A 1 336 ? -8.907 -24.081 23.426 1.00 73.25 336 VAL A C 1
ATOM 2646 O O . VAL A 1 336 ? -7.941 -24.794 23.142 1.00 73.25 336 VAL A O 1
ATOM 2649 N N . LYS A 1 337 ? -10.159 -24.450 23.146 1.00 70.06 337 LYS A N 1
ATOM 2650 C CA . LYS A 1 337 ? -10.488 -25.687 22.440 1.00 70.06 337 LYS A CA 1
ATOM 2651 C C . LYS A 1 337 ? -10.642 -25.400 20.952 1.00 70.06 337 LYS A C 1
ATOM 2653 O O . LYS A 1 337 ? -11.714 -25.028 20.487 1.00 70.06 337 LYS A O 1
ATOM 2658 N N . ILE A 1 338 ? -9.577 -25.630 20.192 1.00 79.31 338 ILE A N 1
ATOM 2659 C CA . ILE A 1 338 ? -9.636 -25.606 18.728 1.00 79.31 338 ILE A CA 1
ATOM 2660 C C . ILE A 1 338 ? -10.246 -26.929 18.257 1.00 79.31 338 ILE A C 1
ATOM 2662 O O . ILE A 1 338 ? -9.746 -28.007 18.580 1.00 79.31 338 ILE A O 1
ATOM 2666 N N . SER A 1 339 ? -11.341 -26.856 17.502 1.00 82.38 339 SER A N 1
ATOM 2667 C CA . SER A 1 339 ? -11.949 -28.020 16.853 1.00 82.38 339 SER A CA 1
ATOM 2668 C C . SER A 1 339 ? -11.872 -27.864 15.338 1.00 82.38 339 SER A C 1
ATOM 2670 O O . SER A 1 339 ? -12.117 -26.783 14.809 1.00 82.38 339 SER A O 1
ATOM 2672 N N . VAL A 1 340 ? -11.499 -28.936 14.640 1.00 85.06 340 VAL A N 1
ATOM 2673 C CA . VAL A 1 340 ? -11.344 -28.941 13.181 1.00 85.06 340 VAL A CA 1
ATOM 2674 C C . VAL A 1 340 ? -12.413 -29.847 12.587 1.00 85.06 340 VAL A C 1
ATOM 2676 O O . VAL A 1 340 ? -12.423 -31.052 12.840 1.00 85.06 340 VAL A O 1
ATOM 2679 N N . ASN A 1 341 ? -13.312 -29.274 11.788 1.00 88.25 341 ASN A N 1
ATOM 2680 C CA . ASN A 1 341 ? -14.270 -30.039 10.998 1.00 88.25 341 ASN A CA 1
ATOM 2681 C C . ASN A 1 341 ? -13.746 -30.203 9.567 1.00 88.25 341 ASN A C 1
ATOM 2683 O O . ASN A 1 341 ? -13.950 -29.333 8.725 1.00 88.25 341 ASN A O 1
ATOM 2687 N N . TYR A 1 342 ? -13.109 -31.339 9.284 1.00 89.62 342 TYR A N 1
ATOM 2688 C CA . TYR A 1 342 ? -12.551 -31.644 7.961 1.00 89.62 342 TYR A CA 1
ATOM 2689 C C . TYR A 1 342 ? -13.613 -31.812 6.858 1.00 89.62 342 TYR A C 1
ATOM 2691 O O . TYR A 1 342 ? -13.266 -31.798 5.681 1.00 89.62 342 TYR A O 1
ATOM 2699 N N . ASN A 1 343 ? -14.898 -31.948 7.213 1.00 93.25 343 ASN A N 1
ATOM 2700 C CA . ASN A 1 343 ? -15.996 -31.991 6.242 1.00 93.25 343 ASN A CA 1
ATOM 2701 C C . ASN A 1 343 ? -16.478 -30.590 5.830 1.00 93.25 343 ASN A C 1
ATOM 2703 O O . ASN A 1 343 ? -17.249 -30.471 4.881 1.00 93.25 343 ASN A O 1
ATOM 2707 N N . ASN A 1 344 ? -16.050 -29.536 6.533 1.00 90.56 344 ASN A N 1
ATOM 2708 C CA . ASN A 1 344 ? -16.395 -28.155 6.214 1.00 90.56 344 ASN A CA 1
ATOM 2709 C C . ASN A 1 344 ? -15.220 -27.456 5.517 1.00 90.56 344 ASN A C 1
ATOM 2711 O O . ASN A 1 344 ? -14.448 -26.726 6.139 1.00 90.56 344 ASN A O 1
ATOM 2715 N N . ILE A 1 345 ? -15.068 -27.707 4.219 1.00 89.75 345 ILE A N 1
ATOM 2716 C CA . ILE A 1 345 ? -14.024 -27.079 3.406 1.00 89.75 345 ILE A CA 1
ATOM 2717 C C . ILE A 1 345 ? -14.458 -25.644 3.072 1.00 89.75 345 ILE A C 1
ATOM 2719 O O . ILE A 1 345 ? -15.399 -25.444 2.309 1.00 89.75 345 ILE A O 1
ATOM 2723 N N . ILE A 1 346 ? -13.765 -24.645 3.633 1.00 89.38 346 ILE A N 1
ATOM 2724 C CA . ILE A 1 346 ? -14.065 -23.216 3.409 1.00 89.38 346 ILE A CA 1
ATOM 2725 C C . ILE A 1 346 ? -13.446 -22.720 2.096 1.00 89.38 346 ILE A C 1
ATOM 2727 O O . ILE A 1 346 ? -14.069 -21.967 1.350 1.00 89.38 346 ILE A O 1
ATOM 2731 N N . LYS A 1 347 ? -12.200 -23.119 1.817 1.00 86.06 347 LYS A N 1
ATOM 2732 C CA . LYS A 1 347 ? -11.454 -22.718 0.622 1.00 86.06 347 LYS A CA 1
ATOM 2733 C C . LYS A 1 347 ? -10.312 -23.700 0.369 1.00 86.06 347 LYS A C 1
ATOM 2735 O O . LYS A 1 347 ? -9.655 -24.130 1.312 1.00 86.06 347 LYS A O 1
ATOM 2740 N N . ASN A 1 348 ? -10.043 -23.995 -0.900 1.00 88.44 348 ASN A N 1
ATOM 2741 C CA . ASN A 1 348 ? -8.788 -24.628 -1.300 1.00 88.44 348 ASN A CA 1
ATOM 2742 C C . ASN A 1 348 ? -7.701 -23.550 -1.366 1.00 88.44 348 ASN A C 1
ATOM 2744 O O . ASN A 1 348 ? -7.875 -22.551 -2.069 1.00 88.44 348 ASN A O 1
ATOM 2748 N N . ILE A 1 349 ? -6.612 -23.727 -0.621 1.00 87.69 349 ILE A N 1
ATOM 2749 C CA . ILE A 1 349 ? -5.464 -22.818 -0.673 1.00 87.69 349 ILE A CA 1
ATOM 2750 C C . ILE A 1 349 ? -4.649 -23.170 -1.922 1.00 87.69 349 ILE A C 1
ATOM 2752 O O . ILE A 1 349 ? -4.188 -24.305 -2.011 1.00 87.69 349 ILE A O 1
ATOM 2756 N N . PRO A 1 350 ? -4.526 -22.263 -2.905 1.00 84.25 350 PRO A N 1
ATOM 2757 C CA . PRO A 1 350 ? -3.761 -22.546 -4.108 1.00 84.25 350 PRO A CA 1
ATOM 2758 C C . PRO A 1 350 ? -2.258 -22.442 -3.834 1.00 84.25 350 PRO A C 1
ATOM 2760 O O . PRO A 1 350 ? -1.832 -21.574 -3.074 1.00 84.25 350 PRO A O 1
ATOM 2763 N N . ASP A 1 351 ? -1.457 -23.267 -4.506 1.00 84.19 351 ASP A N 1
ATOM 2764 C CA . ASP A 1 351 ? -0.008 -23.329 -4.271 1.00 84.19 351 ASP A CA 1
ATOM 2765 C C . ASP A 1 351 ? 0.696 -21.997 -4.582 1.00 84.19 351 ASP A C 1
ATOM 2767 O O . ASP A 1 351 ? 1.567 -21.576 -3.821 1.00 84.19 351 ASP A O 1
ATOM 2771 N N . TYR A 1 352 ? 0.255 -21.262 -5.614 1.00 80.25 352 TYR A N 1
ATOM 2772 C CA . TYR A 1 352 ? 0.789 -19.933 -5.963 1.00 80.25 352 TYR A CA 1
ATOM 2773 C C . TYR A 1 352 ? 0.625 -18.884 -4.845 1.00 80.25 352 TYR A C 1
ATOM 2775 O O . TYR A 1 352 ? 1.248 -17.826 -4.888 1.00 80.25 352 TYR A O 1
ATOM 2783 N N . MET A 1 353 ? -0.203 -19.146 -3.821 1.00 83.62 353 MET A N 1
ATOM 2784 C CA . MET A 1 353 ? -0.287 -18.281 -2.637 1.00 83.62 353 MET A CA 1
ATOM 2785 C C . MET A 1 353 ? 1.045 -18.236 -1.873 1.00 83.62 353 MET A C 1
ATOM 2787 O O . MET A 1 353 ? 1.348 -17.232 -1.231 1.00 83.62 353 MET A O 1
ATOM 2791 N N . PHE A 1 354 ? 1.848 -19.296 -1.967 1.00 88.56 354 PHE A N 1
ATOM 2792 C CA . PHE A 1 354 ? 3.178 -19.399 -1.368 1.00 88.56 354 PHE A CA 1
ATOM 2793 C C . PHE A 1 354 ? 4.263 -19.033 -2.386 1.00 88.56 354 PHE A C 1
ATOM 2795 O O . PHE A 1 354 ? 5.184 -19.807 -2.657 1.00 88.56 354 PHE A O 1
ATOM 2802 N N . GLY A 1 355 ? 4.113 -17.856 -2.991 1.00 90.31 355 GLY A N 1
ATOM 2803 C CA . GLY A 1 355 ? 5.032 -17.339 -3.995 1.00 90.31 355 GLY A CA 1
ATOM 2804 C C . GLY A 1 355 ? 6.191 -16.517 -3.426 1.00 90.31 355 GLY A C 1
ATOM 2805 O O . GLY A 1 355 ? 6.155 -16.050 -2.287 1.00 90.31 355 GLY A O 1
ATOM 2806 N N . VAL A 1 356 ? 7.210 -16.288 -4.256 1.00 92.12 356 VAL A N 1
ATOM 2807 C CA . VAL A 1 356 ? 8.356 -15.413 -3.954 1.00 92.12 356 VAL A CA 1
ATOM 2808 C C . VAL A 1 356 ? 8.682 -14.495 -5.136 1.00 92.12 356 VAL A C 1
ATOM 2810 O O . VAL A 1 356 ? 8.339 -14.776 -6.282 1.00 92.12 356 VAL A O 1
ATOM 2813 N N . ASN A 1 357 ? 9.334 -13.367 -4.861 1.00 92.06 357 ASN A N 1
ATOM 2814 C CA . ASN A 1 357 ? 9.842 -12.438 -5.870 1.00 92.06 357 ASN A CA 1
ATOM 2815 C C . ASN A 1 357 ? 11.341 -12.691 -6.091 1.00 92.06 357 ASN A C 1
ATOM 2817 O O . ASN A 1 357 ? 12.091 -12.740 -5.116 1.00 92.06 357 ASN A O 1
ATOM 2821 N N . HIS A 1 358 ? 11.773 -12.830 -7.346 1.00 93.56 358 HIS A N 1
ATOM 2822 C CA . HIS A 1 358 ? 13.179 -13.034 -7.707 1.00 93.56 358 HIS A CA 1
ATOM 2823 C C . HIS A 1 358 ? 13.623 -12.086 -8.821 1.00 93.56 358 HIS A C 1
ATOM 2825 O O . HIS A 1 358 ? 12.802 -11.603 -9.600 1.00 93.56 358 HIS A O 1
ATOM 2831 N N . ARG A 1 359 ? 14.923 -11.780 -8.905 1.00 91.38 359 ARG A N 1
ATOM 2832 C CA . ARG A 1 359 ? 15.452 -10.731 -9.802 1.00 91.38 359 ARG A CA 1
ATOM 2833 C C . ARG A 1 359 ? 16.779 -11.144 -10.437 1.00 91.38 359 ARG A C 1
ATOM 2835 O O . ARG A 1 359 ? 17.428 -12.053 -9.946 1.00 91.38 359 ARG A O 1
ATOM 2842 N N . TYR A 1 360 ? 17.184 -10.460 -11.508 1.00 90.50 360 TYR A N 1
ATOM 2843 C CA . TYR A 1 360 ? 18.388 -10.788 -12.293 1.00 90.50 360 TYR A CA 1
ATOM 2844 C C . TYR A 1 360 ? 19.703 -10.235 -11.713 1.00 90.50 360 TYR A C 1
ATOM 2846 O O . TYR A 1 360 ? 20.779 -10.769 -11.974 1.00 90.50 360 TYR A O 1
ATOM 2854 N N . HIS A 1 361 ? 19.651 -9.136 -10.956 1.00 87.25 361 HIS A N 1
ATOM 2855 C CA . HIS A 1 361 ? 20.855 -8.437 -10.505 1.00 87.25 361 HIS A CA 1
ATOM 2856 C C . HIS A 1 361 ? 21.541 -9.146 -9.326 1.00 87.25 361 HIS A C 1
ATOM 2858 O O . HIS A 1 361 ? 20.929 -9.953 -8.625 1.00 87.25 361 HIS A O 1
ATOM 2864 N N . MET A 1 362 ? 22.823 -8.822 -9.105 1.00 87.31 362 MET A N 1
ATOM 2865 C CA . MET A 1 362 ? 23.680 -9.478 -8.101 1.00 87.31 362 MET A CA 1
ATOM 2866 C C . MET A 1 362 ? 23.693 -11.008 -8.249 1.00 87.31 362 MET A C 1
ATOM 2868 O O . MET A 1 362 ? 23.529 -11.721 -7.263 1.00 87.31 362 MET A O 1
ATOM 2872 N N . ASP A 1 363 ? 23.824 -11.501 -9.485 1.00 91.12 363 ASP A N 1
ATOM 2873 C CA . ASP A 1 363 ? 23.807 -12.933 -9.815 1.00 91.12 363 ASP A CA 1
ATOM 2874 C C . ASP A 1 363 ? 22.597 -13.655 -9.195 1.00 91.12 363 ASP A C 1
ATOM 2876 O O . ASP A 1 363 ? 22.707 -14.650 -8.475 1.00 91.12 363 ASP A O 1
ATOM 2880 N N . GLY A 1 364 ? 21.414 -13.073 -9.402 1.00 90.88 364 GLY A N 1
ATOM 2881 C CA . GLY A 1 364 ? 20.179 -13.542 -8.788 1.00 90.88 364 GLY A CA 1
ATOM 2882 C C . GLY A 1 364 ? 20.197 -13.440 -7.265 1.00 90.88 364 GLY A C 1
ATOM 2883 O O . GLY A 1 364 ? 19.941 -14.439 -6.600 1.00 90.88 364 GLY A O 1
ATOM 2884 N N . TYR A 1 365 ? 20.549 -12.286 -6.690 1.00 89.75 365 TYR A N 1
ATOM 2885 C CA . TYR A 1 365 ? 20.721 -12.112 -5.233 1.00 89.75 365 TYR A CA 1
ATOM 2886 C C . TYR A 1 365 ? 21.635 -13.166 -4.575 1.00 89.75 365 TYR A C 1
ATOM 2888 O O . TYR A 1 365 ? 21.398 -13.607 -3.450 1.00 89.75 365 TYR A O 1
ATOM 2896 N N . GLY A 1 366 ? 22.682 -13.593 -5.281 1.00 91.56 366 GLY A N 1
ATOM 2897 C CA . GLY A 1 366 ? 23.602 -14.629 -4.815 1.00 91.56 366 GLY A CA 1
ATOM 2898 C C . GLY A 1 366 ? 23.043 -16.051 -4.893 1.00 91.56 366 GLY A C 1
ATOM 2899 O O . GLY A 1 366 ? 23.617 -16.953 -4.291 1.00 91.56 366 GLY A O 1
ATOM 2900 N N . SER A 1 367 ? 21.944 -16.276 -5.621 1.00 93.62 367 SER A N 1
ATOM 2901 C CA . SER A 1 367 ? 21.441 -17.626 -5.917 1.00 93.62 367 SER A CA 1
ATOM 2902 C C . SER A 1 367 ? 22.221 -18.315 -7.034 1.00 93.62 367 SER A C 1
ATOM 2904 O O . SER A 1 367 ? 22.295 -19.545 -7.049 1.00 93.62 367 SER A O 1
ATOM 2906 N N . TYR A 1 368 ? 22.839 -17.547 -7.933 1.00 95.31 368 TYR A N 1
ATOM 2907 C CA . TYR A 1 368 ? 23.509 -18.046 -9.126 1.00 95.31 368 TYR A CA 1
ATOM 2908 C C . TYR A 1 368 ? 25.026 -17.875 -9.044 1.00 95.31 368 TYR A C 1
ATOM 2910 O O . TYR A 1 368 ? 25.538 -16.848 -8.602 1.00 95.31 368 TYR A O 1
ATOM 2918 N N . ASN A 1 369 ? 25.756 -18.894 -9.486 1.00 94.56 369 ASN A N 1
ATOM 2919 C CA . ASN A 1 369 ? 27.203 -18.866 -9.608 1.00 94.56 369 ASN A CA 1
ATOM 2920 C C . ASN A 1 369 ? 27.576 -18.624 -11.083 1.00 94.56 369 ASN A C 1
ATOM 2922 O O . ASN A 1 369 ? 27.456 -19.555 -11.888 1.00 94.56 369 ASN A O 1
ATOM 2926 N N . PRO A 1 370 ? 28.070 -17.423 -11.444 1.00 90.06 370 PRO A N 1
ATOM 2927 C CA . PRO A 1 370 ? 28.375 -17.080 -12.832 1.00 90.06 370 PRO A CA 1
ATOM 2928 C C . PRO A 1 370 ? 29.587 -17.833 -13.401 1.00 90.06 370 PRO A C 1
ATOM 2930 O O . PRO A 1 370 ? 29.675 -17.998 -14.613 1.00 90.06 370 PRO A O 1
ATOM 2933 N N . GLU A 1 371 ? 30.501 -18.332 -12.559 1.00 90.62 371 GLU A N 1
ATOM 2934 C CA . GLU A 1 371 ? 31.667 -19.109 -13.011 1.00 90.62 371 GLU A CA 1
ATOM 2935 C C . GLU A 1 371 ? 31.262 -20.509 -13.477 1.00 90.62 371 GLU A C 1
ATOM 2937 O O . GLU A 1 371 ? 31.779 -21.027 -14.464 1.00 90.62 371 GLU A O 1
ATOM 2942 N N . THR A 1 372 ? 30.331 -21.128 -12.749 1.00 93.12 372 THR A N 1
ATOM 2943 C CA . THR A 1 372 ? 29.836 -22.478 -13.063 1.00 93.12 372 THR A CA 1
ATOM 2944 C C . THR A 1 372 ? 28.565 -22.475 -13.902 1.00 93.12 372 THR A C 1
ATOM 2946 O O . THR A 1 372 ? 28.151 -23.540 -14.346 1.00 93.12 372 THR A O 1
ATOM 2949 N N . GLN A 1 373 ? 27.942 -21.308 -14.082 1.00 90.94 373 GLN A N 1
ATOM 2950 C CA . GLN A 1 373 ? 26.649 -21.120 -14.740 1.00 90.94 373 GLN A CA 1
ATOM 2951 C C . GLN A 1 373 ? 25.540 -22.021 -14.171 1.00 90.94 373 GLN A C 1
ATOM 2953 O O . GLN A 1 373 ? 24.786 -22.666 -14.894 1.00 90.94 373 GLN A O 1
ATOM 2958 N N . ASN A 1 374 ? 25.484 -22.117 -12.842 1.00 92.88 374 ASN A N 1
ATOM 2959 C CA . ASN A 1 374 ? 24.533 -22.952 -12.113 1.00 92.88 374 ASN A CA 1
ATOM 2960 C C . ASN A 1 374 ? 24.083 -22.252 -10.828 1.00 92.88 374 ASN A C 1
ATOM 2962 O O . ASN A 1 374 ? 24.795 -21.406 -10.286 1.00 92.88 374 ASN A O 1
ATOM 2966 N N . LEU A 1 375 ? 22.927 -22.646 -10.292 1.00 94.94 375 LEU A N 1
ATOM 2967 C CA . LEU A 1 375 ? 22.535 -22.246 -8.941 1.00 94.94 375 LEU A CA 1
ATOM 2968 C C . LEU A 1 375 ? 23.520 -22.791 -7.903 1.00 94.94 375 LEU A C 1
ATOM 2970 O O . LEU A 1 375 ? 24.014 -23.917 -8.023 1.00 94.94 375 LEU A O 1
ATOM 2974 N N . TYR A 1 376 ? 23.747 -22.036 -6.828 1.00 95.94 376 TYR A N 1
ATOM 2975 C CA . TYR A 1 376 ? 24.435 -22.580 -5.663 1.00 95.94 376 TYR A CA 1
ATOM 2976 C C . TYR A 1 376 ? 23.642 -23.764 -5.097 1.00 95.94 376 TYR A C 1
ATOM 2978 O O . TYR A 1 376 ? 22.433 -23.677 -4.872 1.00 95.94 376 TYR A O 1
ATOM 2986 N N . GLY A 1 377 ? 24.331 -24.877 -4.829 1.00 94.06 377 GLY A N 1
ATOM 2987 C CA . GLY A 1 377 ? 23.685 -26.110 -4.366 1.00 94.06 377 GLY A CA 1
ATOM 2988 C C . GLY A 1 377 ? 22.884 -25.934 -3.070 1.00 94.06 377 GLY A C 1
ATOM 2989 O O . GLY A 1 377 ? 21.806 -26.506 -2.937 1.00 94.06 377 GLY A O 1
ATOM 2990 N N . GLU A 1 378 ? 23.370 -25.096 -2.150 1.00 94.62 378 GLU A N 1
ATOM 2991 C CA . GLU A 1 378 ? 22.659 -24.759 -0.911 1.00 94.62 378 GLU A CA 1
ATOM 2992 C C . GLU A 1 378 ? 21.362 -23.988 -1.187 1.00 94.62 378 GLU A C 1
ATOM 2994 O O . GLU A 1 378 ? 20.309 -24.357 -0.670 1.00 94.62 378 GLU A O 1
ATOM 2999 N N . PHE A 1 379 ? 21.406 -22.979 -2.064 1.00 94.19 379 PHE A N 1
ATOM 3000 C CA . PHE A 1 379 ? 20.209 -22.245 -2.476 1.00 94.19 379 PHE A CA 1
ATOM 3001 C C . PHE A 1 379 ? 19.174 -23.185 -3.101 1.00 94.19 379 PHE A C 1
ATOM 3003 O O . PHE A 1 379 ? 18.010 -23.167 -2.705 1.00 94.19 379 PHE A O 1
ATOM 3010 N N . LYS A 1 380 ? 19.601 -24.059 -4.022 1.00 92.25 380 LYS A N 1
ATOM 3011 C CA . LYS A 1 380 ? 18.720 -25.048 -4.658 1.00 92.25 380 LYS A CA 1
ATOM 3012 C C . LYS A 1 380 ? 18.064 -25.974 -3.631 1.00 92.25 380 LYS A C 1
ATOM 3014 O O . LYS A 1 380 ? 16.862 -26.211 -3.696 1.00 92.25 380 LYS A O 1
ATOM 3019 N N . GLN A 1 381 ? 18.827 -26.468 -2.655 1.00 93.94 381 GLN A N 1
ATOM 3020 C CA . GLN A 1 381 ? 18.293 -27.323 -1.594 1.00 93.94 381 GLN A CA 1
ATOM 3021 C C . GLN A 1 381 ? 17.250 -26.593 -0.734 1.00 93.94 381 GLN A C 1
ATOM 3023 O O . GLN A 1 381 ? 16.196 -27.163 -0.434 1.00 93.94 381 GLN A O 1
ATOM 3028 N N . LEU A 1 382 ? 17.533 -25.349 -0.341 1.00 94.00 382 LEU A N 1
ATOM 3029 C CA . LEU A 1 382 ? 16.627 -24.537 0.472 1.00 94.00 382 LEU A CA 1
ATOM 3030 C C . LEU A 1 382 ? 15.359 -24.161 -0.298 1.00 94.00 382 LEU A C 1
ATOM 3032 O O . LEU A 1 382 ? 14.265 -24.314 0.238 1.00 94.00 382 LEU A O 1
ATOM 3036 N N . SER A 1 383 ? 15.495 -23.748 -1.558 1.00 91.75 383 SER A N 1
ATOM 3037 C CA . SER A 1 383 ? 14.367 -23.418 -2.431 1.00 91.75 383 SER A CA 1
ATOM 3038 C C . SER A 1 383 ? 13.440 -24.620 -2.642 1.00 91.75 383 SER A C 1
ATOM 3040 O O . SER A 1 383 ? 12.238 -24.528 -2.395 1.00 91.75 383 SER A O 1
ATOM 3042 N N . ASN A 1 384 ? 14.000 -25.791 -2.964 1.00 90.44 384 ASN A N 1
ATOM 3043 C CA . ASN A 1 384 ? 13.211 -27.013 -3.137 1.00 90.44 384 ASN A CA 1
ATOM 3044 C C . ASN A 1 384 ? 12.526 -27.455 -1.835 1.00 90.44 384 ASN A C 1
ATOM 3046 O O . ASN A 1 384 ? 11.434 -28.014 -1.871 1.00 90.44 384 ASN A O 1
ATOM 3050 N N . SER A 1 385 ? 13.148 -27.199 -0.680 1.00 92.56 385 SER A N 1
ATOM 3051 C CA . SER A 1 385 ? 12.541 -27.485 0.628 1.00 92.56 385 SER A CA 1
ATOM 3052 C C . SER A 1 385 ? 11.420 -26.502 0.976 1.00 92.56 385 SER A C 1
ATOM 3054 O O . SER A 1 385 ? 10.463 -26.889 1.643 1.00 92.56 385 SER A O 1
ATOM 3056 N N . ALA A 1 386 ? 11.537 -25.245 0.539 1.00 91.19 386 ALA A N 1
ATOM 3057 C CA . ALA A 1 386 ? 10.501 -24.229 0.701 1.00 91.19 386 ALA A CA 1
ATOM 3058 C C . ALA A 1 386 ? 9.292 -24.476 -0.215 1.00 91.19 386 ALA A C 1
ATOM 3060 O O . ALA A 1 386 ? 8.180 -24.108 0.156 1.00 91.19 386 ALA A O 1
ATOM 3061 N N . ASN A 1 387 ? 9.505 -25.136 -1.363 1.00 89.44 387 ASN A N 1
ATOM 3062 C CA . ASN A 1 387 ? 8.466 -25.535 -2.315 1.00 89.44 387 ASN A CA 1
ATOM 3063 C C . ASN A 1 387 ? 7.591 -24.345 -2.751 1.00 89.44 387 ASN A C 1
ATOM 3065 O O . ASN A 1 387 ? 6.375 -24.337 -2.548 1.00 89.44 387 ASN A O 1
ATOM 3069 N N . PHE A 1 388 ? 8.235 -23.313 -3.306 1.00 92.19 388 PHE A N 1
ATOM 3070 C CA . PHE A 1 388 ? 7.544 -22.119 -3.793 1.00 92.19 388 PHE A CA 1
ATOM 3071 C C . PHE A 1 388 ? 6.560 -22.488 -4.904 1.00 92.19 388 PHE A C 1
ATOM 3073 O O . PHE A 1 388 ? 6.965 -22.982 -5.954 1.00 92.19 388 PHE A O 1
ATOM 3080 N N . GLY A 1 389 ? 5.273 -22.205 -4.696 1.00 92.00 389 GLY A N 1
ATOM 3081 C CA . GLY A 1 389 ? 4.257 -22.494 -5.710 1.00 92.00 389 GLY A CA 1
ATOM 3082 C C . GLY A 1 389 ? 4.341 -21.566 -6.921 1.00 92.00 389 GLY A C 1
ATOM 3083 O O . GLY A 1 389 ? 3.926 -21.942 -8.014 1.00 92.00 389 GLY A O 1
ATOM 3084 N N . SER A 1 390 ? 4.914 -20.371 -6.756 1.00 93.81 390 SER A N 1
ATOM 3085 C CA . SER A 1 390 ? 5.184 -19.454 -7.863 1.00 93.81 390 SER A CA 1
ATOM 3086 C C . SER A 1 390 ? 6.407 -18.571 -7.618 1.00 93.81 390 SER A C 1
ATOM 3088 O O . SER A 1 390 ? 6.720 -18.214 -6.480 1.00 93.81 390 SER A O 1
ATOM 3090 N N . VAL A 1 391 ? 7.063 -18.136 -8.690 1.00 95.31 391 VAL A N 1
ATOM 3091 C CA . VAL A 1 391 ? 8.176 -17.184 -8.645 1.00 95.31 391 VAL A CA 1
ATOM 3092 C C . VAL A 1 391 ? 7.920 -16.049 -9.633 1.00 95.31 391 VAL A C 1
ATOM 3094 O O . VAL A 1 391 ? 7.797 -16.267 -10.838 1.00 95.31 391 VAL A O 1
ATOM 3097 N N . ARG A 1 392 ? 7.853 -14.818 -9.119 1.00 95.31 392 ARG A N 1
ATOM 3098 C CA . ARG A 1 392 ? 7.711 -13.595 -9.920 1.00 95.31 392 ARG A CA 1
ATOM 3099 C C . ARG A 1 392 ? 9.081 -13.105 -10.384 1.00 95.31 392 ARG A C 1
ATOM 3101 O O . ARG A 1 392 ? 9.927 -12.833 -9.531 1.00 95.31 392 ARG A O 1
ATOM 3108 N N . TYR A 1 393 ? 9.299 -12.977 -11.694 1.00 96.38 393 TYR A N 1
ATOM 3109 C CA . TYR A 1 393 ? 10.599 -12.641 -12.290 1.00 96.38 393 TYR A CA 1
ATOM 3110 C C . TYR A 1 393 ? 10.476 -11.828 -13.595 1.00 96.38 393 TYR A C 1
ATOM 3112 O O . TYR A 1 393 ? 9.591 -12.114 -14.389 1.00 96.38 393 TYR A O 1
ATOM 3120 N N . PRO A 1 394 ? 11.397 -10.896 -13.890 1.00 92.94 394 PRO A N 1
ATOM 3121 C CA . PRO A 1 394 ? 12.295 -10.242 -12.943 1.00 92.94 394 PRO A CA 1
ATOM 3122 C C . PRO A 1 394 ? 11.459 -9.285 -12.092 1.00 92.94 394 PRO A C 1
ATOM 3124 O O . PRO A 1 394 ? 10.973 -8.289 -12.594 1.00 92.94 394 PRO A O 1
ATOM 3127 N N . GLY A 1 395 ? 11.204 -9.590 -10.823 1.00 87.56 395 GLY A N 1
ATOM 3128 C CA . GLY A 1 395 ? 10.237 -8.824 -10.040 1.00 87.56 395 GLY A CA 1
ATOM 3129 C C . GLY A 1 395 ? 10.749 -7.462 -9.550 1.00 87.56 395 GLY A C 1
ATOM 3130 O O . GLY A 1 395 ? 11.950 -7.206 -9.460 1.00 87.56 395 GLY A O 1
ATOM 3131 N N . GLY A 1 396 ? 9.818 -6.592 -9.149 1.00 87.06 396 GLY A N 1
ATOM 3132 C CA . GLY A 1 396 ? 10.108 -5.254 -8.611 1.00 87.06 396 GLY A CA 1
ATOM 3133 C C . GLY A 1 396 ? 10.447 -4.211 -9.683 1.00 87.06 396 GLY A C 1
ATOM 3134 O O . GLY A 1 396 ? 10.413 -4.491 -10.876 1.00 87.06 396 GLY A O 1
ATOM 3135 N N . ILE A 1 397 ? 10.807 -2.997 -9.255 1.00 84.81 397 ILE A N 1
ATOM 3136 C CA . ILE A 1 397 ? 11.036 -1.838 -10.145 1.00 84.81 397 ILE A CA 1
ATOM 3137 C C . ILE A 1 397 ? 12.092 -2.109 -11.230 1.00 84.81 397 ILE A C 1
ATOM 3139 O O . ILE A 1 397 ? 12.012 -1.562 -12.330 1.00 84.81 397 ILE A O 1
ATOM 3143 N N . VAL A 1 398 ? 13.058 -2.994 -10.960 1.00 86.44 398 VAL A N 1
ATOM 3144 C CA . VAL A 1 398 ? 14.103 -3.377 -11.924 1.00 86.44 398 VAL A CA 1
ATOM 3145 C C . VAL A 1 398 ? 13.554 -4.040 -13.191 1.00 86.44 398 VAL A C 1
ATOM 3147 O O . VAL A 1 398 ? 14.219 -3.990 -14.220 1.00 86.44 398 VAL A O 1
ATOM 3150 N N . ALA A 1 399 ? 12.342 -4.603 -13.146 1.00 90.31 399 ALA A N 1
ATOM 3151 C CA . ALA A 1 399 ? 11.677 -5.197 -14.304 1.00 90.31 399 ALA A CA 1
ATOM 3152 C C . ALA A 1 399 ? 11.437 -4.188 -15.427 1.00 90.31 399 ALA A C 1
ATOM 3154 O O . ALA A 1 399 ? 11.579 -4.500 -16.602 1.00 90.31 399 ALA A O 1
ATOM 3155 N N . ASN A 1 400 ? 11.073 -2.959 -15.058 1.00 88.31 400 ASN A N 1
ATOM 3156 C CA . ASN A 1 400 ? 10.519 -1.980 -15.985 1.00 88.31 400 ASN A CA 1
ATOM 3157 C C . ASN A 1 400 ? 11.488 -1.539 -17.088 1.00 88.31 400 ASN A C 1
ATOM 3159 O O . ASN A 1 400 ? 11.035 -1.020 -18.104 1.00 88.31 400 ASN A O 1
ATOM 3163 N N . LEU A 1 401 ? 12.795 -1.697 -16.865 1.00 85.75 401 LEU A N 1
ATOM 3164 C CA . LEU A 1 401 ? 13.850 -1.361 -17.824 1.00 85.75 401 LEU A CA 1
ATOM 3165 C C . LEU A 1 401 ? 14.640 -2.593 -18.296 1.00 85.75 401 LEU A C 1
ATOM 3167 O O . LEU A 1 401 ? 15.628 -2.449 -19.020 1.00 85.75 401 LEU A O 1
ATOM 3171 N N . PHE A 1 402 ? 14.239 -3.793 -17.866 1.00 88.31 402 PHE A N 1
ATOM 3172 C CA . PHE A 1 402 ? 14.908 -5.040 -18.211 1.00 88.31 402 PHE A CA 1
ATOM 3173 C C . PHE A 1 402 ? 14.570 -5.465 -19.642 1.00 88.31 402 PHE A C 1
ATOM 3175 O O . PHE A 1 402 ? 13.405 -5.650 -19.984 1.00 88.31 402 PHE A O 1
ATOM 3182 N N . GLN A 1 403 ? 15.602 -5.679 -20.459 1.00 88.81 403 GLN A N 1
ATOM 3183 C CA . GLN A 1 403 ? 15.454 -6.166 -21.831 1.00 88.81 403 GLN A CA 1
ATOM 3184 C C . GLN A 1 403 ? 15.861 -7.638 -21.922 1.00 88.81 403 GLN A C 1
ATOM 3186 O O . GLN A 1 403 ? 17.046 -7.978 -21.924 1.00 88.81 403 GLN A O 1
ATOM 3191 N N . TRP A 1 404 ? 14.867 -8.518 -22.016 1.00 92.81 404 TRP A N 1
ATOM 3192 C CA . TRP A 1 404 ? 15.047 -9.968 -21.912 1.00 92.81 404 TRP A CA 1
ATOM 3193 C C . TRP A 1 404 ? 15.950 -10.553 -23.006 1.00 92.81 404 TRP A C 1
ATOM 3195 O O . TRP A 1 404 ? 16.773 -11.417 -22.700 1.00 92.81 404 TRP A O 1
ATOM 3205 N N . LYS A 1 405 ? 15.894 -10.025 -24.238 1.00 91.69 405 LYS A N 1
ATOM 3206 C CA . LYS A 1 405 ? 16.747 -10.451 -25.367 1.00 91.69 405 LYS A CA 1
ATOM 3207 C C . LYS A 1 405 ? 18.242 -10.277 -25.091 1.00 91.69 405 LYS A C 1
ATOM 3209 O O . LYS A 1 405 ? 19.065 -11.005 -25.632 1.00 91.69 405 LYS A O 1
ATOM 3214 N N . ARG A 1 406 ? 18.617 -9.344 -24.208 1.00 90.12 406 ARG A N 1
ATOM 3215 C CA . ARG A 1 406 ? 20.017 -9.142 -23.784 1.00 90.12 406 ARG A CA 1
ATOM 3216 C C . ARG A 1 406 ? 20.478 -10.141 -22.729 1.00 90.12 406 ARG A C 1
ATOM 3218 O O . ARG A 1 406 ? 21.652 -10.155 -22.377 1.00 90.12 406 ARG A O 1
ATOM 3225 N N . SER A 1 407 ? 19.552 -10.932 -22.196 1.00 92.75 407 SER A N 1
ATOM 3226 C CA . SER A 1 407 ? 19.777 -11.859 -21.089 1.00 92.75 407 SER A CA 1
ATOM 3227 C C . SER A 1 407 ? 19.748 -13.332 -21.493 1.00 92.75 407 SER A C 1
ATOM 3229 O O . SER A 1 407 ? 19.859 -14.189 -20.625 1.00 92.75 407 SER A O 1
ATOM 3231 N N . ILE A 1 408 ? 19.585 -13.627 -22.780 1.00 94.69 408 ILE A N 1
ATOM 3232 C CA . ILE A 1 408 ? 19.528 -14.988 -23.326 1.00 94.69 408 ILE A CA 1
ATOM 3233 C C . ILE A 1 408 ? 20.782 -15.300 -24.147 1.00 94.69 408 ILE A C 1
ATOM 3235 O O . ILE A 1 408 ? 21.530 -14.394 -24.523 1.00 94.69 408 ILE A O 1
ATOM 3239 N N . GLY A 1 409 ? 21.012 -16.584 -24.418 1.00 93.62 409 GLY A N 1
ATOM 3240 C CA . GLY A 1 409 ? 22.189 -17.054 -25.154 1.00 93.62 409 GLY A CA 1
ATOM 3241 C C . GLY A 1 409 ? 23.492 -16.953 -24.354 1.00 93.62 409 GLY A C 1
ATOM 3242 O O . GLY A 1 409 ? 23.481 -16.784 -23.128 1.00 93.62 409 GLY A O 1
ATOM 3243 N N . ASP A 1 410 ? 24.624 -17.078 -25.052 1.00 91.44 410 ASP A N 1
ATOM 3244 C CA . ASP A 1 410 ? 25.959 -17.127 -24.447 1.00 91.44 410 ASP A CA 1
ATOM 3245 C C . ASP A 1 410 ? 26.267 -15.877 -23.613 1.00 91.44 410 ASP A C 1
ATOM 3247 O O . ASP A 1 410 ? 26.209 -14.751 -24.110 1.00 91.44 410 ASP A O 1
ATOM 3251 N N . VAL A 1 411 ? 26.674 -16.081 -22.355 1.00 88.19 411 VAL A N 1
ATOM 3252 C CA . VAL A 1 411 ? 26.959 -15.002 -21.389 1.00 88.19 411 VAL A CA 1
ATOM 3253 C C . VAL A 1 411 ? 27.975 -13.986 -21.928 1.00 88.19 411 VAL A C 1
ATOM 3255 O O . VAL A 1 411 ? 27.821 -12.791 -21.696 1.00 88.19 411 VAL A O 1
ATOM 3258 N N . GLU A 1 412 ? 28.973 -14.434 -22.695 1.00 89.06 412 GLU A N 1
ATOM 3259 C CA . GLU A 1 412 ? 30.014 -13.575 -23.284 1.00 89.06 412 GLU A CA 1
ATOM 3260 C C . GLU A 1 412 ? 29.472 -12.575 -24.319 1.00 89.06 412 GLU A C 1
ATOM 3262 O O . GLU A 1 412 ? 30.086 -11.533 -24.547 1.00 89.06 412 GLU A O 1
ATOM 3267 N N . ASN A 1 413 ? 28.316 -12.874 -24.921 1.00 89.75 413 ASN A N 1
ATOM 3268 C CA . ASN A 1 413 ? 27.664 -12.038 -25.929 1.00 89.75 413 ASN A CA 1
ATOM 3269 C C . ASN A 1 413 ? 26.536 -11.171 -25.344 1.00 89.75 413 ASN A C 1
ATOM 3271 O O . ASN A 1 413 ? 25.962 -10.347 -26.061 1.00 89.75 413 ASN A O 1
ATOM 3275 N N . ARG A 1 414 ? 26.200 -11.344 -24.057 1.00 90.44 414 ARG A N 1
ATOM 3276 C CA . ARG A 1 414 ? 25.123 -10.595 -23.399 1.00 90.44 414 ARG A CA 1
ATOM 3277 C C . ARG A 1 414 ? 25.511 -9.129 -23.226 1.00 90.44 414 ARG A C 1
ATOM 3279 O O . ARG A 1 414 ? 26.610 -8.791 -22.790 1.00 90.44 414 ARG A O 1
ATOM 3286 N N . ILE A 1 415 ? 24.566 -8.248 -23.533 1.00 87.88 415 ILE A N 1
ATOM 3287 C CA . ILE A 1 415 ? 24.712 -6.801 -23.354 1.00 87.88 415 ILE A CA 1
ATOM 3288 C C . ILE A 1 415 ? 24.254 -6.440 -21.938 1.00 87.88 415 ILE A C 1
ATOM 3290 O O . ILE A 1 415 ? 23.285 -7.003 -21.426 1.00 87.88 415 ILE A O 1
ATOM 3294 N N . THR A 1 416 ? 24.934 -5.489 -21.293 1.00 86.81 416 THR A N 1
ATOM 3295 C CA . THR A 1 416 ? 24.529 -5.049 -19.953 1.00 86.81 416 THR A CA 1
ATOM 3296 C C . THR A 1 416 ? 23.123 -4.426 -19.954 1.00 86.81 416 THR A C 1
ATOM 3298 O O . THR A 1 416 ? 22.653 -3.859 -20.947 1.00 86.81 416 THR A O 1
ATOM 3301 N N . THR A 1 417 ? 22.417 -4.573 -18.834 1.00 81.56 417 THR A N 1
ATOM 3302 C CA . THR A 1 417 ? 21.078 -4.011 -18.608 1.00 81.56 417 THR A CA 1
ATOM 3303 C C . THR A 1 417 ? 21.115 -3.011 -17.458 1.00 81.56 417 THR A C 1
ATOM 3305 O O . THR A 1 417 ? 21.919 -3.137 -16.534 1.00 81.56 417 THR A O 1
ATOM 3308 N N . ILE A 1 418 ? 20.236 -2.014 -17.490 1.00 74.44 418 ILE A N 1
ATOM 3309 C CA . ILE A 1 418 ? 20.145 -0.987 -16.447 1.00 74.44 418 ILE A CA 1
ATOM 3310 C C . ILE A 1 418 ? 19.625 -1.634 -15.160 1.00 74.44 418 ILE A C 1
ATOM 3312 O O . ILE A 1 418 ? 18.714 -2.458 -15.205 1.00 74.44 418 ILE A O 1
ATOM 3316 N N . HIS A 1 419 ? 20.194 -1.284 -14.010 1.00 71.69 419 HIS A N 1
ATOM 3317 C CA . HIS A 1 419 ? 19.601 -1.591 -12.709 1.00 71.69 419 HIS A CA 1
ATOM 3318 C C . HIS A 1 419 ? 18.493 -0.560 -12.474 1.00 71.69 419 HIS A C 1
ATOM 3320 O O . HIS A 1 419 ? 18.792 0.614 -12.581 1.00 71.69 419 HIS A O 1
ATOM 3326 N N . GLY A 1 420 ? 17.245 -0.994 -12.257 1.00 65.31 420 GLY A N 1
ATOM 3327 C CA . GLY A 1 420 ? 15.949 -0.269 -12.265 1.00 65.31 420 GLY A CA 1
ATOM 3328 C C . GLY A 1 420 ? 15.818 1.258 -12.090 1.00 65.31 420 GLY A C 1
ATOM 3329 O O . GLY A 1 420 ? 14.761 1.782 -12.443 1.00 65.31 420 GLY A O 1
ATOM 3330 N N . ASN A 1 421 ? 16.826 1.984 -11.601 1.00 69.56 421 ASN A N 1
ATOM 3331 C CA . ASN A 1 421 ? 16.916 3.438 -11.626 1.00 69.56 421 ASN A CA 1
ATOM 3332 C C . ASN A 1 421 ? 17.987 3.983 -12.583 1.00 69.56 421 ASN A C 1
ATOM 3334 O O . ASN A 1 421 ? 19.092 3.476 -12.750 1.00 69.56 421 ASN A O 1
ATOM 3338 N N . TRP A 1 422 ? 17.699 5.168 -13.112 1.00 69.75 422 TRP A N 1
ATOM 3339 C CA . TRP A 1 422 ? 18.536 5.905 -14.059 1.00 69.75 422 TRP A CA 1
ATOM 3340 C C . TRP A 1 422 ? 19.846 6.440 -13.463 1.00 69.75 422 TRP A C 1
ATOM 3342 O O . TRP A 1 422 ? 20.557 7.175 -14.127 1.00 69.75 422 TRP A O 1
ATOM 3352 N N . ASN A 1 423 ? 20.179 6.162 -12.209 1.00 69.12 423 ASN A N 1
ATOM 3353 C CA . ASN A 1 423 ? 21.431 6.589 -11.578 1.00 69.12 423 ASN A CA 1
ATOM 3354 C C . ASN A 1 423 ? 22.327 5.407 -11.183 1.00 69.12 423 ASN A C 1
ATOM 3356 O O . ASN A 1 423 ? 23.453 5.629 -10.724 1.00 69.12 423 ASN A O 1
ATOM 3360 N N . GLU A 1 424 ? 21.871 4.179 -11.408 1.00 71.75 424 GLU A N 1
ATOM 3361 C CA . GLU A 1 424 ? 22.579 2.957 -11.048 1.00 71.75 424 GLU A CA 1
ATOM 3362 C C . GLU A 1 424 ? 23.427 2.439 -12.227 1.00 71.75 424 GLU A C 1
ATOM 3364 O O . GLU A 1 424 ? 23.204 2.825 -13.382 1.00 71.75 424 GLU A O 1
ATOM 3369 N N . PRO A 1 425 ? 24.492 1.661 -11.953 1.00 71.12 425 PRO A N 1
ATOM 3370 C CA . PRO A 1 425 ? 25.336 1.103 -13.002 1.00 71.12 425 PRO A CA 1
ATOM 3371 C C . PRO A 1 425 ? 24.585 0.039 -13.807 1.00 71.12 425 PRO A C 1
ATOM 3373 O O . PRO A 1 425 ? 23.625 -0.574 -13.335 1.00 71.12 425 PRO A O 1
ATOM 3376 N N . THR A 1 426 ? 25.060 -0.201 -15.022 1.00 80.94 426 THR A N 1
ATOM 3377 C CA . THR A 1 426 ? 24.599 -1.322 -15.835 1.00 80.94 426 THR A CA 1
ATOM 3378 C C . THR A 1 426 ? 25.200 -2.624 -15.311 1.00 80.94 426 THR A C 1
ATOM 3380 O O . THR A 1 426 ? 26.271 -2.636 -14.699 1.00 80.94 426 THR A O 1
ATOM 3383 N N . ILE A 1 427 ? 24.482 -3.728 -15.495 1.00 84.75 427 ILE A N 1
ATOM 3384 C CA . ILE A 1 427 ? 24.833 -5.041 -14.952 1.00 84.75 427 ILE A CA 1
ATOM 3385 C C . ILE A 1 427 ? 24.748 -6.068 -16.072 1.00 84.75 427 ILE A C 1
ATOM 3387 O O . ILE A 1 427 ? 23.775 -6.083 -16.824 1.00 84.75 427 ILE A O 1
ATOM 3391 N N . THR A 1 428 ? 25.747 -6.940 -16.176 1.00 87.38 428 THR A N 1
ATOM 3392 C CA . THR A 1 428 ? 25.654 -8.125 -17.033 1.00 87.38 428 THR A CA 1
ATOM 3393 C C . THR A 1 428 ? 24.613 -9.077 -16.439 1.00 87.38 428 THR A C 1
ATOM 3395 O O . THR A 1 428 ? 24.777 -9.499 -15.291 1.00 87.38 428 THR A O 1
ATOM 3398 N N . PRO A 1 429 ? 23.537 -9.426 -17.165 1.00 88.50 429 PRO A N 1
ATOM 3399 C CA . PRO A 1 429 ? 22.510 -10.331 -16.660 1.00 88.50 429 PRO A CA 1
ATOM 3400 C C . PRO A 1 429 ? 23.009 -11.786 -16.703 1.00 88.50 429 PRO A C 1
ATOM 3402 O O . PRO A 1 429 ? 22.611 -12.565 -17.567 1.00 88.50 429 PRO A O 1
ATOM 3405 N N . ASN A 1 430 ? 23.908 -12.149 -15.781 1.00 92.06 430 ASN A N 1
ATOM 3406 C CA . ASN A 1 430 ? 24.438 -13.514 -15.648 1.00 92.06 430 ASN A CA 1
ATOM 3407 C C . ASN A 1 430 ? 23.331 -14.519 -15.304 1.00 92.06 430 ASN A C 1
ATOM 3409 O O . ASN A 1 430 ? 23.339 -15.641 -15.799 1.00 92.06 430 ASN A O 1
ATOM 3413 N N . PHE A 1 431 ? 22.381 -14.093 -14.469 1.00 94.44 431 PHE A N 1
ATOM 3414 C CA . PHE A 1 431 ? 21.130 -14.792 -14.211 1.00 94.44 431 PHE A CA 1
ATOM 3415 C C . PHE A 1 431 ? 20.034 -14.133 -15.053 1.00 94.44 431 PHE A C 1
ATOM 3417 O O . PHE A 1 431 ? 19.427 -13.148 -14.632 1.00 94.44 431 PHE A O 1
ATOM 3424 N N . GLY A 1 432 ? 19.885 -14.600 -16.291 1.00 94.50 432 GLY A N 1
ATOM 3425 C CA . GLY A 1 432 ? 18.973 -14.061 -17.292 1.00 94.50 432 GLY A CA 1
ATOM 3426 C C . GLY A 1 432 ? 17.667 -14.844 -17.395 1.00 94.50 432 GLY A C 1
ATOM 3427 O O . GLY A 1 432 ? 17.302 -15.600 -16.494 1.00 94.50 432 GLY A O 1
ATOM 3428 N N . LEU A 1 433 ? 16.928 -14.633 -18.487 1.00 96.38 433 LEU A N 1
ATOM 3429 C CA . LEU A 1 433 ? 15.642 -15.302 -18.713 1.00 96.38 433 LEU A CA 1
ATOM 3430 C C . LEU A 1 433 ? 15.777 -16.831 -18.711 1.00 96.38 433 LEU A C 1
ATOM 3432 O O . LEU A 1 433 ? 14.990 -17.503 -18.049 1.00 96.38 433 LEU A O 1
ATOM 3436 N N . ASP A 1 434 ? 16.782 -17.372 -19.404 1.00 96.12 434 ASP A N 1
ATOM 3437 C CA . ASP A 1 434 ? 16.959 -18.822 -19.533 1.00 96.12 434 ASP A CA 1
ATOM 3438 C C . ASP A 1 434 ? 17.315 -19.483 -18.202 1.00 96.12 434 ASP A C 1
ATOM 3440 O O . ASP A 1 434 ? 16.843 -20.578 -17.901 1.00 96.12 434 ASP A O 1
ATOM 3444 N N . GLU A 1 435 ? 18.172 -18.848 -17.401 1.00 96.31 435 GLU A N 1
ATOM 3445 C CA . GLU A 1 435 ? 18.536 -19.362 -16.079 1.00 96.31 435 GLU A CA 1
ATOM 3446 C C . GLU A 1 435 ? 17.341 -19.316 -15.120 1.00 96.31 435 GLU A C 1
ATOM 3448 O O . GLU A 1 435 ? 17.099 -20.277 -14.388 1.00 96.31 435 GLU A O 1
ATOM 3453 N N . ALA A 1 436 ? 16.569 -18.226 -15.149 1.00 96.75 436 ALA A N 1
ATOM 3454 C CA . ALA A 1 436 ? 15.383 -18.076 -14.319 1.00 96.75 436 ALA A CA 1
ATOM 3455 C C . ALA A 1 436 ? 14.283 -19.074 -14.699 1.00 96.75 436 ALA A C 1
ATOM 3457 O O . ALA A 1 436 ? 13.743 -19.734 -13.814 1.00 96.75 436 ALA A O 1
ATOM 3458 N N . ALA A 1 437 ? 13.974 -19.221 -15.989 1.00 97.38 437 ALA A N 1
ATOM 3459 C CA . ALA A 1 437 ? 12.940 -20.138 -16.461 1.00 97.38 437 ALA A CA 1
ATOM 3460 C C . ALA A 1 437 ? 13.286 -21.599 -16.127 1.00 97.38 437 ALA A C 1
ATOM 3462 O O . ALA A 1 437 ? 12.461 -22.287 -15.529 1.00 97.38 437 ALA A O 1
ATOM 3463 N N . ARG A 1 438 ? 14.529 -22.039 -16.386 1.00 95.62 438 ARG A N 1
ATOM 3464 C CA . ARG A 1 438 ? 15.005 -23.384 -16.005 1.00 95.62 438 ARG A CA 1
ATOM 3465 C C . ARG A 1 438 ? 14.901 -23.626 -14.503 1.00 95.62 438 ARG A C 1
ATOM 3467 O O . ARG A 1 438 ? 14.359 -24.640 -14.074 1.00 95.62 438 ARG A O 1
ATOM 3474 N N . TYR A 1 439 ? 15.373 -22.681 -13.690 1.00 95.25 439 TYR A N 1
ATOM 3475 C CA . TYR A 1 439 ? 15.260 -22.783 -12.236 1.00 95.25 439 TYR A CA 1
ATOM 3476 C C . TYR A 1 439 ? 13.802 -22.934 -11.782 1.00 95.25 439 TYR A C 1
ATOM 3478 O O . TYR A 1 439 ? 13.483 -23.858 -11.035 1.00 95.25 439 TYR A O 1
ATOM 3486 N N . ILE A 1 440 ? 12.932 -22.020 -12.214 1.00 95.56 440 ILE A N 1
ATOM 3487 C CA . ILE A 1 440 ? 11.560 -21.917 -11.711 1.00 95.56 440 ILE A CA 1
ATOM 3488 C C . ILE A 1 440 ? 10.716 -23.099 -12.192 1.00 95.56 440 ILE A C 1
ATOM 3490 O O . ILE A 1 440 ? 9.947 -23.657 -11.418 1.00 95.56 440 ILE A O 1
ATOM 3494 N N . ILE A 1 441 ? 10.852 -23.484 -13.457 1.00 94.81 441 ILE A N 1
ATOM 3495 C CA . ILE A 1 441 ? 9.929 -24.420 -14.102 1.00 94.81 441 ILE A CA 1
ATOM 3496 C C . ILE A 1 441 ? 10.483 -25.843 -14.049 1.00 94.81 441 ILE A C 1
ATOM 3498 O O . ILE A 1 441 ? 9.790 -26.749 -13.589 1.00 94.81 441 ILE A O 1
ATOM 3502 N N . ASP A 1 442 ? 11.741 -26.047 -14.446 1.00 93.44 442 ASP A N 1
ATOM 3503 C CA . ASP A 1 442 ? 12.311 -27.394 -14.560 1.00 93.44 442 ASP A CA 1
ATOM 3504 C C . ASP A 1 442 ? 12.878 -27.915 -13.236 1.00 93.44 442 ASP A C 1
ATOM 3506 O O . ASP A 1 442 ? 12.795 -29.112 -12.949 1.00 93.44 442 ASP A O 1
ATOM 3510 N N . GLU A 1 443 ? 13.492 -27.042 -12.428 1.00 91.50 443 GLU A N 1
ATOM 3511 C CA . GLU A 1 443 ? 14.216 -27.467 -11.224 1.00 91.50 443 GLU A CA 1
ATOM 3512 C C . GLU A 1 443 ? 13.396 -27.398 -9.933 1.00 91.50 443 GLU A C 1
ATOM 3514 O O . GLU A 1 443 ? 13.580 -28.264 -9.070 1.00 91.50 443 GLU A O 1
ATOM 3519 N N . SER A 1 444 ? 12.527 -26.390 -9.786 1.00 90.00 444 SER A N 1
ATOM 3520 C CA . SER A 1 444 ? 11.681 -26.209 -8.597 1.00 90.00 444 SER A CA 1
ATOM 3521 C C . SER A 1 444 ? 10.205 -26.549 -8.818 1.00 90.00 444 SER A C 1
ATOM 3523 O O . SER A 1 444 ? 9.472 -26.661 -7.837 1.00 90.00 444 SER A O 1
ATOM 3525 N N . ASN A 1 445 ? 9.774 -26.773 -10.069 1.00 89.25 445 ASN A N 1
ATOM 3526 C CA . ASN A 1 445 ? 8.381 -27.071 -10.430 1.00 89.25 445 ASN A CA 1
ATOM 3527 C C . ASN A 1 445 ? 7.388 -25.996 -9.928 1.00 89.25 445 ASN A C 1
ATOM 3529 O O . ASN A 1 445 ? 6.257 -26.303 -9.544 1.00 89.25 445 ASN A O 1
ATOM 3533 N N . GLY A 1 446 ? 7.828 -24.737 -9.903 1.00 91.62 446 GLY A N 1
ATOM 3534 C CA . GLY A 1 446 ? 7.011 -23.572 -9.588 1.00 91.62 446 GLY A CA 1
ATOM 3535 C C . GLY A 1 446 ? 6.394 -22.935 -10.835 1.00 91.62 446 GLY A C 1
ATOM 3536 O O . GLY A 1 446 ? 6.824 -23.155 -11.967 1.00 91.62 446 GLY A O 1
ATOM 3537 N N . GLU A 1 447 ? 5.378 -22.098 -10.631 1.00 94.19 447 GLU A N 1
ATOM 3538 C CA . GLU A 1 447 ? 4.789 -21.284 -11.699 1.00 94.19 447 GLU A CA 1
ATOM 3539 C C . GLU A 1 447 ? 5.554 -19.963 -11.873 1.00 94.19 447 GLU A C 1
ATOM 3541 O O . GLU A 1 447 ? 5.759 -19.216 -10.916 1.00 94.19 447 GLU A O 1
ATOM 3546 N N . MET A 1 448 ? 5.967 -19.639 -13.099 1.00 96.50 448 MET A N 1
ATOM 3547 C CA . MET A 1 448 ? 6.589 -18.348 -13.392 1.00 96.50 448 MET A CA 1
ATOM 3548 C C . MET A 1 448 ? 5.522 -17.267 -13.594 1.00 96.50 448 MET A C 1
ATOM 3550 O O . MET A 1 448 ? 4.615 -17.426 -14.413 1.00 96.50 448 MET A O 1
ATOM 3554 N N . ILE A 1 449 ? 5.668 -16.147 -12.882 1.00 96.06 449 ILE A N 1
ATOM 3555 C CA . ILE A 1 449 ? 4.940 -14.902 -13.158 1.00 96.06 449 ILE A CA 1
ATOM 3556 C C . ILE A 1 449 ? 5.938 -13.940 -13.794 1.00 96.06 449 ILE A C 1
ATOM 3558 O O . ILE A 1 449 ? 6.814 -13.414 -13.099 1.00 96.06 449 ILE A O 1
ATOM 3562 N N . TYR A 1 450 ? 5.844 -13.741 -15.107 1.00 97.75 450 TYR A N 1
ATOM 3563 C CA . TYR A 1 450 ? 6.802 -12.908 -15.821 1.00 97.75 450 TYR A CA 1
ATOM 3564 C C . TYR A 1 450 ? 6.426 -11.426 -15.756 1.00 97.75 450 TYR A C 1
ATOM 3566 O O . TYR A 1 450 ? 5.314 -11.060 -16.122 1.00 97.75 450 TYR A O 1
ATOM 3574 N N . VAL A 1 451 ? 7.349 -10.560 -15.339 1.00 96.31 451 VAL A N 1
ATOM 3575 C CA . VAL A 1 451 ? 7.134 -9.105 -15.303 1.00 96.31 451 VAL A CA 1
ATOM 3576 C C . VAL A 1 451 ? 7.808 -8.460 -16.509 1.00 96.31 451 VAL A C 1
ATOM 3578 O O . VAL A 1 451 ? 9.034 -8.398 -16.594 1.00 96.31 451 VAL A O 1
ATOM 3581 N N . TYR A 1 452 ? 7.010 -7.981 -17.456 1.00 95.31 452 TYR A N 1
ATOM 3582 C CA . TYR A 1 452 ? 7.495 -7.365 -18.682 1.00 95.31 452 TYR A CA 1
ATOM 3583 C C . TYR A 1 452 ? 7.890 -5.893 -18.478 1.00 95.31 452 TYR A C 1
ATOM 3585 O O . TYR A 1 452 ? 7.228 -5.140 -17.759 1.00 95.31 452 TYR A O 1
ATOM 3593 N N . GLY A 1 453 ? 8.964 -5.463 -19.144 1.00 90.38 453 GLY A N 1
ATOM 3594 C CA . GLY A 1 453 ? 9.529 -4.120 -19.025 1.00 90.38 453 GLY A CA 1
ATOM 3595 C C . GLY A 1 453 ? 8.724 -3.036 -19.745 1.00 90.38 453 GLY A C 1
ATOM 3596 O O . GLY A 1 453 ? 9.041 -2.663 -20.868 1.00 90.38 453 GLY A O 1
ATOM 3597 N N . PHE A 1 454 ? 7.712 -2.462 -19.087 1.00 89.38 454 PHE A N 1
ATOM 3598 C CA . PHE A 1 454 ? 6.872 -1.402 -19.677 1.00 89.38 454 PHE A CA 1
ATOM 3599 C C . PHE A 1 454 ? 7.611 -0.075 -19.945 1.00 89.38 454 PHE A C 1
ATOM 3601 O O . PHE A 1 454 ? 7.208 0.719 -20.797 1.00 89.38 454 PHE A O 1
ATOM 3608 N N . GLY A 1 455 ? 8.679 0.207 -19.195 1.00 85.81 455 GLY A N 1
ATOM 3609 C CA . GLY A 1 455 ? 9.383 1.485 -19.256 1.00 85.81 455 GLY A CA 1
ATOM 3610 C C . GLY A 1 455 ? 10.086 1.718 -20.591 1.00 85.81 455 GLY A C 1
ATOM 3611 O O . GLY A 1 455 ? 10.040 2.834 -21.102 1.00 85.81 455 GLY A O 1
ATOM 3612 N N . ASN A 1 456 ? 10.719 0.695 -21.165 1.00 80.69 456 ASN A N 1
ATOM 3613 C CA . ASN A 1 456 ? 11.458 0.786 -22.430 1.00 80.69 456 ASN A CA 1
ATOM 3614 C C . ASN A 1 456 ? 11.131 -0.322 -23.447 1.00 80.69 456 ASN A C 1
ATOM 3616 O O . ASN A 1 456 ? 11.759 -0.335 -24.501 1.00 80.69 456 ASN A O 1
ATOM 3620 N N . GLY A 1 457 ? 10.176 -1.209 -23.157 1.00 87.00 457 GLY A N 1
ATOM 3621 C CA . GLY A 1 457 ? 9.721 -2.248 -24.079 1.00 87.00 457 GLY A CA 1
ATOM 3622 C C . GLY A 1 457 ? 8.667 -1.779 -25.089 1.00 87.00 457 GLY A C 1
ATOM 3623 O O . GLY A 1 457 ? 8.337 -0.586 -25.189 1.00 87.00 457 GLY A O 1
ATOM 3624 N N . SER A 1 458 ? 8.153 -2.750 -25.847 1.00 90.44 458 SER A N 1
ATOM 3625 C CA . SER A 1 458 ? 7.091 -2.579 -26.847 1.00 90.44 458 SER A CA 1
ATOM 3626 C C . SER A 1 458 ? 6.186 -3.809 -26.912 1.00 90.44 458 SER A C 1
ATOM 3628 O O . SER A 1 458 ? 6.588 -4.906 -26.517 1.00 90.44 458 SER A O 1
ATOM 3630 N N . ALA A 1 459 ? 4.973 -3.646 -27.436 1.00 92.69 459 ALA A N 1
ATOM 3631 C CA . ALA A 1 459 ? 4.007 -4.735 -27.552 1.00 92.69 459 ALA A CA 1
ATOM 3632 C C . ALA A 1 459 ? 4.509 -5.887 -28.441 1.00 92.69 459 ALA A C 1
ATOM 3634 O O . ALA A 1 459 ?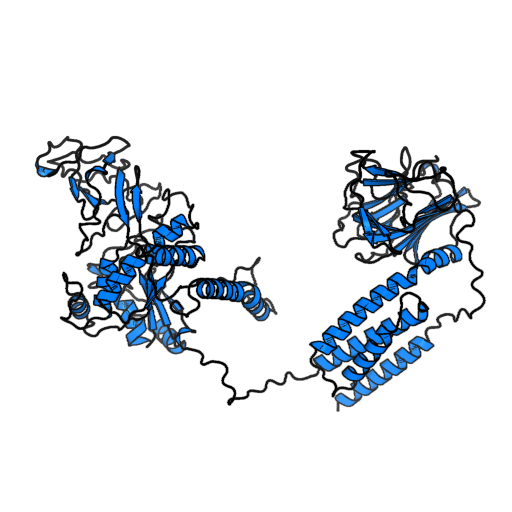 4.310 -7.052 -28.103 1.00 92.69 459 ALA A O 1
ATOM 3635 N N . LEU A 1 460 ? 5.225 -5.573 -29.529 1.00 91.44 460 LEU A N 1
ATOM 3636 C CA . LEU A 1 460 ? 5.831 -6.585 -30.402 1.00 91.44 460 LEU A CA 1
ATOM 3637 C C . LEU A 1 460 ? 6.950 -7.362 -29.702 1.00 91.44 460 LEU A C 1
ATOM 3639 O O . LEU A 1 460 ? 7.024 -8.578 -29.839 1.00 91.44 460 LEU A O 1
ATOM 3643 N N . ASP A 1 461 ? 7.786 -6.692 -28.905 1.00 92.75 461 ASP A N 1
ATOM 3644 C CA . ASP A 1 461 ? 8.837 -7.376 -28.143 1.00 92.75 461 ASP A CA 1
ATOM 3645 C C . ASP A 1 461 ? 8.261 -8.256 -27.014 1.00 92.75 461 ASP A C 1
ATOM 3647 O O . ASP A 1 461 ? 8.810 -9.313 -26.698 1.00 92.75 461 ASP A O 1
ATOM 3651 N N . ALA A 1 462 ? 7.116 -7.875 -26.441 1.00 95.00 462 ALA A N 1
ATOM 3652 C CA . ALA A 1 462 ? 6.374 -8.734 -25.520 1.00 95.00 462 ALA A CA 1
ATOM 3653 C C . ALA A 1 462 ? 5.756 -9.954 -26.221 1.00 95.00 462 ALA A C 1
ATOM 3655 O O . ALA A 1 462 ? 5.729 -11.037 -25.637 1.00 95.00 462 ALA A O 1
ATOM 3656 N N . ALA A 1 463 ? 5.289 -9.810 -27.463 1.00 95.25 463 ALA A N 1
ATOM 3657 C CA . ALA A 1 463 ? 4.822 -10.933 -28.273 1.00 95.25 463 ALA A CA 1
ATOM 3658 C C . ALA A 1 463 ? 5.968 -11.902 -28.614 1.00 95.25 463 ALA A C 1
ATOM 3660 O O . ALA A 1 463 ? 5.812 -13.108 -28.423 1.00 95.25 463 ALA A O 1
ATOM 3661 N N . ASP A 1 464 ? 7.142 -11.383 -28.988 1.00 95.81 464 ASP A N 1
ATOM 3662 C CA . ASP A 1 464 ? 8.362 -12.183 -29.179 1.00 95.81 464 ASP A CA 1
ATOM 3663 C C . ASP A 1 464 ? 8.743 -12.961 -27.911 1.00 95.81 464 ASP A C 1
ATOM 3665 O O . ASP A 1 464 ? 9.151 -14.118 -27.982 1.00 95.81 464 ASP A O 1
ATOM 3669 N N . LEU A 1 465 ? 8.590 -12.351 -26.730 1.00 97.06 465 LEU A N 1
ATOM 3670 C CA . LEU A 1 465 ? 8.827 -13.035 -25.460 1.00 97.06 465 LEU A CA 1
ATOM 3671 C C . LEU A 1 465 ? 7.845 -14.195 -25.248 1.00 97.06 465 LEU A C 1
ATOM 3673 O O . LEU A 1 465 ? 8.252 -15.263 -24.788 1.00 97.06 465 LEU A O 1
ATOM 3677 N N . VAL A 1 466 ? 6.557 -13.998 -25.545 1.00 98.12 466 VAL A N 1
ATOM 3678 C CA . VAL A 1 466 ? 5.557 -15.074 -25.449 1.00 98.12 466 VAL A CA 1
ATOM 3679 C C . VAL A 1 466 ? 5.906 -16.197 -26.421 1.00 98.12 466 VAL A C 1
ATOM 3681 O O . VAL A 1 466 ? 5.876 -17.360 -26.024 1.00 98.12 466 VAL A O 1
ATOM 3684 N N . GLU A 1 467 ? 6.319 -15.870 -27.645 1.00 97.62 467 GLU A N 1
ATOM 3685 C CA . GLU A 1 467 ? 6.767 -16.862 -28.625 1.00 97.62 467 GLU A CA 1
ATOM 3686 C C . GLU A 1 467 ? 7.983 -17.638 -28.098 1.00 97.62 467 GLU A C 1
ATOM 3688 O O . GLU A 1 467 ? 7.971 -18.873 -28.060 1.00 97.62 467 GLU A O 1
ATOM 3693 N N . TYR A 1 468 ? 8.990 -16.918 -27.592 1.00 98.06 468 TYR A N 1
ATOM 3694 C CA . TYR A 1 468 ? 10.177 -17.500 -26.975 1.00 98.06 468 TYR A CA 1
ATOM 3695 C C . TYR A 1 468 ? 9.821 -18.454 -25.840 1.00 98.06 468 TYR A C 1
ATOM 3697 O O . TYR A 1 468 ? 10.414 -19.522 -25.734 1.00 98.06 468 TYR A O 1
ATOM 3705 N N . LEU A 1 469 ? 8.868 -18.101 -24.978 1.00 98.38 469 LEU A N 1
ATOM 3706 C CA . LEU A 1 469 ? 8.527 -18.894 -23.799 1.00 98.38 469 LEU A CA 1
ATOM 3707 C C . LEU A 1 469 ? 7.578 -20.058 -24.104 1.00 98.38 469 LEU A C 1
ATOM 3709 O O . LEU A 1 469 ? 7.706 -21.107 -23.470 1.00 98.38 469 LEU A O 1
ATOM 3713 N N . ASN A 1 470 ? 6.650 -19.906 -25.051 1.00 98.12 470 ASN A N 1
ATOM 3714 C CA . ASN A 1 470 ? 5.480 -20.786 -25.146 1.00 98.12 470 ASN A CA 1
ATOM 3715 C C . ASN A 1 470 ? 5.307 -21.509 -26.487 1.00 98.12 470 ASN A C 1
ATOM 3717 O O . ASN A 1 470 ? 4.650 -22.547 -26.501 1.00 98.12 470 ASN A O 1
ATOM 3721 N N . CYS A 1 471 ? 5.884 -21.032 -27.592 1.00 97.62 471 CYS A N 1
ATOM 3722 C CA . CYS A 1 471 ? 5.665 -21.674 -28.891 1.00 97.62 471 CYS A CA 1
ATOM 3723 C C . CYS A 1 471 ? 6.543 -22.909 -29.091 1.00 97.62 471 CYS A C 1
ATOM 3725 O O . CYS A 1 471 ? 7.689 -22.970 -28.621 1.00 97.62 471 CYS A O 1
ATOM 3727 N N . GLU A 1 472 ? 6.017 -23.890 -29.821 1.00 97.56 472 GLU A N 1
ATOM 3728 C CA . GLU A 1 472 ? 6.811 -25.015 -30.307 1.00 97.56 472 GLU A CA 1
ATOM 3729 C C . GLU A 1 472 ? 7.756 -24.551 -31.424 1.00 97.56 472 GLU A C 1
ATOM 3731 O O . GLU A 1 472 ? 7.488 -23.594 -32.155 1.00 97.56 472 GLU A O 1
ATOM 3736 N N . VAL A 1 473 ? 8.889 -25.243 -31.565 1.00 96.31 473 VAL A N 1
ATOM 3737 C CA . VAL A 1 473 ? 9.878 -24.929 -32.606 1.00 96.31 473 VAL A CA 1
ATOM 3738 C C . VAL A 1 473 ? 9.225 -24.995 -33.991 1.00 96.31 473 VAL A C 1
ATOM 3740 O O . VAL A 1 473 ? 8.682 -26.035 -34.376 1.00 96.31 473 VAL A O 1
ATOM 3743 N N . GLY A 1 474 ? 9.312 -23.894 -34.744 1.00 91.19 474 GLY A N 1
ATOM 3744 C CA . GLY A 1 474 ? 8.769 -23.761 -36.096 1.00 91.19 474 GLY A CA 1
ATOM 3745 C C . GLY A 1 474 ? 7.360 -23.164 -36.205 1.00 91.19 474 GLY A C 1
ATOM 3746 O O . GLY A 1 474 ? 6.873 -23.034 -37.330 1.00 91.19 474 GLY A O 1
ATOM 3747 N N . GLU A 1 475 ? 6.689 -22.804 -35.102 1.00 91.56 475 GLU A N 1
ATOM 3748 C CA . GLU A 1 475 ? 5.358 -22.170 -35.155 1.00 91.56 475 GLU A CA 1
ATOM 3749 C C . GLU A 1 475 ? 5.405 -20.680 -35.552 1.00 91.56 475 GLU A C 1
ATOM 3751 O O . GLU A 1 475 ? 4.462 -20.228 -36.199 1.00 91.56 475 GLU A O 1
ATOM 3756 N N . ASN A 1 476 ? 6.486 -19.955 -35.210 1.00 92.81 476 ASN A N 1
ATOM 3757 C CA . ASN A 1 476 ? 6.777 -18.532 -35.508 1.00 92.81 476 ASN A CA 1
ATOM 3758 C C . ASN A 1 476 ? 5.539 -17.655 -35.844 1.00 92.81 476 ASN A C 1
ATOM 3760 O O . ASN A 1 476 ? 5.422 -17.137 -36.966 1.00 92.81 476 ASN A O 1
ATOM 3764 N N . PRO A 1 477 ? 4.562 -17.534 -34.922 1.00 92.31 477 PRO A N 1
ATOM 3765 C CA . PRO A 1 477 ? 3.319 -16.809 -35.168 1.00 92.31 477 PRO A CA 1
ATOM 3766 C C . PRO A 1 477 ? 3.509 -15.291 -35.273 1.00 92.31 477 PRO A C 1
ATOM 3768 O O . PRO A 1 477 ? 2.685 -14.643 -35.925 1.00 92.31 477 PRO A O 1
ATOM 3771 N N . ASN A 1 478 ? 4.559 -14.718 -34.669 1.00 87.44 478 ASN A N 1
ATOM 3772 C CA . ASN A 1 478 ? 4.825 -13.280 -34.749 1.00 87.44 478 ASN A CA 1
ATOM 3773 C C . ASN A 1 478 ? 5.564 -12.887 -36.047 1.00 87.44 478 ASN A C 1
ATOM 3775 O O . ASN A 1 478 ? 5.602 -11.717 -36.429 1.00 87.44 478 ASN A O 1
ATOM 3779 N N . GLY A 1 479 ? 6.115 -13.866 -36.774 1.00 85.56 479 GLY A N 1
ATOM 3780 C CA . GLY A 1 479 ? 6.984 -13.631 -37.924 1.00 85.56 479 GLY A CA 1
ATOM 3781 C C . GLY A 1 479 ? 8.366 -13.125 -37.498 1.00 85.56 479 GLY A C 1
ATOM 3782 O O . GLY A 1 479 ? 8.677 -13.034 -36.323 1.00 85.56 479 GLY A O 1
ATOM 3783 N N . GLY A 1 480 ? 9.232 -12.785 -38.458 1.00 87.94 480 GLY A N 1
ATOM 3784 C CA . GLY A 1 480 ? 10.582 -12.304 -38.133 1.00 87.94 480 GLY A CA 1
ATOM 3785 C C . GLY A 1 480 ? 11.514 -13.424 -37.652 1.00 87.94 480 GLY A C 1
ATOM 3786 O O . GLY A 1 480 ? 11.617 -14.460 -38.317 1.00 87.94 480 GLY A O 1
ATOM 3787 N N . ILE A 1 481 ? 12.248 -13.189 -36.558 1.00 91.62 481 ILE A N 1
ATOM 3788 C CA . ILE A 1 481 ? 13.095 -14.209 -35.919 1.00 91.62 481 ILE A CA 1
ATOM 3789 C C . ILE A 1 481 ? 12.190 -15.276 -35.296 1.00 91.62 481 ILE A C 1
ATOM 3791 O O . ILE A 1 481 ? 11.282 -14.944 -34.554 1.00 91.62 481 ILE A O 1
ATOM 3795 N N . ASP A 1 482 ? 12.462 -16.553 -35.577 1.00 94.69 482 ASP A N 1
ATOM 3796 C CA . ASP A 1 482 ? 11.793 -17.673 -34.903 1.00 94.69 482 ASP A CA 1
ATOM 3797 C C . ASP A 1 482 ? 12.338 -17.794 -33.475 1.00 94.69 482 ASP A C 1
ATOM 3799 O O . ASP A 1 482 ? 13.428 -18.334 -33.245 1.00 94.69 482 ASP A O 1
ATOM 3803 N N . TRP A 1 483 ? 11.608 -17.240 -32.510 1.00 96.06 483 TRP A N 1
ATOM 3804 C CA . TRP A 1 483 ? 12.071 -17.167 -31.126 1.00 96.06 483 TRP A CA 1
ATOM 3805 C C . TRP A 1 483 ? 12.024 -18.523 -30.421 1.00 96.06 483 TRP A C 1
ATOM 3807 O O . TRP A 1 483 ? 12.825 -18.764 -29.513 1.00 96.06 483 TRP A O 1
ATOM 3817 N N . ALA A 1 484 ? 11.177 -19.449 -30.874 1.00 97.19 484 ALA A N 1
ATOM 3818 C CA . ALA A 1 484 ? 11.192 -20.827 -30.394 1.00 97.19 484 ALA A CA 1
ATOM 3819 C C . ALA A 1 484 ? 12.471 -21.564 -30.838 1.00 97.19 484 ALA A C 1
ATOM 3821 O O . ALA A 1 484 ? 13.075 -22.291 -30.044 1.00 97.19 484 ALA A O 1
ATOM 3822 N N . GLU A 1 485 ? 12.939 -21.330 -32.067 1.00 97.81 485 GLU A N 1
ATOM 3823 C CA . GLU A 1 485 ? 14.228 -21.834 -32.557 1.00 97.81 485 GLU A CA 1
ATOM 3824 C C . GLU A 1 485 ? 15.406 -21.187 -31.806 1.00 97.81 485 GLU A C 1
ATOM 3826 O O . GLU A 1 485 ? 16.368 -21.873 -31.455 1.00 97.81 485 GLU A O 1
ATOM 3831 N N . VAL A 1 486 ? 15.336 -19.891 -31.475 1.00 97.06 486 VAL A N 1
ATOM 3832 C CA . VAL A 1 486 ? 16.349 -19.250 -30.612 1.00 97.06 486 VAL A CA 1
ATOM 3833 C C . VAL A 1 486 ? 16.381 -19.909 -29.228 1.00 97.06 486 VAL A C 1
ATOM 3835 O O . VAL A 1 486 ? 17.462 -20.271 -28.763 1.00 97.06 486 VAL A O 1
ATOM 3838 N N . ARG A 1 487 ? 15.224 -20.148 -28.592 1.00 97.94 487 ARG A N 1
ATOM 3839 C CA . ARG A 1 487 ? 15.131 -20.864 -27.303 1.00 97.94 487 ARG A CA 1
ATOM 3840 C C . ARG A 1 487 ? 15.752 -22.263 -27.390 1.00 97.94 487 ARG A C 1
ATOM 3842 O O . ARG A 1 487 ? 16.515 -22.670 -26.510 1.00 97.94 487 ARG A O 1
ATOM 3849 N N . ALA A 1 488 ? 15.468 -22.993 -28.469 1.00 98.00 488 ALA A N 1
ATOM 3850 C CA . ALA A 1 488 ? 16.037 -24.315 -28.709 1.00 98.00 488 ALA A CA 1
ATOM 3851 C C . ALA A 1 488 ? 17.566 -24.275 -28.839 1.00 98.00 488 ALA A C 1
ATOM 3853 O O . ALA A 1 488 ? 18.253 -25.085 -28.210 1.00 98.00 488 ALA A O 1
ATOM 3854 N N . ASN A 1 489 ? 18.099 -23.302 -29.582 1.00 97.44 489 ASN A N 1
ATOM 3855 C CA . ASN A 1 489 ? 19.539 -23.089 -29.737 1.00 97.44 489 ASN A CA 1
ATOM 3856 C C . ASN A 1 489 ? 20.220 -22.641 -28.435 1.00 97.44 489 ASN A C 1
ATOM 3858 O O . ASN A 1 489 ? 21.362 -23.023 -28.186 1.00 97.44 489 ASN A O 1
ATOM 3862 N N . ASN A 1 490 ? 19.496 -21.942 -27.558 1.00 96.38 490 ASN A N 1
ATOM 3863 C CA . ASN A 1 490 ? 19.940 -21.614 -26.199 1.00 96.38 490 ASN A CA 1
ATOM 3864 C C . ASN A 1 490 ? 19.876 -22.815 -25.230 1.00 96.38 490 ASN A C 1
ATOM 3866 O O . ASN A 1 490 ? 20.198 -22.689 -24.048 1.00 96.38 490 ASN A O 1
ATOM 3870 N N . GLY A 1 491 ? 19.499 -24.000 -25.721 1.00 95.44 491 GLY A N 1
ATOM 3871 C CA . GLY A 1 491 ? 19.560 -25.260 -24.984 1.00 95.44 491 GLY A CA 1
ATOM 3872 C C . GLY A 1 491 ? 18.231 -25.727 -24.393 1.00 95.44 491 GLY A C 1
ATOM 3873 O O . GLY A 1 491 ? 18.229 -26.717 -23.659 1.00 95.44 491 GLY A O 1
ATOM 3874 N N . HIS A 1 492 ? 17.108 -25.076 -24.715 1.00 97.31 492 HIS A N 1
ATOM 3875 C CA . HIS A 1 492 ? 15.789 -25.465 -24.212 1.00 97.31 492 HIS A CA 1
ATOM 3876 C C . HIS A 1 492 ? 14.746 -25.582 -25.336 1.00 97.31 492 HIS A C 1
ATOM 3878 O O . HIS A 1 492 ? 13.986 -24.666 -25.631 1.00 97.31 492 HIS A O 1
ATOM 3884 N N . ALA A 1 493 ? 14.682 -26.748 -25.985 1.00 97.06 493 ALA A N 1
ATOM 3885 C CA . ALA A 1 493 ? 13.799 -26.947 -27.140 1.00 97.06 493 ALA A CA 1
ATOM 3886 C C . ALA A 1 493 ? 12.299 -26.879 -26.804 1.00 97.06 493 ALA A C 1
ATOM 3888 O O . ALA A 1 493 ? 11.512 -26.392 -27.611 1.00 97.06 493 ALA A O 1
ATOM 3889 N N . LYS A 1 494 ? 11.891 -27.352 -25.622 1.00 97.62 494 LYS A N 1
ATOM 3890 C CA . LYS A 1 494 ? 10.474 -27.401 -25.236 1.00 97.62 494 LYS A CA 1
ATOM 3891 C C . LYS A 1 494 ? 9.956 -26.020 -24.817 1.00 97.62 494 LYS A C 1
ATOM 3893 O O . LYS A 1 494 ? 10.737 -25.238 -24.284 1.00 97.62 494 LYS A O 1
ATOM 3898 N N . PRO A 1 495 ? 8.661 -25.726 -24.978 1.00 97.88 495 PRO A N 1
ATOM 3899 C CA . PRO A 1 495 ? 8.045 -24.574 -24.334 1.00 97.88 495 PRO A CA 1
ATOM 3900 C C . PRO A 1 495 ? 8.155 -24.627 -22.807 1.00 97.88 495 PRO A C 1
ATOM 3902 O O . PRO A 1 495 ? 8.000 -25.690 -22.199 1.00 97.88 495 PRO A O 1
ATOM 3905 N N . TYR A 1 496 ? 8.355 -23.467 -22.191 1.00 98.06 496 TYR A N 1
ATOM 3906 C CA . TYR A 1 496 ? 8.261 -23.263 -20.746 1.00 98.06 496 TYR A CA 1
ATOM 3907 C C . TYR A 1 496 ? 6.803 -23.168 -20.264 1.00 98.06 496 TYR A C 1
ATOM 3909 O O . TYR A 1 496 ? 6.525 -23.463 -19.105 1.00 98.06 496 TYR A O 1
ATOM 3917 N N . ASN A 1 497 ? 5.857 -22.829 -21.151 1.00 97.00 497 ASN A N 1
ATOM 3918 C CA . ASN A 1 497 ? 4.419 -22.723 -20.853 1.00 97.00 497 ASN A CA 1
ATOM 3919 C C . ASN A 1 497 ? 4.101 -21.714 -19.733 1.00 97.00 497 ASN A C 1
ATOM 3921 O O . ASN A 1 497 ? 3.309 -21.991 -18.824 1.00 97.00 497 ASN A O 1
ATOM 3925 N N . VAL A 1 498 ? 4.725 -20.537 -19.790 1.00 98.00 498 VAL A N 1
ATOM 3926 C CA . VAL A 1 498 ? 4.476 -19.437 -18.853 1.00 98.00 498 VAL A CA 1
ATOM 3927 C C . VAL A 1 498 ? 3.077 -18.878 -19.095 1.00 98.00 498 VAL A C 1
ATOM 3929 O O . VAL A 1 498 ? 2.734 -18.484 -20.206 1.00 98.00 498 VAL A O 1
ATOM 3932 N N . LYS A 1 499 ? 2.251 -18.837 -18.046 1.00 95.25 499 LYS A N 1
ATOM 3933 C CA . LYS A 1 499 ? 0.842 -18.425 -18.157 1.00 95.25 499 LYS A CA 1
ATOM 3934 C C . LYS A 1 499 ? 0.582 -17.007 -17.692 1.00 95.25 499 LYS A C 1
ATOM 3936 O O . LYS A 1 499 ? -0.349 -16.386 -18.188 1.00 95.25 499 LYS A O 1
ATOM 3941 N N . LEU A 1 500 ? 1.328 -16.517 -16.708 1.00 95.56 500 LEU A N 1
ATOM 3942 C CA . LEU A 1 500 ? 1.026 -15.267 -16.019 1.00 95.56 500 LEU A CA 1
ATOM 3943 C C . LEU A 1 500 ? 2.061 -14.214 -16.401 1.00 95.56 500 LEU A C 1
ATOM 3945 O O . LEU A 1 500 ? 3.248 -14.382 -16.128 1.00 95.56 500 LEU A O 1
ATOM 3949 N N . PHE A 1 501 ? 1.594 -13.126 -17.000 1.00 97.38 501 PHE A N 1
ATOM 3950 C CA . PHE A 1 501 ? 2.407 -11.980 -17.374 1.00 97.38 501 PHE A CA 1
ATOM 3951 C C . PHE A 1 501 ? 1.870 -10.730 -16.700 1.00 97.38 501 PHE A C 1
ATOM 3953 O O . PHE A 1 501 ? 0.671 -10.476 -16.715 1.00 97.38 501 PHE A O 1
ATOM 3960 N N . GLU A 1 502 ? 2.758 -9.930 -16.140 1.00 95.00 502 GLU A N 1
ATOM 3961 C CA . GLU A 1 502 ? 2.463 -8.620 -15.582 1.00 95.00 502 GLU A CA 1
ATOM 3962 C C . GLU A 1 502 ? 3.177 -7.564 -16.422 1.00 95.00 502 GLU A C 1
ATOM 3964 O O . GLU A 1 502 ? 4.376 -7.673 -16.668 1.00 95.00 502 GLU A O 1
ATOM 3969 N N . ILE A 1 503 ? 2.457 -6.549 -16.890 1.00 94.44 503 ILE A N 1
ATOM 3970 C CA . ILE A 1 503 ? 3.040 -5.505 -17.737 1.00 94.44 503 ILE A CA 1
ATOM 3971 C C . ILE A 1 503 ? 3.491 -4.342 -16.857 1.00 94.44 503 ILE A C 1
ATOM 3973 O O . ILE A 1 503 ? 2.677 -3.588 -16.334 1.00 94.44 503 ILE A O 1
ATOM 3977 N N . GLY A 1 504 ? 4.797 -4.165 -16.694 1.00 91.06 504 GLY A N 1
ATOM 3978 C CA . GLY A 1 504 ? 5.365 -3.181 -15.776 1.00 91.06 504 GLY A CA 1
ATOM 3979 C C . GLY A 1 504 ? 5.206 -3.562 -14.301 1.00 91.06 504 GLY A C 1
ATOM 3980 O O . GLY A 1 504 ? 4.646 -4.595 -13.959 1.00 91.06 504 GLY A O 1
ATOM 3981 N N . ASN A 1 505 ? 5.735 -2.722 -13.416 1.00 89.12 505 ASN A N 1
ATOM 3982 C CA . ASN A 1 505 ? 5.703 -2.897 -11.964 1.00 89.12 505 ASN A CA 1
ATOM 3983 C C . ASN A 1 505 ? 5.706 -1.526 -11.285 1.00 89.12 505 ASN A C 1
ATOM 3985 O O . ASN A 1 505 ? 6.659 -0.774 -11.495 1.00 89.12 505 ASN A O 1
ATOM 3989 N N . GLU A 1 506 ? 4.740 -1.244 -10.405 1.00 84.50 506 GLU A N 1
ATOM 3990 C CA . GLU A 1 506 ? 4.762 -0.075 -9.489 1.00 84.50 506 GLU A CA 1
ATOM 3991 C C . GLU A 1 506 ? 5.120 1.229 -10.198 1.00 84.50 506 GLU A C 1
ATOM 3993 O O . GLU A 1 506 ? 5.857 2.086 -9.711 1.00 84.50 506 GLU A O 1
ATOM 3998 N N . VAL A 1 507 ? 4.617 1.376 -11.415 1.00 80.94 507 VAL A N 1
ATOM 3999 C CA . VAL A 1 507 ? 4.816 2.579 -12.217 1.00 80.94 507 VAL A CA 1
ATOM 4000 C C . VAL A 1 507 ? 4.187 3.809 -11.539 1.00 80.94 507 VAL A C 1
ATOM 4002 O O . VAL A 1 507 ? 4.559 4.927 -11.881 1.00 80.94 507 VAL A O 1
ATOM 4005 N N . ASP A 1 508 ? 3.307 3.622 -10.545 1.00 77.75 508 ASP A N 1
ATOM 4006 C CA . ASP A 1 508 ? 2.790 4.620 -9.596 1.00 77.75 508 ASP A CA 1
ATOM 4007 C C . ASP A 1 508 ? 3.729 5.009 -8.442 1.00 77.75 508 ASP A C 1
ATOM 4009 O O . ASP A 1 508 ? 3.456 5.999 -7.755 1.00 77.75 508 ASP A O 1
ATOM 4013 N N . GLU A 1 509 ? 4.836 4.304 -8.221 1.00 76.12 509 GLU A N 1
ATOM 4014 C CA . GLU A 1 509 ? 5.739 4.537 -7.083 1.00 76.12 509 GLU A CA 1
ATOM 4015 C C . GLU A 1 509 ? 6.985 5.353 -7.462 1.00 76.12 509 GLU A C 1
ATOM 4017 O O . GLU A 1 509 ? 8.095 5.099 -7.004 1.00 76.12 509 GLU A O 1
ATOM 4022 N N . GLY A 1 510 ? 6.822 6.373 -8.311 1.00 71.88 510 GLY A N 1
ATOM 4023 C CA . GLY A 1 510 ? 7.947 7.200 -8.774 1.00 71.88 510 GLY A CA 1
ATOM 4024 C C . GLY A 1 510 ? 8.540 6.758 -10.113 1.00 71.88 510 GLY A C 1
ATOM 4025 O O . GLY A 1 510 ? 9.434 7.419 -10.644 1.00 71.88 510 GLY A O 1
ATOM 4026 N N . CYS A 1 511 ? 8.012 5.680 -10.692 1.00 75.75 511 CYS A N 1
ATOM 4027 C CA . CYS A 1 511 ? 8.555 4.995 -11.860 1.00 75.75 511 CYS A CA 1
ATOM 4028 C C . CYS A 1 511 ? 7.657 5.118 -13.102 1.00 75.75 511 CYS A C 1
ATOM 4030 O O . CYS A 1 511 ? 7.444 4.157 -13.819 1.00 75.75 511 CYS A O 1
ATOM 4032 N N . GLY A 1 512 ? 7.108 6.296 -13.399 1.00 78.44 512 GLY A N 1
ATOM 4033 C CA . GLY A 1 512 ? 6.248 6.459 -14.591 1.00 78.44 512 GLY A CA 1
ATOM 4034 C C . GLY A 1 512 ? 6.965 6.578 -15.944 1.00 78.44 512 GLY A C 1
ATOM 4035 O O . GLY A 1 512 ? 6.285 6.707 -16.953 1.00 78.44 512 GLY A O 1
ATOM 4036 N N . TYR A 1 513 ? 8.302 6.562 -16.000 1.00 85.31 513 TYR A N 1
ATOM 4037 C CA . TYR A 1 513 ? 9.097 6.538 -17.244 1.00 85.31 513 TYR A CA 1
ATOM 4038 C C . TYR A 1 513 ? 8.650 7.549 -18.317 1.00 85.31 513 TYR A C 1
ATOM 4040 O O . TYR A 1 513 ? 8.581 8.751 -18.055 1.00 85.31 513 TYR A O 1
ATOM 4048 N N . TRP A 1 514 ? 8.335 7.067 -19.523 1.00 88.06 514 TRP A N 1
ATOM 4049 C CA . TRP A 1 514 ? 7.869 7.871 -20.645 1.00 88.06 514 TRP A CA 1
ATOM 4050 C C . TRP A 1 514 ? 6.540 8.567 -20.372 1.00 88.06 514 TRP A C 1
ATOM 4052 O O . TRP A 1 514 ? 6.206 9.471 -21.122 1.00 88.06 514 TRP A O 1
ATOM 4062 N N . MET A 1 515 ? 5.796 8.193 -19.324 1.00 88.81 515 MET A N 1
ATOM 4063 C CA . MET A 1 515 ? 4.541 8.840 -18.932 1.00 88.81 515 MET A CA 1
ATOM 4064 C C . MET A 1 515 ? 4.761 10.120 -18.108 1.00 88.81 515 MET A C 1
ATOM 4066 O O . MET A 1 515 ? 3.825 10.897 -17.929 1.00 88.81 515 MET A O 1
ATOM 4070 N N . GLN A 1 516 ? 5.978 10.396 -17.631 1.00 80.00 516 GLN A N 1
ATOM 4071 C CA . GLN A 1 516 ? 6.272 11.582 -16.815 1.00 80.00 516 GLN A CA 1
ATOM 4072 C C . GLN A 1 516 ? 6.386 12.861 -17.656 1.00 80.00 516 GLN A C 1
ATOM 4074 O O . GLN A 1 516 ? 6.806 12.815 -18.807 1.00 80.00 516 GLN A O 1
ATOM 4079 N N . ASN A 1 517 ? 6.071 14.019 -17.068 1.00 69.56 517 ASN A N 1
ATOM 4080 C CA . ASN A 1 517 ? 6.270 15.325 -17.718 1.00 69.56 517 ASN A CA 1
ATOM 4081 C C . ASN A 1 517 ? 7.759 15.703 -17.860 1.00 69.56 517 ASN A C 1
ATOM 4083 O O . ASN A 1 517 ? 8.117 16.471 -18.748 1.00 69.56 517 ASN A O 1
ATOM 4087 N N . SER A 1 518 ? 8.621 15.192 -16.974 1.00 64.88 518 SER A N 1
ATOM 4088 C CA . SER A 1 518 ? 10.082 15.327 -17.017 1.00 64.88 518 SER A CA 1
ATOM 4089 C C . SER A 1 518 ? 10.720 14.174 -16.225 1.00 64.88 518 SER A C 1
ATOM 4091 O O . SER A 1 518 ? 10.194 13.860 -15.155 1.00 64.88 518 SER A O 1
ATOM 4093 N N . PRO A 1 519 ? 11.846 13.577 -16.668 1.00 60.59 519 PRO A N 1
ATOM 4094 C CA . PRO A 1 519 ? 12.506 12.469 -15.960 1.00 60.59 519 PRO A CA 1
ATOM 4095 C C . PRO A 1 519 ? 12.976 12.808 -14.541 1.00 60.59 519 PRO A C 1
ATOM 4097 O O . PRO A 1 519 ? 13.190 11.911 -13.731 1.00 60.59 519 PRO A O 1
ATOM 4100 N N . ASP A 1 520 ? 13.183 14.095 -14.251 1.00 57.12 520 ASP A N 1
ATOM 4101 C CA . ASP A 1 520 ? 13.706 14.570 -12.967 1.00 57.12 520 ASP A CA 1
ATOM 4102 C C . ASP A 1 520 ? 12.575 15.010 -12.000 1.00 57.12 520 ASP A C 1
ATOM 4104 O O . ASP A 1 520 ? 12.857 15.462 -10.888 1.00 57.12 520 ASP A O 1
ATOM 4108 N N . GLN A 1 521 ? 11.294 14.912 -12.397 1.00 62.19 521 GLN A N 1
ATOM 4109 C CA . GLN A 1 521 ? 10.145 15.316 -11.573 1.00 62.19 521 GLN A CA 1
ATOM 4110 C C . GLN A 1 521 ? 8.988 14.313 -11.632 1.00 62.19 521 GLN A C 1
ATOM 4112 O O . GLN A 1 521 ? 8.203 14.270 -12.585 1.00 62.19 521 GLN A O 1
ATOM 4117 N N . TRP A 1 522 ? 8.809 13.581 -10.530 1.00 67.75 522 TRP A N 1
ATOM 4118 C CA . TRP A 1 522 ? 7.633 12.746 -10.330 1.00 67.75 522 TRP A CA 1
ATOM 4119 C C . TRP A 1 522 ? 6.368 13.593 -10.175 1.00 67.75 522 TRP A C 1
ATOM 4121 O O . TRP A 1 522 ? 6.292 14.468 -9.315 1.00 67.75 522 TRP A O 1
ATOM 4131 N N . SER A 1 523 ? 5.360 13.320 -11.000 1.00 60.97 523 SER A N 1
ATOM 4132 C CA . SER A 1 523 ? 4.073 14.031 -10.980 1.00 60.97 523 SER A CA 1
ATOM 4133 C C . SER A 1 523 ? 2.857 13.108 -11.131 1.00 60.97 523 SER A C 1
ATOM 4135 O O . SER A 1 523 ? 1.730 13.594 -11.189 1.00 60.97 523 SER A O 1
ATOM 4137 N N . GLY A 1 524 ? 3.049 11.785 -11.217 1.00 66.00 524 GLY A N 1
ATOM 4138 C CA . GLY A 1 524 ? 2.075 10.918 -11.881 1.00 66.00 524 GLY A CA 1
ATOM 4139 C C . GLY A 1 524 ? 1.396 9.855 -11.024 1.00 66.00 524 GLY A C 1
ATOM 4140 O O . GLY A 1 524 ? 1.907 8.763 -10.874 1.00 66.00 524 GLY A O 1
ATOM 4141 N N . ASN A 1 525 ? 0.155 10.077 -10.603 1.00 72.94 525 ASN A N 1
ATOM 4142 C CA . ASN A 1 525 ? -0.769 8.978 -10.273 1.00 72.94 525 ASN A CA 1
ATOM 4143 C C . ASN A 1 525 ? -2.225 9.260 -10.678 1.00 72.94 525 ASN A C 1
ATOM 4145 O O . ASN A 1 525 ? -3.144 8.546 -10.277 1.00 72.94 525 ASN A O 1
ATOM 4149 N N . GLY A 1 526 ? -2.435 10.312 -11.476 1.00 85.88 526 GLY A N 1
ATOM 4150 C CA . GLY A 1 526 ? -3.749 10.785 -11.899 1.00 85.88 526 GLY A CA 1
ATOM 4151 C C . GLY A 1 526 ? -4.357 9.989 -13.053 1.00 85.88 526 GLY A C 1
ATOM 4152 O O . GLY A 1 526 ? -3.729 9.104 -13.635 1.00 85.88 526 GLY A O 1
ATOM 4153 N N . LEU A 1 527 ? -5.596 10.346 -13.399 1.00 87.38 527 LEU A N 1
ATOM 4154 C CA . LEU A 1 527 ? -6.361 9.693 -14.464 1.00 87.38 527 LEU A CA 1
ATOM 4155 C C . LEU A 1 527 ? -5.688 9.816 -15.840 1.00 87.38 527 LEU A C 1
ATOM 4157 O O . LEU A 1 527 ? -5.742 8.869 -16.614 1.00 87.38 527 LEU A O 1
ATOM 4161 N N . ASP A 1 528 ? -5.006 10.928 -16.124 1.00 87.75 528 ASP A N 1
ATOM 4162 C CA . ASP A 1 528 ? -4.300 11.121 -17.399 1.00 87.75 528 ASP A CA 1
ATOM 4163 C C . ASP A 1 528 ? -3.140 10.131 -17.565 1.00 87.75 528 ASP A C 1
ATOM 4165 O O . ASP A 1 528 ? -3.009 9.494 -18.605 1.00 87.75 528 ASP A O 1
ATOM 4169 N N . VAL A 1 529 ? -2.338 9.929 -16.513 1.00 88.69 529 VAL A N 1
ATOM 4170 C CA . VAL A 1 529 ? -1.243 8.942 -16.518 1.00 88.69 529 VAL A CA 1
ATOM 4171 C C . VAL A 1 529 ? -1.800 7.523 -16.598 1.00 88.69 529 VAL A C 1
ATOM 4173 O O . VAL A 1 529 ? -1.271 6.693 -17.330 1.00 88.69 529 VAL A O 1
ATOM 4176 N N . ALA A 1 530 ? -2.901 7.250 -15.896 1.00 89.81 530 ALA A N 1
ATOM 4177 C CA . ALA A 1 530 ? -3.576 5.962 -15.983 1.00 89.81 530 ALA A CA 1
ATOM 4178 C C . ALA A 1 530 ? -4.110 5.675 -17.399 1.00 89.81 530 ALA A C 1
ATOM 4180 O O . ALA A 1 530 ? -4.023 4.539 -17.856 1.00 89.81 530 ALA A O 1
ATOM 4181 N N . ARG A 1 531 ? -4.606 6.698 -18.111 1.00 89.81 531 ARG A N 1
ATOM 4182 C CA . ARG A 1 531 ? -4.999 6.597 -19.526 1.00 89.81 531 ARG A CA 1
ATOM 4183 C C . ARG A 1 531 ? -3.799 6.318 -20.425 1.00 89.81 531 ARG A C 1
ATOM 4185 O O . ARG A 1 531 ? -3.885 5.403 -21.230 1.00 89.81 531 ARG A O 1
ATOM 4192 N N . MET A 1 532 ? -2.677 7.022 -20.240 1.00 90.44 532 MET A N 1
ATOM 4193 C CA . MET A 1 532 ? -1.440 6.740 -20.987 1.00 90.44 532 MET A CA 1
ATOM 4194 C C . MET A 1 532 ? -0.977 5.293 -20.789 1.00 90.44 532 MET A C 1
ATOM 4196 O O . MET A 1 532 ? -0.653 4.619 -21.758 1.00 90.44 532 MET A O 1
ATOM 4200 N N . TYR A 1 533 ? -0.984 4.797 -19.549 1.00 91.00 533 TYR A N 1
ATOM 4201 C CA . TYR A 1 533 ? -0.611 3.412 -19.265 1.00 91.00 533 TYR A CA 1
ATOM 4202 C C . TYR A 1 533 ? -1.587 2.405 -19.896 1.00 91.00 533 TYR A C 1
ATOM 4204 O O . TYR A 1 533 ? -1.162 1.394 -20.444 1.00 91.00 533 TYR A O 1
ATOM 4212 N N . ALA A 1 534 ? -2.893 2.675 -19.840 1.00 90.94 534 ALA A N 1
ATOM 4213 C CA . ALA A 1 534 ? -3.918 1.779 -20.368 1.00 90.94 534 ALA A CA 1
ATOM 4214 C C . ALA A 1 534 ? -3.955 1.736 -21.908 1.00 90.94 534 ALA A C 1
ATOM 4216 O O . ALA A 1 534 ? -4.018 0.654 -22.485 1.00 90.94 534 ALA A O 1
ATOM 4217 N N . GLU A 1 535 ? -3.933 2.897 -22.559 1.00 90.12 535 GLU A N 1
ATOM 4218 C CA . GLU A 1 535 ? -4.277 3.082 -23.982 1.00 90.12 535 GLU A CA 1
ATOM 4219 C C . GLU A 1 535 ? -3.076 3.466 -24.859 1.00 90.12 535 GLU A C 1
ATOM 4221 O O . GLU A 1 535 ? -3.200 3.575 -26.078 1.00 90.12 535 GLU A O 1
ATOM 4226 N N . GLY A 1 536 ? -1.928 3.735 -24.242 1.00 90.81 536 GLY A N 1
ATOM 4227 C CA . GLY A 1 536 ? -0.777 4.302 -24.922 1.00 90.81 536 GLY A CA 1
ATOM 4228 C C . GLY A 1 536 ? -0.947 5.803 -25.132 1.00 90.81 536 GLY A C 1
ATOM 4229 O O . GLY A 1 536 ? -1.968 6.406 -24.788 1.00 90.81 536 GLY A O 1
ATOM 4230 N N . ALA A 1 537 ? 0.083 6.449 -25.669 1.00 91.12 537 ALA A N 1
ATOM 4231 C CA . ALA A 1 537 ? 0.010 7.867 -26.007 1.00 91.12 537 ALA A CA 1
ATOM 4232 C C . ALA A 1 537 ? 1.082 8.285 -27.010 1.00 91.12 537 ALA A C 1
ATOM 4234 O O . ALA A 1 537 ? 2.209 7.795 -26.983 1.00 91.12 537 ALA A O 1
ATOM 4235 N N . VAL A 1 538 ? 0.758 9.296 -27.818 1.00 92.31 538 VAL A N 1
ATOM 4236 C CA . VAL A 1 538 ? 1.777 10.107 -28.491 1.00 92.31 538 VAL A CA 1
ATOM 4237 C C . VAL A 1 538 ? 2.466 10.979 -27.443 1.00 92.31 538 VAL A C 1
ATOM 4239 O O . VAL A 1 538 ? 1.808 11.687 -26.675 1.00 92.31 538 VAL A O 1
ATOM 4242 N N . ARG A 1 539 ? 3.794 10.907 -27.392 1.00 91.81 539 ARG A N 1
ATOM 4243 C CA . ARG A 1 539 ? 4.635 11.573 -26.403 1.00 91.81 539 ARG A CA 1
ATOM 4244 C C . ARG A 1 539 ? 5.611 12.514 -27.075 1.00 91.81 539 ARG A C 1
ATOM 4246 O O . ARG A 1 539 ? 6.436 12.079 -27.867 1.00 91.81 539 ARG A O 1
ATOM 4253 N N . GLU A 1 540 ? 5.543 13.781 -26.684 1.00 93.25 540 GLU A N 1
ATOM 4254 C CA . GLU A 1 540 ? 6.549 14.785 -27.013 1.00 93.25 540 GLU A CA 1
ATOM 4255 C C . GLU A 1 540 ? 7.603 14.843 -25.900 1.00 93.25 540 GLU A C 1
ATOM 4257 O O . GLU A 1 540 ? 7.284 14.941 -24.710 1.00 93.25 540 GLU A O 1
ATOM 4262 N N . PHE A 1 541 ? 8.868 14.798 -26.302 1.00 92.31 541 PHE A N 1
ATOM 4263 C CA . PHE A 1 541 ? 10.030 14.990 -25.450 1.00 92.31 541 PHE A CA 1
ATOM 4264 C C . PHE A 1 541 ? 10.766 16.242 -25.912 1.00 92.31 541 PHE A C 1
ATOM 4266 O O . PHE A 1 541 ? 11.088 16.380 -27.091 1.00 92.31 541 PHE A O 1
ATOM 4273 N N . VAL A 1 542 ? 11.059 17.155 -24.985 1.00 93.38 542 VAL A N 1
ATOM 4274 C CA . VAL A 1 542 ? 11.694 18.444 -25.294 1.00 93.38 542 VAL A CA 1
ATOM 4275 C C . VAL A 1 542 ? 13.074 18.496 -24.656 1.00 93.38 542 VAL A C 1
ATOM 4277 O O . VAL A 1 542 ? 13.194 18.535 -23.433 1.00 93.38 542 VAL A O 1
ATOM 4280 N N . LYS A 1 543 ? 14.126 18.534 -25.486 1.00 93.88 543 LYS A N 1
ATOM 4281 C CA . LYS A 1 543 ? 15.535 18.546 -25.049 1.00 93.88 543 LYS A CA 1
ATOM 4282 C C . LYS A 1 543 ? 15.838 17.483 -23.983 1.00 93.88 543 LYS A C 1
ATOM 4284 O O . LYS A 1 543 ? 16.538 17.735 -22.996 1.00 93.88 543 LYS A O 1
ATOM 4289 N N . GLU A 1 544 ? 15.325 16.285 -24.212 1.00 91.75 544 GLU A N 1
ATOM 4290 C CA . GLU A 1 544 ? 15.537 15.120 -23.367 1.00 91.75 544 GLU A CA 1
ATOM 4291 C C . GLU A 1 544 ? 17.003 14.668 -23.423 1.00 91.75 544 GLU A C 1
ATOM 4293 O O . GLU A 1 544 ? 17.687 14.856 -24.434 1.00 91.75 544 GLU A O 1
ATOM 4298 N N . LYS A 1 545 ? 17.509 14.094 -22.326 1.00 92.38 545 LYS A N 1
ATOM 4299 C CA . LYS A 1 545 ? 18.844 13.480 -22.283 1.00 92.38 545 LYS A CA 1
ATOM 4300 C C . LYS A 1 545 ? 18.867 12.300 -23.261 1.00 92.38 545 LYS A C 1
ATOM 4302 O O . LYS A 1 545 ? 17.979 11.456 -23.225 1.00 92.38 545 LYS A O 1
ATOM 4307 N N . VAL A 1 546 ? 19.889 12.194 -24.107 1.00 93.12 546 VAL A N 1
ATOM 4308 C CA . VAL A 1 546 ? 20.094 10.961 -24.890 1.00 93.12 546 VAL A CA 1
ATOM 4309 C C . VAL A 1 546 ? 20.590 9.819 -23.988 1.00 93.12 546 VAL A C 1
ATOM 4311 O O . VAL A 1 546 ? 20.901 10.031 -22.812 1.00 93.12 546 VAL A O 1
ATOM 4314 N N . ALA A 1 547 ? 20.647 8.600 -24.512 1.00 90.12 547 ALA A N 1
ATOM 4315 C CA . ALA A 1 547 ? 21.197 7.438 -23.818 1.00 90.12 547 ALA A CA 1
ATOM 4316 C C . ALA A 1 547 ? 22.202 6.668 -24.688 1.00 90.12 547 ALA A C 1
ATOM 4318 O O . ALA A 1 547 ? 22.310 6.897 -25.894 1.00 90.12 547 ALA A O 1
ATOM 4319 N N . GLU A 1 548 ? 22.944 5.758 -24.071 1.00 88.44 548 GLU A N 1
ATOM 4320 C CA . GLU A 1 548 ? 23.689 4.706 -24.764 1.00 88.44 548 GLU A CA 1
ATOM 4321 C C . GLU A 1 548 ? 22.817 3.449 -24.843 1.00 88.44 548 GLU A C 1
ATOM 4323 O O . GLU A 1 548 ? 21.781 3.361 -24.182 1.00 88.44 548 GLU A O 1
ATOM 4328 N N . ILE A 1 549 ? 23.208 2.482 -25.677 1.00 82.75 549 ILE A N 1
ATOM 4329 C CA . ILE A 1 549 ? 22.386 1.286 -25.904 1.00 82.75 549 ILE A CA 1
ATOM 4330 C C . ILE A 1 549 ? 22.153 0.513 -24.603 1.00 82.75 549 ILE A C 1
ATOM 4332 O O . ILE A 1 549 ? 21.035 0.080 -24.336 1.00 82.75 549 ILE A O 1
ATOM 4336 N N . ASP A 1 550 ? 23.179 0.383 -23.769 1.00 81.19 550 ASP A N 1
ATOM 4337 C CA . ASP A 1 550 ? 23.182 -0.379 -22.524 1.00 81.19 550 ASP A CA 1
ATOM 4338 C C . ASP A 1 550 ? 23.184 0.485 -21.266 1.00 81.19 550 ASP A C 1
ATOM 4340 O O . ASP A 1 550 ? 22.768 0.012 -20.214 1.00 81.19 550 ASP A O 1
ATOM 4344 N N . ASN A 1 551 ? 23.540 1.765 -21.382 1.00 82.75 551 ASN A N 1
ATOM 4345 C CA . ASN A 1 551 ? 23.613 2.707 -20.274 1.00 82.75 551 ASN A CA 1
ATOM 4346 C C . ASN A 1 551 ? 22.643 3.884 -20.452 1.00 82.75 551 ASN A C 1
ATOM 4348 O O . ASN A 1 551 ? 22.796 4.715 -21.346 1.00 82.75 551 ASN A O 1
ATOM 4352 N N . TRP A 1 552 ? 21.653 3.995 -19.562 1.00 82.69 552 TRP A N 1
ATOM 4353 C CA . TRP A 1 552 ? 20.698 5.115 -19.537 1.00 82.69 552 TRP A CA 1
ATOM 4354 C C . TRP A 1 552 ? 20.963 6.096 -18.389 1.00 82.69 552 TRP A C 1
ATOM 4356 O O . TRP A 1 552 ? 20.120 6.939 -18.072 1.00 82.69 552 TRP A O 1
ATOM 4366 N N . ASN A 1 553 ? 22.141 6.039 -17.762 1.00 83.69 553 ASN A N 1
ATOM 4367 C CA . ASN A 1 553 ? 22.398 6.794 -16.546 1.00 83.69 553 ASN A CA 1
ATOM 4368 C C . ASN A 1 553 ? 22.298 8.323 -16.772 1.00 83.69 553 ASN A C 1
ATOM 4370 O O . ASN A 1 553 ? 22.889 8.855 -17.719 1.00 83.69 553 ASN A O 1
ATOM 4374 N N . THR A 1 554 ? 21.529 9.023 -15.931 1.00 83.56 554 THR A N 1
ATOM 4375 C CA . THR A 1 554 ? 21.218 10.467 -15.988 1.00 83.56 554 THR A CA 1
ATOM 4376 C C . THR A 1 554 ? 21.971 11.316 -14.978 1.00 83.56 554 THR A C 1
ATOM 4378 O O . THR A 1 554 ? 21.740 12.533 -14.937 1.00 83.56 554 THR A O 1
ATOM 4381 N N . SER A 1 555 ? 22.817 10.697 -14.152 1.00 82.12 555 SER A N 1
ATOM 4382 C CA . SER A 1 555 ? 23.580 11.374 -13.108 1.00 82.12 555 SER A CA 1
ATOM 4383 C C . SER A 1 555 ? 24.353 12.569 -13.666 1.00 82.12 555 SER A C 1
ATOM 4385 O O . SER A 1 555 ? 24.808 12.561 -14.803 1.00 82.12 555 SER A O 1
ATOM 4387 N N . ASN A 1 556 ? 24.566 13.594 -12.841 1.00 78.75 556 ASN A N 1
ATOM 4388 C CA . ASN A 1 556 ? 25.455 14.705 -13.194 1.00 78.75 556 ASN A CA 1
ATOM 4389 C C . ASN A 1 556 ? 26.948 14.315 -13.104 1.00 78.75 556 ASN A C 1
ATOM 4391 O O . ASN A 1 556 ? 27.824 15.103 -13.466 1.00 78.75 556 ASN A O 1
ATOM 4395 N N . ASP A 1 557 ? 27.251 13.105 -12.623 1.00 82.31 557 ASP A N 1
ATOM 4396 C CA . ASP A 1 557 ? 28.585 12.514 -12.670 1.00 82.31 557 ASP A CA 1
ATOM 4397 C C . ASP A 1 557 ? 28.940 12.118 -14.112 1.00 82.31 557 ASP A C 1
ATOM 4399 O O . ASP A 1 557 ? 28.514 11.081 -14.623 1.00 82.31 557 ASP A O 1
ATOM 4403 N N . LYS A 1 558 ? 29.767 12.947 -14.760 1.00 81.62 558 LYS A N 1
ATOM 4404 C CA . LYS A 1 558 ? 30.213 12.763 -16.151 1.00 81.62 558 LYS A CA 1
ATOM 4405 C C . LYS A 1 558 ? 30.909 11.427 -16.414 1.00 81.62 558 LYS A C 1
ATOM 4407 O O . LYS A 1 558 ? 31.000 11.033 -17.569 1.00 81.62 558 LYS A O 1
ATOM 4412 N N . SER A 1 559 ? 31.423 10.752 -15.382 1.00 78.50 559 SER A N 1
ATOM 4413 C CA . SER A 1 559 ? 32.052 9.435 -15.542 1.00 78.50 559 SER A CA 1
ATOM 4414 C C . SER A 1 559 ? 31.045 8.294 -15.719 1.00 78.50 559 SER A C 1
ATOM 4416 O O . SER A 1 559 ? 31.437 7.205 -16.125 1.00 78.50 559 SER A O 1
ATOM 4418 N N . LYS A 1 560 ? 29.764 8.544 -15.423 1.00 78.31 560 LYS A N 1
ATOM 4419 C CA . LYS A 1 560 ? 28.674 7.554 -15.459 1.00 78.31 560 LYS A CA 1
ATOM 4420 C C . LYS A 1 560 ? 27.577 7.929 -16.452 1.00 78.31 560 LYS A C 1
ATOM 4422 O O . LYS A 1 560 ? 26.917 7.060 -17.008 1.00 78.31 560 LYS A O 1
ATOM 4427 N N . ALA A 1 561 ? 27.376 9.228 -16.643 1.00 86.19 561 ALA A N 1
ATOM 4428 C CA . ALA A 1 561 ? 26.322 9.811 -17.452 1.00 86.19 561 ALA A CA 1
ATOM 4429 C C . ALA A 1 561 ? 26.395 9.408 -18.932 1.00 86.19 561 ALA A C 1
ATOM 4431 O O . ALA A 1 561 ? 27.366 9.701 -19.628 1.00 86.19 561 ALA A O 1
ATOM 4432 N N . SER A 1 562 ? 25.299 8.841 -19.428 1.00 88.06 562 SER A N 1
ATOM 4433 C CA . SER A 1 562 ? 25.162 8.374 -20.814 1.00 88.06 562 SER A CA 1
ATOM 4434 C C . SER A 1 562 ? 24.925 9.492 -21.836 1.00 88.06 562 SER A C 1
ATOM 4436 O O . SER A 1 562 ? 25.126 9.294 -23.030 1.00 88.06 562 SER A O 1
ATOM 4438 N N . TYR A 1 563 ? 24.508 10.683 -21.401 1.00 92.44 563 TYR A N 1
ATOM 4439 C CA . TYR A 1 563 ? 24.092 11.763 -22.305 1.00 92.44 563 TYR A CA 1
ATOM 4440 C C . TYR A 1 563 ? 25.219 12.730 -22.698 1.00 92.44 563 TYR A C 1
ATOM 4442 O O . TYR A 1 563 ? 25.013 13.613 -23.528 1.00 92.44 563 TYR A O 1
ATOM 4450 N N . PHE A 1 564 ? 26.418 12.584 -22.128 1.00 94.88 564 PHE A N 1
ATOM 4451 C CA . PHE A 1 564 ? 27.576 13.357 -22.568 1.00 94.88 564 PHE A CA 1
ATOM 4452 C C . PHE A 1 564 ? 28.289 12.678 -23.745 1.00 94.88 564 PHE A C 1
ATOM 4454 O O . PHE A 1 564 ? 28.346 11.450 -23.855 1.00 94.88 564 PHE A O 1
ATOM 4461 N N . SER A 1 565 ? 28.886 13.493 -24.614 1.00 95.19 565 SER A N 1
ATOM 4462 C CA . SER A 1 565 ? 29.844 13.004 -25.608 1.00 95.19 565 SER A CA 1
ATOM 4463 C C . SER A 1 565 ? 31.098 12.434 -24.933 1.00 95.19 565 SER A C 1
ATOM 4465 O O . SER A 1 565 ? 31.657 13.057 -24.026 1.00 95.19 565 SER A O 1
ATOM 4467 N N . ASP A 1 566 ? 31.602 11.304 -25.426 1.00 93.88 566 ASP A N 1
ATOM 4468 C CA . ASP A 1 566 ? 32.901 10.743 -25.042 1.00 93.88 566 ASP A CA 1
ATOM 4469 C C . ASP A 1 566 ? 34.053 11.320 -25.892 1.00 93.88 566 ASP A C 1
ATOM 4471 O O . ASP A 1 566 ? 35.226 11.163 -25.538 1.00 93.88 566 ASP A O 1
ATOM 4475 N N . GLY A 1 567 ? 33.724 12.066 -26.955 1.00 95.50 567 GLY A N 1
ATOM 4476 C CA . GLY A 1 567 ? 34.663 12.668 -27.898 1.00 95.50 567 GLY A CA 1
ATOM 4477 C C . GLY A 1 567 ? 35.256 11.693 -28.915 1.00 95.50 567 GLY A C 1
ATOM 4478 O O . GLY A 1 567 ? 36.295 12.007 -29.498 1.00 95.50 567 GLY A O 1
ATOM 4479 N N . THR A 1 568 ? 34.653 10.518 -29.102 1.00 96.50 568 THR A N 1
ATOM 4480 C CA . THR A 1 568 ? 35.132 9.482 -30.023 1.00 96.50 568 THR A CA 1
ATOM 4481 C C . THR A 1 568 ? 34.426 9.531 -31.380 1.00 96.50 568 THR A C 1
ATOM 4483 O O . THR A 1 568 ? 33.317 10.042 -31.528 1.00 96.50 568 THR A O 1
ATOM 4486 N N . ALA A 1 569 ? 35.107 9.023 -32.408 1.00 96.75 569 ALA A N 1
ATOM 4487 C CA . ALA A 1 569 ? 34.553 8.888 -33.750 1.00 96.75 569 ALA A CA 1
ATOM 4488 C C . ALA A 1 569 ? 33.494 7.776 -33.810 1.00 96.75 569 ALA A C 1
ATOM 4490 O O . ALA A 1 569 ? 33.654 6.739 -33.170 1.00 96.75 569 ALA A O 1
ATOM 4491 N N . ASN A 1 570 ? 32.476 7.947 -34.659 1.00 96.00 570 ASN A N 1
ATOM 4492 C CA . ASN A 1 570 ? 31.333 7.033 -34.805 1.00 96.00 570 ASN A CA 1
ATOM 4493 C C . ASN A 1 570 ? 30.536 6.847 -33.507 1.00 96.00 570 ASN A C 1
ATOM 4495 O O . ASN A 1 570 ? 29.906 5.805 -33.315 1.00 96.00 570 ASN A O 1
ATOM 4499 N N . GLN A 1 571 ? 30.564 7.841 -32.614 1.00 95.44 571 GLN A N 1
ATOM 4500 C CA . GLN A 1 571 ? 29.754 7.798 -31.409 1.00 95.44 571 GLN A CA 1
ATOM 4501 C C . GLN A 1 571 ? 28.276 7.644 -31.795 1.00 95.44 571 GLN A C 1
ATOM 4503 O O . GLN A 1 571 ? 27.786 8.313 -32.711 1.00 95.44 571 GLN A O 1
ATOM 4508 N N . LYS A 1 572 ? 27.573 6.763 -31.083 1.00 95.69 572 LYS A N 1
ATOM 4509 C CA . LYS A 1 572 ? 26.130 6.568 -31.202 1.00 95.69 572 LYS A CA 1
ATOM 4510 C C . LYS A 1 572 ? 25.457 6.941 -29.897 1.00 95.69 572 LYS A C 1
ATOM 4512 O O . LYS A 1 572 ? 25.939 6.578 -28.825 1.00 95.69 572 LYS A O 1
ATOM 4517 N N . LYS A 1 573 ? 24.337 7.643 -29.999 1.00 95.50 573 LYS A N 1
ATOM 4518 C CA . LYS A 1 573 ? 23.421 7.896 -28.885 1.00 95.50 573 LYS A CA 1
ATOM 4519 C C . LYS A 1 573 ? 22.005 7.551 -29.320 1.00 95.50 573 LYS A C 1
ATOM 4521 O O . LYS A 1 573 ? 21.741 7.473 -30.512 1.00 95.50 573 LYS A O 1
ATOM 4526 N N . TYR A 1 574 ? 21.107 7.354 -28.369 1.00 93.56 574 TYR A N 1
ATOM 4527 C CA . TYR A 1 574 ? 19.742 6.919 -28.633 1.00 93.56 574 TYR A CA 1
ATOM 4528 C C . TYR A 1 574 ? 18.743 7.858 -27.967 1.00 93.56 574 TYR A C 1
ATOM 4530 O O . TYR A 1 574 ? 18.965 8.340 -26.849 1.00 93.56 574 TYR A O 1
ATOM 4538 N N . MET A 1 575 ? 17.643 8.122 -28.665 1.00 92.75 575 MET A N 1
ATOM 4539 C CA . MET A 1 575 ? 16.453 8.734 -28.081 1.00 92.75 575 MET A CA 1
ATOM 4540 C C . MET A 1 575 ? 15.862 7.759 -27.065 1.00 92.75 575 MET A C 1
ATOM 4542 O O . MET A 1 575 ? 15.625 6.592 -27.372 1.00 92.75 575 MET A O 1
ATOM 4546 N N . ARG A 1 576 ? 15.643 8.221 -25.835 1.00 87.25 576 ARG A N 1
ATOM 4547 C CA . ARG A 1 576 ? 15.023 7.387 -24.801 1.00 87.25 576 ARG A CA 1
ATOM 4548 C C . ARG A 1 576 ? 13.612 7.019 -25.228 1.00 87.25 576 ARG A C 1
ATOM 4550 O O . ARG A 1 576 ? 12.938 7.805 -25.867 1.00 87.25 576 ARG A O 1
ATOM 4557 N N . TYR A 1 577 ? 13.157 5.826 -24.880 1.00 86.06 577 TYR A N 1
ATOM 4558 C CA . TYR A 1 577 ? 11.785 5.389 -25.155 1.00 86.06 577 TYR A CA 1
ATOM 4559 C C . TYR A 1 577 ? 11.346 5.386 -26.629 1.00 86.06 577 TYR A C 1
ATOM 4561 O O . TYR A 1 577 ? 10.184 5.071 -26.881 1.00 86.06 577 TYR A O 1
ATOM 4569 N N . ALA A 1 578 ? 12.215 5.689 -27.599 1.00 86.81 578 ALA A N 1
ATOM 4570 C CA . ALA A 1 578 ? 11.921 5.437 -29.002 1.00 86.81 578 ALA A CA 1
ATOM 4571 C C . ALA A 1 578 ? 11.640 3.940 -29.219 1.00 86.81 578 ALA A C 1
ATOM 4573 O O . ALA A 1 578 ? 11.849 3.123 -28.316 1.00 86.81 578 ALA A O 1
ATOM 4574 N N . ASN A 1 579 ? 11.125 3.595 -30.397 1.00 72.06 579 ASN A N 1
ATOM 4575 C CA . ASN A 1 579 ? 10.938 2.200 -30.783 1.00 72.06 579 ASN A CA 1
ATOM 4576 C C . ASN A 1 579 ? 12.206 1.385 -30.498 1.00 72.06 579 ASN A C 1
ATOM 4578 O O . ASN A 1 579 ? 13.322 1.879 -30.681 1.00 72.06 579 ASN A O 1
ATOM 4582 N N . ASP A 1 580 ? 12.004 0.177 -29.972 1.00 63.59 580 ASP A N 1
ATOM 4583 C CA . ASP A 1 580 ? 13.086 -0.617 -29.402 1.00 63.59 580 ASP A CA 1
ATOM 4584 C C . ASP A 1 580 ? 14.147 -0.945 -30.464 1.00 63.59 580 ASP A C 1
ATOM 4586 O O . ASP A 1 580 ? 13.894 -0.972 -31.671 1.00 63.59 580 ASP A O 1
ATOM 4590 N N . VAL A 1 581 ? 15.369 -1.197 -30.007 1.00 53.22 581 VAL A N 1
ATOM 4591 C CA . VAL A 1 581 ? 16.535 -1.509 -30.849 1.00 53.22 581 VAL A CA 1
ATOM 4592 C C . VAL A 1 581 ? 16.499 -2.974 -31.320 1.00 53.22 581 VAL A C 1
ATOM 4594 O O . VAL A 1 581 ? 17.540 -3.601 -31.521 1.00 53.22 581 VAL A O 1
ATOM 4597 N N . THR A 1 582 ? 15.301 -3.540 -31.441 1.00 54.41 582 THR A N 1
ATOM 4598 C CA . THR A 1 582 ? 15.045 -4.959 -31.675 1.00 54.41 582 THR A CA 1
ATOM 4599 C C . THR A 1 582 ? 14.963 -5.280 -33.166 1.00 54.41 582 THR A C 1
ATOM 4601 O O . THR A 1 582 ? 15.027 -4.425 -34.050 1.00 54.41 582 THR A O 1
ATOM 4604 N N . ASP A 1 583 ? 14.875 -6.571 -33.441 1.00 65.44 583 ASP A N 1
ATOM 4605 C CA . ASP A 1 583 ? 14.713 -7.195 -34.750 1.00 65.44 583 ASP A CA 1
ATOM 4606 C C . ASP A 1 583 ? 13.340 -6.946 -35.398 1.00 65.44 583 ASP A C 1
ATOM 4608 O O . ASP A 1 583 ? 13.214 -7.089 -36.617 1.00 65.44 583 ASP A O 1
ATOM 4612 N N . GLN A 1 584 ? 12.342 -6.522 -34.615 1.00 68.00 584 GLN A N 1
ATOM 4613 C CA . GLN A 1 584 ? 11.013 -6.148 -35.092 1.00 68.00 584 GLN A CA 1
ATOM 4614 C C . GLN A 1 584 ? 10.640 -4.734 -34.658 1.00 68.00 584 GLN A C 1
ATOM 4616 O O . GLN A 1 584 ? 10.578 -4.423 -33.472 1.00 68.00 584 GLN A O 1
ATOM 4621 N N . ILE A 1 585 ? 10.352 -3.879 -35.641 1.00 72.75 585 ILE A N 1
ATOM 4622 C CA . ILE A 1 585 ? 9.955 -2.488 -35.419 1.00 72.75 585 ILE A CA 1
ATOM 4623 C C . ILE A 1 585 ? 8.613 -2.242 -36.104 1.00 72.75 585 ILE A C 1
ATOM 4625 O O . ILE A 1 585 ? 8.504 -2.373 -37.328 1.00 72.75 585 ILE A O 1
ATOM 4629 N N . ASP A 1 586 ? 7.612 -1.796 -35.339 1.00 80.06 586 ASP A N 1
ATOM 4630 C CA . ASP A 1 586 ? 6.402 -1.218 -35.920 1.00 80.06 586 ASP A CA 1
ATOM 4631 C C . ASP A 1 586 ? 6.735 0.161 -36.498 1.00 80.06 586 ASP A C 1
ATOM 4633 O O . ASP A 1 586 ? 6.762 1.185 -35.807 1.00 80.06 586 ASP A O 1
ATOM 4637 N N . LYS A 1 587 ? 6.998 0.189 -37.806 1.00 80.62 587 LYS A N 1
ATOM 4638 C CA . LYS A 1 587 ? 7.348 1.415 -38.534 1.00 80.62 587 LYS A CA 1
ATOM 4639 C C . LYS A 1 587 ? 6.249 2.473 -38.480 1.00 80.62 587 LYS A C 1
ATOM 4641 O O . LYS A 1 587 ? 6.553 3.645 -38.685 1.00 80.62 587 LYS A O 1
ATOM 4646 N N . SER A 1 588 ? 4.996 2.089 -38.220 1.00 79.69 588 SER A N 1
ATOM 4647 C CA . SER A 1 588 ? 3.898 3.048 -38.066 1.00 79.69 588 SER A CA 1
ATOM 4648 C C . SER A 1 588 ? 3.968 3.823 -36.746 1.00 79.69 588 SER A C 1
ATOM 4650 O O . SER A 1 588 ? 3.436 4.928 -36.667 1.00 79.69 588 SER A O 1
ATOM 4652 N N . LYS A 1 589 ? 4.683 3.284 -35.750 1.00 84.38 589 LYS A N 1
ATOM 4653 C CA . LYS A 1 589 ? 4.911 3.881 -34.425 1.00 84.38 589 LYS A CA 1
ATOM 4654 C C . LYS A 1 589 ? 6.315 4.493 -34.275 1.00 84.38 589 LYS A C 1
ATOM 4656 O O . LYS A 1 589 ? 6.701 4.892 -33.181 1.00 84.38 589 LYS A O 1
ATOM 4661 N N . ALA A 1 590 ? 7.085 4.563 -35.367 1.00 88.12 590 ALA A N 1
ATOM 4662 C CA . ALA A 1 590 ? 8.432 5.134 -35.387 1.00 88.12 590 ALA A CA 1
ATOM 4663 C C . ALA A 1 590 ? 8.447 6.616 -34.977 1.00 88.12 590 ALA A C 1
ATOM 4665 O O . ALA A 1 590 ? 7.423 7.300 -34.993 1.00 88.12 590 ALA A O 1
ATOM 4666 N N . VAL A 1 591 ? 9.634 7.125 -34.632 1.00 93.62 591 VAL A N 1
ATOM 4667 C CA . VAL A 1 591 ? 9.809 8.535 -34.262 1.00 93.62 591 VAL A CA 1
ATOM 4668 C C . VAL A 1 591 ? 9.358 9.436 -35.414 1.00 93.62 591 VAL A C 1
ATOM 4670 O O . VAL A 1 591 ? 9.780 9.253 -36.559 1.00 93.62 591 VAL A O 1
ATOM 4673 N N . GLU A 1 592 ? 8.536 10.441 -35.113 1.00 95.19 592 GLU A N 1
ATOM 4674 C CA . GLU A 1 592 ? 8.050 11.395 -36.109 1.00 95.19 592 GLU A CA 1
ATOM 4675 C C . GLU A 1 592 ? 9.218 12.234 -36.636 1.00 95.19 592 GLU A C 1
ATOM 4677 O O . GLU A 1 592 ? 9.766 13.074 -35.920 1.00 95.19 592 GLU A O 1
ATOM 4682 N N . SER A 1 593 ? 9.619 12.018 -37.892 1.00 94.25 593 SER A N 1
ATOM 4683 C CA . SER A 1 593 ? 10.877 12.564 -38.419 1.00 94.25 593 SER A CA 1
ATOM 4684 C C . SER A 1 593 ? 10.986 14.084 -38.329 1.00 94.25 593 SER A C 1
ATOM 4686 O O . SER A 1 593 ? 12.063 14.602 -38.035 1.00 94.25 593 SER A O 1
ATOM 4688 N N . ASP A 1 594 ? 9.871 14.783 -38.543 1.00 95.38 594 ASP A N 1
ATOM 4689 C CA . ASP A 1 594 ? 9.801 16.249 -38.563 1.00 95.38 594 ASP A CA 1
ATOM 4690 C C . ASP A 1 594 ? 9.838 16.869 -37.157 1.00 95.38 594 ASP A C 1
ATOM 4692 O O . ASP A 1 594 ? 9.994 18.080 -37.022 1.00 95.38 594 ASP A O 1
ATOM 4696 N N . SER A 1 595 ? 9.719 16.048 -36.109 1.00 96.94 595 SER A N 1
ATOM 4697 C CA . SER A 1 595 ? 9.794 16.481 -34.709 1.00 96.94 595 SER A CA 1
ATOM 4698 C C . SER A 1 595 ? 11.212 16.426 -34.125 1.00 96.94 595 SER A C 1
ATOM 4700 O O . SER A 1 595 ? 11.429 16.879 -32.999 1.00 96.94 595 SER A O 1
ATOM 4702 N N . VAL A 1 596 ? 12.173 15.835 -34.850 1.00 98.31 596 VAL A N 1
ATOM 4703 C CA . VAL A 1 596 ? 13.499 15.530 -34.303 1.00 98.31 596 VAL A CA 1
ATOM 4704 C C . VAL A 1 596 ? 14.439 16.725 -34.399 1.00 98.31 596 VAL A C 1
ATOM 4706 O O . VAL A 1 596 ? 14.791 17.171 -35.490 1.00 98.31 596 VAL A O 1
ATOM 4709 N N . HIS A 1 597 ? 14.949 17.158 -33.247 1.00 98.44 597 HIS A N 1
ATOM 4710 C CA . HIS A 1 597 ? 15.962 18.208 -33.139 1.00 98.44 597 HIS A CA 1
ATOM 4711 C C . HIS A 1 597 ? 17.075 17.779 -32.180 1.00 98.44 597 HIS A C 1
ATOM 4713 O O . HIS A 1 597 ? 16.806 17.485 -31.016 1.00 98.44 597 HIS A O 1
ATOM 4719 N N . VAL A 1 598 ? 18.329 17.745 -32.645 1.00 98.50 598 VAL A N 1
ATOM 4720 C CA . VAL A 1 598 ? 19.486 17.270 -31.861 1.00 98.50 598 VAL A CA 1
ATOM 4721 C C . VAL A 1 598 ? 20.365 18.446 -31.443 1.00 98.50 598 VAL A C 1
ATOM 4723 O O . VAL A 1 598 ? 20.801 19.234 -32.279 1.00 98.50 598 VAL A O 1
ATOM 4726 N N . TYR A 1 599 ? 20.662 18.547 -30.148 1.00 98.50 599 TYR A N 1
ATOM 4727 C CA . TYR A 1 599 ? 21.392 19.660 -29.546 1.00 98.50 599 TYR A CA 1
ATOM 4728 C C . TYR A 1 599 ? 22.686 19.190 -28.883 1.00 98.50 599 TYR A C 1
ATOM 4730 O O . TYR A 1 599 ? 22.675 18.260 -28.081 1.00 98.50 599 TYR A O 1
ATOM 4738 N N . ILE A 1 600 ? 23.790 19.887 -29.153 1.00 98.00 600 ILE A N 1
ATOM 4739 C CA . ILE A 1 600 ? 25.094 19.692 -28.512 1.00 98.00 600 ILE A CA 1
ATOM 4740 C C . ILE A 1 600 ? 25.427 21.001 -27.788 1.00 98.00 600 ILE A C 1
ATOM 4742 O O . ILE A 1 600 ? 25.576 22.041 -28.425 1.00 98.00 600 ILE A O 1
ATOM 4746 N N . ASN A 1 601 ? 25.527 20.978 -26.456 1.00 96.19 601 ASN A N 1
ATOM 4747 C CA . ASN A 1 601 ? 25.680 22.173 -25.608 1.00 96.19 601 ASN A CA 1
ATOM 4748 C C . ASN A 1 601 ? 24.636 23.266 -25.914 1.00 96.19 601 ASN A C 1
ATOM 4750 O O . ASN A 1 601 ? 24.967 24.446 -25.988 1.00 96.19 601 ASN A O 1
ATOM 4754 N N . ASN A 1 602 ? 23.371 22.865 -26.087 1.00 95.88 602 ASN A N 1
ATOM 4755 C CA . ASN A 1 602 ? 22.243 23.718 -26.493 1.00 95.88 602 ASN A CA 1
ATOM 4756 C C . ASN A 1 602 ? 22.304 24.306 -27.914 1.00 95.88 602 ASN A C 1
ATOM 4758 O O . ASN A 1 602 ? 21.373 25.020 -28.287 1.00 95.88 602 ASN A O 1
ATOM 4762 N N . GLU A 1 603 ? 23.319 23.987 -28.717 1.00 97.75 603 GLU A N 1
ATOM 4763 C CA . GLU A 1 603 ? 23.365 24.350 -30.135 1.00 97.75 603 GLU A CA 1
ATOM 4764 C C . GLU A 1 603 ? 22.804 23.212 -30.986 1.00 97.75 603 GLU A C 1
ATOM 4766 O O . GLU A 1 603 ? 23.248 22.070 -30.877 1.00 97.75 603 GLU A O 1
ATOM 4771 N N . GLU A 1 604 ? 21.833 23.520 -31.840 1.00 98.31 604 GLU A N 1
ATOM 4772 C CA . GLU A 1 604 ? 21.224 22.532 -32.727 1.00 98.31 604 GLU A CA 1
ATOM 4773 C C . GLU A 1 604 ? 22.173 22.151 -33.871 1.00 98.31 604 GLU A C 1
ATOM 4775 O O . GLU A 1 604 ? 22.792 23.015 -34.499 1.00 98.31 604 GLU A O 1
ATOM 4780 N N . TRP A 1 605 ? 22.309 20.851 -34.123 1.00 98.38 605 TRP A N 1
ATOM 4781 C CA . TRP A 1 605 ? 23.062 20.299 -35.249 1.00 98.38 605 TRP A CA 1
ATOM 4782 C C . TRP A 1 605 ? 22.092 19.807 -36.324 1.00 98.38 605 TRP A C 1
ATOM 4784 O O . TRP A 1 605 ? 21.034 19.264 -36.014 1.00 98.38 605 TRP A O 1
ATOM 4794 N N . ALA A 1 606 ? 22.452 19.984 -37.598 1.00 98.06 606 ALA A N 1
ATOM 4795 C CA . ALA A 1 606 ? 21.555 19.656 -38.704 1.00 98.06 606 ALA A CA 1
ATOM 4796 C C . ALA A 1 606 ? 21.487 18.141 -38.960 1.00 98.06 606 ALA A C 1
ATOM 4798 O O . ALA A 1 606 ? 22.504 17.448 -38.955 1.00 98.06 606 ALA A O 1
ATOM 4799 N N . ILE A 1 607 ? 20.294 17.621 -39.242 1.00 98.38 607 ILE A N 1
ATOM 4800 C CA . ILE A 1 607 ? 20.110 16.207 -39.584 1.00 98.38 607 ILE A CA 1
ATOM 4801 C C . ILE A 1 607 ? 20.362 16.010 -41.083 1.00 98.38 607 ILE A C 1
ATOM 4803 O O . ILE A 1 607 ? 19.799 16.716 -41.921 1.00 98.38 607 ILE A O 1
ATOM 4807 N N . VAL A 1 608 ? 21.205 15.039 -41.433 1.00 97.69 608 VAL A N 1
ATOM 4808 C CA . VAL A 1 608 ? 21.488 14.640 -42.817 1.00 97.69 608 VAL A CA 1
ATOM 4809 C C . VAL A 1 608 ? 21.083 13.190 -43.052 1.00 97.69 608 VAL A C 1
ATOM 4811 O O . VAL A 1 608 ? 21.184 12.343 -42.170 1.00 97.69 608 VAL A O 1
ATOM 4814 N N . LYS A 1 609 ? 20.659 12.882 -44.282 1.00 95.75 609 LYS A N 1
ATOM 4815 C CA . LYS A 1 609 ? 20.274 11.516 -44.674 1.00 95.75 609 LYS A CA 1
ATOM 4816 C C . LYS A 1 609 ? 21.447 10.530 -44.642 1.00 95.75 609 LYS A C 1
ATOM 4818 O O . LYS A 1 609 ? 21.246 9.347 -44.402 1.00 95.75 609 LYS A O 1
ATOM 4823 N N . ASP A 1 610 ? 22.641 11.012 -44.969 1.00 96.62 610 ASP A N 1
ATOM 4824 C CA . ASP A 1 610 ? 23.851 10.204 -45.093 1.00 96.62 610 ASP A CA 1
ATOM 4825 C C . ASP A 1 610 ? 25.048 11.030 -44.621 1.00 96.62 610 ASP A C 1
ATOM 4827 O O . ASP A 1 610 ? 25.525 11.920 -45.336 1.00 96.62 610 ASP A O 1
ATOM 4831 N N . ILE A 1 611 ? 25.512 10.755 -43.399 1.00 96.50 611 ILE A N 1
ATOM 4832 C CA . ILE A 1 611 ? 26.620 11.497 -42.788 1.00 96.50 611 ILE A CA 1
ATOM 4833 C C . ILE A 1 611 ? 27.930 11.306 -43.555 1.00 96.50 611 ILE A C 1
ATOM 4835 O O . ILE A 1 611 ? 28.781 12.188 -43.514 1.00 96.50 611 ILE A O 1
ATOM 4839 N N . LYS A 1 612 ? 28.074 10.230 -44.345 1.00 96.38 612 LYS A N 1
ATOM 4840 C CA . LYS A 1 612 ? 29.278 9.952 -45.151 1.00 96.38 612 LYS A CA 1
ATOM 4841 C C . LYS A 1 612 ? 29.484 10.935 -46.308 1.00 96.38 612 LYS A C 1
ATOM 4843 O O . LYS A 1 612 ? 30.499 10.858 -46.993 1.00 96.38 612 LYS A O 1
ATOM 4848 N N . LYS A 1 613 ? 28.533 11.843 -46.549 1.00 95.75 613 LYS A N 1
ATOM 4849 C CA . LYS A 1 613 ? 28.620 12.910 -47.564 1.00 95.75 613 LYS A CA 1
ATOM 4850 C C . LYS A 1 613 ? 28.877 14.294 -46.971 1.00 95.75 613 LYS A C 1
ATOM 4852 O O . LYS A 1 613 ? 28.920 15.265 -47.722 1.00 95.75 613 LYS A O 1
ATOM 4857 N N . ALA A 1 614 ? 28.979 14.400 -45.650 1.00 95.94 614 ALA A N 1
ATOM 4858 C CA . ALA A 1 614 ? 29.192 15.664 -44.967 1.00 95.94 614 ALA A CA 1
ATOM 4859 C C . ALA A 1 614 ? 30.681 16.007 -44.862 1.00 95.94 614 ALA A C 1
ATOM 4861 O O . ALA A 1 614 ? 31.518 15.124 -44.696 1.00 95.94 614 ALA A O 1
ATOM 4862 N N . ASP A 1 615 ? 31.007 17.299 -44.874 1.00 95.38 615 ASP A N 1
ATOM 4863 C CA . ASP A 1 615 ? 32.372 17.757 -44.606 1.00 95.38 615 ASP A CA 1
ATOM 4864 C C . ASP A 1 615 ? 32.814 17.382 -43.177 1.00 95.38 615 ASP A C 1
ATOM 4866 O O . ASP A 1 615 ? 32.006 17.371 -42.246 1.00 95.38 615 ASP A O 1
ATOM 4870 N N . ALA A 1 616 ? 34.115 17.147 -42.972 1.00 92.50 616 ALA A N 1
ATOM 4871 C CA . ALA A 1 616 ? 34.695 16.702 -41.694 1.00 92.50 616 ALA A CA 1
ATOM 4872 C C . ALA A 1 616 ? 34.356 17.588 -40.476 1.00 92.50 616 ALA A C 1
ATOM 4874 O O . ALA A 1 616 ? 34.328 17.118 -39.345 1.00 92.50 616 ALA A O 1
ATOM 4875 N N . ASN A 1 617 ? 34.106 18.882 -40.697 1.00 94.38 617 ASN A N 1
ATOM 4876 C CA . ASN A 1 617 ? 33.782 19.845 -39.639 1.00 94.38 617 ASN A CA 1
ATOM 4877 C C . ASN A 1 617 ? 32.298 20.249 -39.627 1.00 94.38 617 ASN A C 1
ATOM 4879 O O . ASN A 1 617 ? 31.911 21.136 -38.861 1.00 94.38 617 ASN A O 1
ATOM 4883 N N . ALA A 1 618 ? 31.466 19.653 -40.487 1.00 97.62 618 ALA A N 1
ATOM 4884 C CA . ALA A 1 618 ? 30.047 19.966 -40.548 1.00 97.62 618 ALA A CA 1
ATOM 4885 C C . ALA A 1 618 ? 29.352 19.504 -39.258 1.00 97.62 618 ALA A C 1
ATOM 4887 O O . ALA A 1 618 ? 29.446 18.341 -38.871 1.00 97.62 618 ALA A O 1
ATOM 4888 N N . ARG A 1 619 ? 28.639 20.417 -38.593 1.00 98.00 619 ARG A N 1
ATOM 4889 C CA . ARG A 1 619 ? 27.837 20.132 -37.393 1.00 98.00 619 ARG A CA 1
ATOM 4890 C C . ARG A 1 619 ? 26.540 19.431 -37.788 1.00 98.00 619 ARG A C 1
ATOM 4892 O O . ARG A 1 619 ? 25.483 20.058 -37.861 1.00 98.00 619 ARG A O 1
ATOM 4899 N N . VAL A 1 620 ? 26.664 18.151 -38.120 1.00 98.31 620 VAL A N 1
ATOM 4900 C CA . VAL A 1 620 ? 25.570 17.319 -38.616 1.00 98.31 620 VAL A CA 1
ATOM 4901 C C . VAL A 1 620 ? 25.502 15.978 -37.899 1.00 98.31 620 VAL A C 1
ATOM 4903 O O . VAL A 1 620 ? 26.510 15.490 -37.389 1.00 98.31 620 VAL A O 1
ATOM 4906 N N . VAL A 1 621 ? 24.317 15.376 -37.902 1.00 98.44 621 VAL A N 1
ATOM 4907 C CA . VAL A 1 621 ? 24.052 14.027 -37.384 1.00 98.44 621 VAL A CA 1
ATOM 4908 C C . VAL A 1 621 ? 23.233 13.229 -38.394 1.00 98.44 621 VAL A C 1
ATOM 4910 O O . VAL A 1 621 ? 22.513 13.810 -39.207 1.00 98.44 621 VAL A O 1
ATOM 4913 N N . GLN A 1 622 ? 23.310 11.903 -38.336 1.00 98.38 622 GLN A N 1
ATOM 4914 C CA . GLN A 1 622 ? 22.383 11.021 -39.045 1.00 98.38 622 GLN A CA 1
ATOM 4915 C C . GLN A 1 622 ? 21.480 10.327 -38.029 1.00 98.38 622 GLN A C 1
ATOM 4917 O O . GLN A 1 622 ? 21.967 9.805 -37.031 1.00 98.38 622 GLN A O 1
ATOM 4922 N N . VAL A 1 623 ? 20.175 10.325 -38.289 1.00 97.38 623 VAL A N 1
ATOM 4923 C CA . VAL A 1 623 ? 19.171 9.748 -37.390 1.00 97.38 623 VAL A CA 1
ATOM 4924 C C . VAL A 1 623 ? 18.532 8.527 -38.041 1.00 97.38 623 VAL A C 1
ATOM 4926 O O . VAL A 1 623 ? 18.147 8.576 -39.210 1.00 97.38 623 VAL A O 1
ATOM 4929 N N . ASN A 1 624 ? 18.400 7.444 -37.279 1.00 94.00 624 ASN A N 1
ATOM 4930 C CA . ASN A 1 624 ? 17.510 6.339 -37.601 1.00 94.00 624 ASN A CA 1
ATOM 4931 C C . ASN A 1 624 ? 16.203 6.512 -36.818 1.00 94.00 624 ASN A C 1
ATOM 4933 O O . ASN A 1 624 ? 16.151 6.290 -35.613 1.00 94.00 624 ASN A O 1
ATOM 4937 N N . TYR A 1 625 ? 15.141 6.916 -37.511 1.00 92.81 625 TYR A N 1
ATOM 4938 C CA . TYR A 1 625 ? 13.835 7.169 -36.896 1.00 92.81 625 TYR A CA 1
ATOM 4939 C C . TYR A 1 625 ? 13.121 5.889 -36.437 1.00 92.81 625 TYR A C 1
ATOM 4941 O O . TYR A 1 625 ? 12.235 5.961 -35.589 1.00 92.81 625 TYR A O 1
ATOM 4949 N N . GLU A 1 626 ? 13.511 4.723 -36.966 1.00 88.81 626 GLU A N 1
ATOM 4950 C CA . GLU A 1 626 ? 12.906 3.437 -36.609 1.00 88.81 626 GLU A CA 1
ATOM 4951 C C . GLU A 1 626 ? 13.315 2.981 -35.205 1.00 88.81 626 GLU A C 1
ATOM 4953 O O . GLU A 1 626 ? 12.500 2.364 -34.540 1.00 88.81 626 GLU A O 1
ATOM 4958 N N . ASN A 1 627 ? 14.524 3.309 -34.736 1.00 87.19 627 ASN A N 1
ATOM 4959 C CA . ASN A 1 627 ? 15.027 2.889 -33.417 1.00 87.19 627 ASN A CA 1
ATOM 4960 C C . ASN A 1 627 ? 15.615 4.036 -32.568 1.00 87.19 627 ASN A C 1
ATOM 4962 O O . ASN A 1 627 ? 16.244 3.811 -31.535 1.00 87.19 627 ASN A O 1
ATOM 4966 N N . GLY A 1 628 ? 15.484 5.280 -33.036 1.00 92.06 628 GLY A N 1
ATOM 4967 C CA . GLY A 1 628 ? 15.984 6.471 -32.352 1.00 92.06 628 GLY A CA 1
ATOM 4968 C C . GLY A 1 628 ? 17.511 6.617 -32.302 1.00 92.06 628 GLY A C 1
ATOM 4969 O O . GLY A 1 628 ? 17.991 7.448 -31.527 1.00 92.06 628 GLY A O 1
ATOM 4970 N N . GLU A 1 629 ? 18.290 5.847 -33.076 1.00 94.44 629 GLU A N 1
ATOM 4971 C CA . GLU A 1 629 ? 19.756 5.984 -33.133 1.00 94.44 629 GLU A CA 1
ATOM 4972 C C . GLU A 1 629 ? 20.159 7.343 -33.732 1.00 94.44 629 GLU A C 1
ATOM 4974 O O . GLU A 1 629 ? 19.643 7.775 -34.762 1.00 94.44 629 GLU A O 1
ATOM 4979 N N . ILE A 1 630 ? 21.137 7.995 -33.110 1.00 97.38 630 ILE A N 1
ATOM 4980 C CA . ILE A 1 630 ? 21.787 9.227 -33.549 1.00 97.38 630 ILE A CA 1
ATOM 4981 C C . ILE A 1 630 ? 23.271 8.913 -33.747 1.00 97.38 630 ILE A C 1
ATOM 4983 O O . ILE A 1 630 ? 24.001 8.664 -32.783 1.00 97.38 630 ILE A O 1
ATOM 4987 N N . LEU A 1 631 ? 23.715 8.937 -35.001 1.00 97.75 631 LEU A N 1
ATOM 4988 C CA . LEU A 1 631 ? 25.096 8.704 -35.405 1.00 97.75 631 LEU A CA 1
ATOM 4989 C C . LEU A 1 631 ? 25.836 10.034 -35.592 1.00 97.75 631 LEU A C 1
ATOM 4991 O O . LEU A 1 631 ? 25.411 10.900 -36.367 1.00 97.75 631 LEU A O 1
ATOM 4995 N N . PHE A 1 632 ? 26.971 10.159 -34.907 1.00 98.06 632 PHE A N 1
ATOM 4996 C CA . PHE A 1 632 ? 27.878 11.302 -34.989 1.00 98.06 632 PHE A CA 1
ATOM 4997 C C . PHE A 1 632 ? 29.074 11.035 -35.914 1.00 98.06 632 PHE A C 1
ATOM 4999 O O . PHE A 1 632 ? 29.285 9.916 -36.386 1.00 98.06 632 PHE A O 1
ATOM 5006 N N . GLY A 1 633 ? 29.852 12.088 -36.183 1.00 97.50 633 GLY A N 1
ATOM 5007 C CA . GLY A 1 633 ? 30.949 12.069 -37.146 1.00 97.50 633 GLY A CA 1
ATOM 5008 C C . GLY A 1 633 ? 31.992 10.976 -36.910 1.00 97.50 633 GLY A C 1
ATOM 5009 O O . GLY A 1 633 ? 32.281 10.578 -35.780 1.00 97.50 633 GLY A O 1
ATOM 5010 N N . ASP A 1 634 ? 32.593 10.499 -37.997 1.00 96.31 634 ASP A N 1
ATOM 5011 C CA . ASP A 1 634 ? 33.557 9.387 -37.999 1.00 96.31 634 ASP A CA 1
ATOM 5012 C C . ASP A 1 634 ? 35.032 9.842 -38.013 1.00 96.31 634 ASP A C 1
ATOM 5014 O O . ASP A 1 634 ? 35.940 9.018 -38.124 1.00 96.31 634 ASP A O 1
ATOM 5018 N N . GLY A 1 635 ? 35.274 11.153 -37.900 1.00 93.31 635 GLY A N 1
ATOM 5019 C CA . GLY A 1 635 ? 36.597 11.778 -38.014 1.00 93.31 635 GLY A CA 1
ATOM 5020 C C . GLY A 1 635 ? 37.004 12.149 -39.446 1.00 93.31 635 GLY A C 1
ATOM 5021 O O . GLY A 1 635 ? 38.022 12.816 -39.630 1.00 93.31 635 GLY A O 1
ATOM 5022 N N . ILE A 1 636 ? 36.211 11.757 -40.447 1.00 96.44 636 ILE A N 1
ATOM 5023 C CA . ILE A 1 636 ? 36.368 12.115 -41.865 1.00 96.44 636 ILE A CA 1
ATOM 5024 C C . ILE A 1 636 ? 35.135 12.882 -42.362 1.00 96.44 636 ILE A C 1
ATOM 5026 O O . ILE A 1 636 ? 35.279 13.866 -43.081 1.00 96.44 636 ILE A O 1
ATOM 5030 N N . ASN A 1 637 ? 33.937 12.459 -41.963 1.00 97.06 637 ASN A N 1
ATOM 5031 C CA . ASN A 1 637 ? 32.652 12.990 -42.391 1.00 97.06 637 ASN A CA 1
ATOM 5032 C C . ASN A 1 637 ? 31.806 13.348 -41.163 1.00 97.06 637 ASN A C 1
ATOM 5034 O O . ASN A 1 637 ? 31.536 12.491 -40.316 1.00 97.06 637 ASN A O 1
ATOM 5038 N N . GLY A 1 638 ? 31.388 14.614 -41.079 1.00 97.50 638 GLY A N 1
ATOM 5039 C CA . GLY A 1 638 ? 30.692 15.170 -39.919 1.00 97.50 638 GLY A CA 1
ATOM 5040 C C . GLY A 1 638 ? 31.609 15.417 -38.714 1.00 97.50 638 GLY A C 1
ATOM 5041 O O . GLY A 1 638 ? 32.597 14.717 -38.487 1.00 97.50 638 GLY A O 1
ATOM 5042 N N . ALA A 1 639 ? 31.267 16.425 -37.916 1.00 97.62 639 ALA A N 1
ATOM 5043 C CA . ALA A 1 639 ? 32.005 16.781 -36.714 1.00 97.62 639 ALA A CA 1
ATOM 5044 C C . ALA A 1 639 ? 31.805 15.745 -35.594 1.00 97.62 639 ALA A C 1
ATOM 5046 O O . ALA A 1 639 ? 30.717 15.201 -35.403 1.00 97.62 639 ALA A O 1
ATOM 5047 N N . ILE A 1 640 ? 32.854 15.524 -34.799 1.00 98.12 640 ILE A N 1
ATOM 5048 C CA . ILE A 1 640 ? 32.776 14.766 -33.545 1.00 98.12 640 ILE A CA 1
ATOM 5049 C C . ILE A 1 640 ? 32.371 15.743 -32.431 1.00 98.12 640 ILE A C 1
ATOM 5051 O O . ILE A 1 640 ? 33.060 16.754 -32.242 1.00 98.12 640 ILE A O 1
ATOM 5055 N N . PRO A 1 641 ? 31.285 15.491 -31.676 1.00 97.25 641 PRO A N 1
ATOM 5056 C CA . PRO A 1 641 ? 30.932 16.329 -30.538 1.00 97.25 641 PRO A CA 1
ATOM 5057 C C . PRO A 1 641 ? 32.085 16.358 -29.523 1.00 97.25 641 PRO A C 1
ATOM 5059 O O . PRO A 1 641 ? 32.573 15.291 -29.143 1.00 97.25 641 PRO A O 1
ATOM 5062 N N . PRO A 1 642 ? 32.528 17.531 -29.035 1.00 96.62 642 PRO A N 1
ATOM 5063 C CA . PRO A 1 642 ? 33.632 17.595 -28.083 1.00 96.62 642 PRO A CA 1
ATOM 5064 C C . PRO A 1 642 ? 33.343 16.771 -26.827 1.00 96.62 642 PRO A C 1
ATOM 5066 O O . PRO A 1 642 ? 32.217 16.792 -26.323 1.00 96.62 642 PRO A O 1
ATOM 5069 N N . LYS A 1 643 ? 34.361 16.096 -26.285 1.00 95.69 643 LYS A N 1
ATOM 5070 C CA . LYS A 1 643 ? 34.237 15.314 -25.048 1.00 95.69 643 LYS A CA 1
ATOM 5071 C C . LYS A 1 643 ? 33.588 16.140 -23.931 1.00 95.69 643 LYS A C 1
ATOM 5073 O O . LYS A 1 643 ? 33.958 17.294 -23.714 1.00 95.69 643 LYS A O 1
ATOM 5078 N N . ASN A 1 644 ? 32.670 15.522 -23.192 1.00 93.88 644 ASN A N 1
ATOM 5079 C CA . ASN A 1 644 ? 31.853 16.116 -22.133 1.00 93.88 644 ASN A CA 1
ATOM 5080 C C . ASN A 1 644 ? 30.822 17.161 -22.592 1.00 93.88 644 ASN A C 1
ATOM 5082 O O . ASN A 1 644 ? 30.301 17.885 -21.738 1.00 93.88 644 ASN A O 1
ATOM 5086 N N . SER A 1 645 ? 30.535 17.268 -23.894 1.00 95.56 645 SER A N 1
ATOM 5087 C CA . SER A 1 645 ? 29.421 18.095 -24.377 1.00 95.56 645 SER A CA 1
ATOM 5088 C C . SER A 1 645 ? 28.086 17.455 -24.016 1.00 95.56 645 SER A C 1
ATOM 5090 O O . SER A 1 645 ? 27.937 16.245 -24.175 1.00 95.56 645 SER A O 1
ATOM 5092 N N . ASP A 1 646 ? 27.144 18.259 -23.527 1.00 95.12 646 ASP A N 1
ATOM 5093 C CA . ASP A 1 646 ? 25.778 17.832 -23.196 1.00 95.12 646 ASP A CA 1
ATOM 5094 C C . ASP A 1 646 ? 25.009 17.573 -24.503 1.00 95.12 646 ASP A C 1
ATOM 5096 O O . ASP A 1 646 ? 24.891 18.488 -25.323 1.00 95.12 646 ASP A O 1
ATOM 5100 N N . ILE A 1 647 ? 24.543 16.338 -24.717 1.00 97.19 647 ILE A N 1
ATOM 5101 C CA . ILE A 1 647 ? 23.749 15.957 -25.888 1.00 97.19 647 ILE A CA 1
ATOM 5102 C C . ILE A 1 647 ? 22.284 15.803 -25.470 1.00 97.19 647 ILE A C 1
ATOM 5104 O O . ILE A 1 647 ? 21.942 14.968 -24.627 1.00 97.19 647 ILE A O 1
ATOM 5108 N N . ARG A 1 648 ? 21.408 16.584 -26.109 1.00 96.38 648 ARG A N 1
ATOM 5109 C CA . ARG A 1 648 ? 19.952 16.535 -25.927 1.00 96.38 648 ARG A CA 1
ATOM 5110 C C . ARG A 1 648 ? 19.235 16.314 -27.244 1.00 96.38 648 ARG A C 1
ATOM 5112 O O . ARG A 1 648 ? 19.759 16.654 -28.301 1.00 96.38 648 ARG A O 1
ATOM 5119 N N . VAL A 1 649 ? 18.008 15.821 -27.173 1.00 97.00 649 VAL A N 1
ATOM 5120 C CA . VAL A 1 649 ? 17.154 15.634 -28.346 1.00 97.00 649 VAL A CA 1
ATOM 5121 C C . VAL A 1 649 ? 15.701 15.970 -28.019 1.00 97.00 649 VAL A C 1
ATOM 5123 O O . VAL A 1 649 ? 15.206 15.615 -26.952 1.00 97.00 649 VAL A O 1
ATOM 5126 N N . SER A 1 650 ? 15.030 16.683 -28.919 1.00 97.06 650 SER A N 1
ATOM 5127 C CA . SER A 1 650 ? 13.568 16.793 -28.927 1.00 97.06 650 SER A CA 1
ATOM 5128 C C . SER A 1 650 ? 13.005 15.854 -29.986 1.00 97.06 650 SER A C 1
ATOM 5130 O O . SER A 1 650 ? 13.630 15.725 -31.037 1.00 97.06 650 SER A O 1
ATOM 5132 N N . TYR A 1 651 ? 11.897 15.173 -29.700 1.00 96.25 651 TYR A N 1
ATOM 5133 C CA . TYR A 1 651 ? 11.249 14.219 -30.607 1.00 96.25 651 TYR A CA 1
ATOM 5134 C C . TYR A 1 651 ? 9.838 13.878 -30.115 1.00 96.25 651 TYR A C 1
ATOM 5136 O O . TYR A 1 651 ? 9.538 13.986 -28.926 1.00 96.25 651 TYR A O 1
ATOM 5144 N N . THR A 1 652 ? 8.990 13.434 -31.037 1.00 95.38 652 THR A N 1
ATOM 5145 C CA . THR A 1 652 ? 7.655 12.897 -30.777 1.00 95.38 652 THR A CA 1
ATOM 5146 C C . THR A 1 652 ? 7.603 11.434 -31.201 1.00 95.38 652 THR A C 1
ATOM 5148 O O . THR A 1 652 ? 8.102 11.069 -32.268 1.00 95.38 652 THR A O 1
ATOM 5151 N N . VAL A 1 653 ? 7.042 10.579 -30.348 1.00 93.12 653 VAL A N 1
ATOM 5152 C CA . VAL A 1 653 ? 6.918 9.137 -30.603 1.00 93.12 653 VAL A CA 1
ATOM 5153 C C . VAL A 1 653 ? 5.663 8.577 -29.940 1.00 93.12 653 VAL A C 1
ATOM 5155 O O . VAL A 1 653 ? 5.263 9.041 -28.871 1.00 93.12 653 VAL A O 1
ATOM 5158 N N . TYR A 1 654 ? 5.031 7.580 -30.557 1.00 91.56 654 TYR A N 1
ATOM 5159 C CA . TYR A 1 654 ? 3.942 6.840 -29.924 1.00 91.56 654 TYR A CA 1
ATOM 5160 C C . TYR A 1 654 ? 4.497 5.780 -28.968 1.00 91.56 654 TYR A C 1
ATOM 5162 O O . TYR A 1 654 ? 5.456 5.080 -29.290 1.00 91.56 654 TYR A O 1
ATOM 5170 N N . LYS A 1 655 ? 3.893 5.652 -27.787 1.00 91.44 655 LYS A N 1
ATOM 5171 C CA . LYS A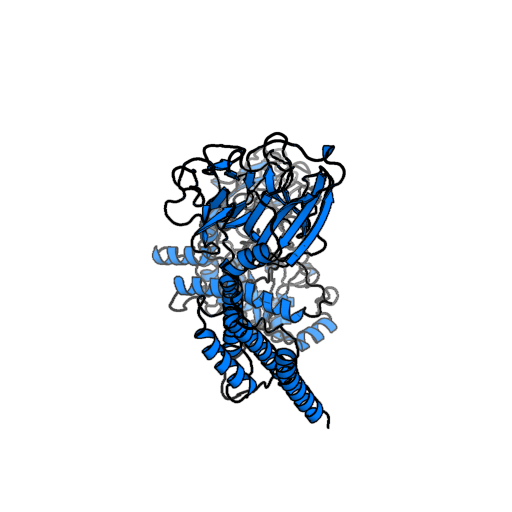 1 655 ? 4.216 4.614 -26.808 1.00 91.44 655 LYS A CA 1
ATOM 5172 C C . LYS A 1 655 ? 3.016 3.714 -26.574 1.00 91.44 655 LYS A C 1
ATOM 5174 O O . LYS A 1 655 ? 1.931 4.212 -26.285 1.00 91.44 655 LYS A O 1
ATOM 5179 N N . ASP A 1 656 ? 3.275 2.413 -26.660 1.00 91.69 656 ASP A N 1
ATOM 5180 C CA . ASP A 1 656 ? 2.304 1.347 -26.434 1.00 91.69 656 ASP A CA 1
ATOM 5181 C C . ASP A 1 656 ? 1.722 1.397 -25.019 1.00 91.69 656 ASP A C 1
ATOM 5183 O O . ASP A 1 656 ? 2.453 1.553 -24.034 1.00 91.69 656 ASP A O 1
ATOM 5187 N N . GLY A 1 657 ? 0.407 1.228 -24.925 1.00 91.75 657 GLY A N 1
ATOM 5188 C CA . GLY A 1 657 ? -0.302 1.000 -23.672 1.00 91.75 657 GLY A CA 1
ATOM 5189 C C . GLY A 1 657 ? -0.583 -0.472 -23.433 1.00 91.75 657 GLY A C 1
ATOM 5190 O O . GLY A 1 657 ? -0.372 -1.319 -24.296 1.00 91.75 657 GLY A O 1
ATOM 5191 N N . LEU A 1 658 ? -1.127 -0.779 -22.258 1.00 92.69 658 LEU A N 1
ATOM 5192 C CA . LEU A 1 658 ? -1.525 -2.127 -21.855 1.00 92.69 658 LEU A CA 1
ATOM 5193 C C . LEU A 1 658 ? -2.408 -2.838 -22.901 1.00 92.69 658 LEU A C 1
ATOM 5195 O O . LEU A 1 658 ? -2.254 -4.043 -23.080 1.00 92.69 658 LEU A O 1
ATOM 5199 N N . ALA A 1 659 ? -3.285 -2.109 -23.610 1.00 91.69 659 ALA A N 1
ATOM 5200 C CA . ALA A 1 659 ? -4.066 -2.653 -24.728 1.00 91.69 659 ALA A CA 1
ATOM 5201 C C . ALA A 1 659 ? -3.193 -3.247 -25.839 1.00 91.69 659 ALA A C 1
ATOM 5203 O O . ALA A 1 659 ? -3.452 -4.374 -26.253 1.00 91.69 659 ALA A O 1
ATOM 5204 N N . ASP A 1 660 ? -2.171 -2.518 -26.297 1.00 92.50 660 ASP A N 1
ATOM 5205 C CA . ASP A 1 660 ? -1.279 -2.981 -27.361 1.00 92.50 660 ASP A CA 1
ATOM 5206 C C . ASP A 1 660 ? -0.567 -4.269 -26.926 1.00 92.50 660 ASP A C 1
ATOM 5208 O O . ASP A 1 660 ? -0.590 -5.265 -27.647 1.00 92.50 660 ASP A O 1
ATOM 5212 N N . TYR A 1 661 ? -0.002 -4.285 -25.709 1.00 94.62 661 TYR A N 1
ATOM 5213 C CA . TYR A 1 661 ? 0.646 -5.475 -25.142 1.00 94.62 661 TYR A CA 1
ATOM 5214 C C . TYR A 1 661 ? -0.311 -6.665 -25.092 1.00 94.62 661 TYR A C 1
ATOM 5216 O O . TYR A 1 661 ? 0.033 -7.760 -25.532 1.00 94.62 661 TYR A O 1
ATOM 5224 N N . TYR A 1 662 ? -1.523 -6.451 -24.578 1.00 95.50 662 TYR A N 1
ATOM 5225 C CA . TYR A 1 662 ? -2.544 -7.488 -24.505 1.00 95.50 662 TYR A CA 1
ATOM 5226 C C . TYR A 1 662 ? -2.858 -8.066 -25.882 1.00 95.50 662 TYR A C 1
ATOM 5228 O O . TYR A 1 662 ? -2.894 -9.282 -26.043 1.00 95.50 662 TYR A O 1
ATOM 5236 N N . GLU A 1 663 ? -3.096 -7.213 -26.874 1.00 94.44 663 GLU A N 1
ATOM 5237 C CA . GLU A 1 663 ? -3.475 -7.653 -28.213 1.00 94.44 663 GLU A CA 1
ATOM 5238 C C . GLU A 1 663 ? -2.358 -8.421 -28.911 1.00 94.44 663 GLU A C 1
ATOM 5240 O O . GLU A 1 663 ? -2.625 -9.504 -29.432 1.00 94.44 663 GLU A O 1
ATOM 5245 N N . GLU A 1 664 ? -1.124 -7.913 -28.898 1.00 94.31 664 GLU A N 1
ATOM 5246 C CA . GLU A 1 664 ? -0.002 -8.587 -29.558 1.00 94.31 664 GLU A CA 1
ATOM 5247 C C . GLU A 1 664 ? 0.351 -9.914 -28.870 1.00 94.31 664 GLU A C 1
ATOM 5249 O O . GLU A 1 664 ? 0.488 -10.937 -29.539 1.00 94.31 664 GLU A O 1
ATOM 5254 N N . MET A 1 665 ? 0.379 -9.961 -27.533 1.00 96.88 665 MET A N 1
ATOM 5255 C CA . MET A 1 665 ? 0.642 -11.209 -26.801 1.00 96.88 665 MET A CA 1
ATOM 5256 C C . MET A 1 665 ? -0.435 -12.272 -27.059 1.00 96.88 665 MET A C 1
ATOM 5258 O O . MET A 1 665 ? -0.119 -13.448 -27.236 1.00 96.88 665 MET A O 1
ATOM 5262 N N . LYS A 1 666 ? -1.713 -11.872 -27.131 1.00 96.56 666 LYS A N 1
ATOM 5263 C CA . LYS A 1 666 ? -2.834 -12.791 -27.392 1.00 96.56 666 LYS A CA 1
ATOM 5264 C C . LYS A 1 666 ? -2.873 -13.330 -28.820 1.00 96.56 666 LYS A C 1
ATOM 5266 O O . LYS A 1 666 ? -3.499 -14.368 -29.037 1.00 96.56 666 LYS A O 1
ATOM 5271 N N . LYS A 1 667 ? -2.260 -12.641 -29.791 1.00 96.00 667 LYS A N 1
ATOM 5272 C CA . LYS A 1 667 ? -2.111 -13.165 -31.161 1.00 96.00 667 LYS A CA 1
ATOM 5273 C C . LYS A 1 667 ? -1.157 -14.356 -31.204 1.00 96.00 667 LYS A C 1
ATOM 5275 O O . LYS A 1 667 ? -1.386 -15.259 -32.003 1.00 96.00 667 LYS A O 1
ATOM 5280 N N . VAL A 1 668 ? -0.128 -14.345 -30.355 1.00 97.12 668 VAL A N 1
ATOM 5281 C CA . VAL A 1 668 ? 0.857 -15.427 -30.239 1.00 97.12 668 VAL A CA 1
ATOM 5282 C C . VAL A 1 668 ? 0.280 -16.597 -29.449 1.00 97.12 668 VAL A C 1
ATOM 5284 O O . VAL A 1 668 ? 0.247 -17.718 -29.948 1.00 97.12 668 VAL A O 1
ATOM 5287 N N . ASP A 1 669 ? -0.221 -16.333 -28.242 1.00 97.25 669 ASP A N 1
ATOM 5288 C CA . ASP A 1 669 ? -0.809 -17.352 -27.374 1.00 97.25 669 ASP A CA 1
ATOM 5289 C C . ASP A 1 669 ? -2.077 -16.795 -26.696 1.00 97.25 669 ASP A C 1
ATOM 5291 O O . ASP A 1 669 ? -1.993 -15.943 -25.806 1.00 97.25 669 ASP A O 1
ATOM 5295 N N . PRO A 1 670 ? -3.284 -17.244 -27.086 1.00 96.06 670 PRO A N 1
ATOM 5296 C CA . PRO A 1 670 ? -4.528 -16.733 -26.512 1.00 96.06 670 PRO A CA 1
ATOM 5297 C C . PRO A 1 670 ? -4.739 -17.138 -25.040 1.00 96.06 670 PRO A C 1
ATOM 5299 O O . PRO A 1 670 ? -5.552 -16.506 -24.341 1.00 96.06 670 PRO A O 1
ATOM 5302 N N . ASP A 1 671 ? -4.028 -18.162 -24.554 1.00 96.25 671 ASP A N 1
ATOM 5303 C CA . ASP A 1 671 ? -4.232 -18.752 -23.231 1.00 96.25 671 ASP A CA 1
ATOM 5304 C C . ASP A 1 671 ? -3.461 -18.035 -22.114 1.00 96.25 671 ASP A C 1
ATOM 5306 O O . ASP A 1 671 ? -3.900 -18.096 -20.953 1.00 96.25 671 ASP A O 1
ATOM 5310 N N . VAL A 1 672 ? -2.399 -17.284 -22.442 1.00 97.38 672 VAL A N 1
ATOM 5311 C CA . VAL A 1 672 ? -1.669 -16.456 -21.462 1.00 97.38 672 VAL A CA 1
ATOM 5312 C C . VAL A 1 672 ? -2.598 -15.467 -20.776 1.00 97.38 672 VAL A C 1
ATOM 5314 O O . VAL A 1 672 ? -3.641 -15.088 -21.307 1.00 97.38 672 VAL A O 1
ATOM 5317 N N . LYS A 1 673 ? -2.240 -15.021 -19.579 1.00 96.31 673 LYS A N 1
ATOM 5318 C CA . LYS A 1 673 ? -2.971 -14.010 -18.825 1.00 96.31 673 LYS A CA 1
ATOM 5319 C C . LYS A 1 673 ? -2.110 -12.778 -18.646 1.00 96.31 673 LYS A C 1
ATOM 5321 O O . LYS A 1 673 ? -1.019 -12.870 -18.092 1.00 96.31 673 LYS A O 1
ATOM 5326 N N . VAL A 1 674 ? -2.628 -11.640 -19.085 1.00 96.00 674 VAL A N 1
ATOM 5327 C CA . VAL A 1 674 ? -1.917 -10.361 -19.077 1.00 96.00 674 VAL A CA 1
ATOM 5328 C C . VAL A 1 674 ? -2.512 -9.471 -17.992 1.00 96.00 674 VAL A C 1
ATOM 5330 O O . VAL A 1 674 ? -3.678 -9.078 -18.058 1.00 96.00 674 VAL A O 1
ATOM 5333 N N . TYR A 1 675 ? -1.716 -9.180 -16.973 1.00 93.62 675 TYR A N 1
ATOM 5334 C CA . TYR A 1 675 ? -2.094 -8.422 -15.790 1.00 93.62 675 TYR A CA 1
ATOM 5335 C C . TYR A 1 675 ? -1.509 -7.009 -15.820 1.00 93.62 675 TYR A C 1
ATOM 5337 O O . TYR A 1 675 ? -0.392 -6.785 -16.286 1.00 93.62 675 TYR A O 1
ATOM 5345 N N . SER A 1 676 ? -2.255 -6.052 -15.268 1.00 90.62 676 SER A N 1
ATOM 5346 C CA . SER A 1 676 ? -1.758 -4.694 -15.036 1.00 90.62 676 SER A CA 1
ATOM 5347 C C . SER A 1 676 ? -0.783 -4.673 -13.860 1.00 90.62 676 SER A C 1
ATOM 5349 O O . SER A 1 676 ? -1.187 -4.986 -12.739 1.00 90.62 676 SER A O 1
ATOM 5351 N N . GLY A 1 677 ? 0.457 -4.241 -14.098 1.00 84.25 677 GLY A N 1
ATOM 5352 C CA . GLY A 1 677 ? 1.444 -3.945 -13.051 1.00 84.25 677 GLY A CA 1
ATOM 5353 C C . GLY A 1 677 ? 1.300 -2.553 -12.423 1.00 84.25 677 GLY A C 1
ATOM 5354 O O . GLY A 1 677 ? 1.968 -2.236 -11.437 1.00 84.25 677 GLY A O 1
ATOM 5355 N N . TYR A 1 678 ? 0.419 -1.710 -12.979 1.00 82.44 678 TYR A N 1
ATOM 5356 C CA . TYR A 1 678 ? -0.055 -0.471 -12.357 1.00 82.44 678 TYR A CA 1
ATOM 5357 C C . TYR A 1 678 ? -1.285 -0.799 -11.497 1.00 82.44 678 TYR A C 1
ATOM 5359 O O . TYR A 1 678 ? -2.342 -1.154 -12.023 1.00 82.44 678 TYR A O 1
ATOM 5367 N N . SER A 1 679 ? -1.186 -0.646 -10.174 1.00 70.31 679 SER A N 1
ATOM 5368 C CA . SER A 1 679 ? -2.190 -1.168 -9.232 1.00 70.31 679 SER A CA 1
ATOM 5369 C C . SER A 1 679 ? -3.110 -0.111 -8.594 1.00 70.31 679 SER A C 1
ATOM 5371 O O . SER A 1 679 ? -3.529 -0.271 -7.446 1.00 70.31 679 SER A O 1
ATOM 5373 N N . ASN A 1 680 ? -3.472 0.977 -9.293 1.00 77.56 680 ASN A N 1
ATOM 5374 C CA . ASN A 1 680 ? -4.358 2.025 -8.750 1.00 77.56 680 ASN A CA 1
ATOM 5375 C C . ASN A 1 680 ? -5.818 1.940 -9.240 1.00 77.56 680 ASN A C 1
ATOM 5377 O O . ASN A 1 680 ? -6.153 1.209 -10.161 1.00 77.56 680 ASN A O 1
ATOM 5381 N N . SER A 1 681 ? -6.736 2.689 -8.619 1.00 81.88 681 SER A N 1
ATOM 5382 C CA . SER A 1 681 ? -8.147 2.714 -9.047 1.00 81.88 681 SER A CA 1
ATOM 5383 C C . SER A 1 681 ? -8.379 3.468 -10.358 1.00 81.88 681 SER A C 1
ATOM 5385 O O . SER A 1 681 ? -9.423 3.291 -10.986 1.00 81.88 681 SER A O 1
ATOM 5387 N N . ASN A 1 682 ? -7.431 4.319 -10.753 1.00 87.00 682 ASN A N 1
ATOM 5388 C CA . ASN A 1 682 ? -7.553 5.181 -11.920 1.00 87.00 682 ASN A CA 1
ATOM 5389 C C . ASN A 1 682 ? -7.379 4.392 -13.215 1.00 87.00 682 ASN A C 1
ATOM 5391 O O . ASN A 1 682 ? -8.059 4.715 -14.181 1.00 87.00 682 ASN A O 1
ATOM 5395 N N . ILE A 1 683 ? -6.555 3.336 -13.241 1.00 86.19 683 ILE A N 1
ATOM 5396 C CA . ILE A 1 683 ? -6.440 2.489 -14.437 1.00 86.19 683 ILE A CA 1
ATOM 5397 C C . ILE A 1 683 ? -7.742 1.736 -14.714 1.00 86.19 683 ILE A C 1
ATOM 5399 O O . ILE A 1 683 ? -8.261 1.785 -15.825 1.00 86.19 683 ILE A O 1
ATOM 5403 N N . ALA A 1 684 ? -8.332 1.127 -13.682 1.00 87.31 684 ALA A N 1
ATOM 5404 C CA . ALA A 1 684 ? -9.613 0.442 -13.795 1.00 87.31 684 ALA A CA 1
ATOM 5405 C C . ALA A 1 684 ? -10.708 1.400 -14.291 1.00 87.31 684 ALA A C 1
ATOM 5407 O O . ALA A 1 684 ? -11.503 1.060 -15.162 1.00 87.31 684 ALA A O 1
ATOM 5408 N N . GLN A 1 685 ? -10.714 2.632 -13.777 1.00 88.12 685 GLN A N 1
ATOM 5409 C CA . GLN A 1 685 ? -11.616 3.671 -14.254 1.00 88.12 685 GLN A CA 1
ATOM 5410 C C . GLN A 1 685 ? -11.349 4.061 -15.715 1.00 88.12 685 GLN A C 1
ATOM 5412 O O . GLN A 1 685 ? -12.295 4.093 -16.497 1.00 88.12 685 GLN A O 1
ATOM 5417 N N . ALA A 1 686 ? -10.098 4.354 -16.080 1.00 88.88 686 ALA A N 1
ATOM 5418 C CA . ALA A 1 686 ? -9.712 4.776 -17.425 1.00 88.88 686 ALA A CA 1
ATOM 5419 C C . ALA A 1 686 ? -10.160 3.752 -18.472 1.00 88.88 686 ALA A C 1
ATOM 5421 O O . ALA A 1 686 ? -10.823 4.104 -19.445 1.00 88.88 686 ALA A O 1
ATOM 5422 N N . ILE A 1 687 ? -9.891 2.476 -18.206 1.00 87.25 687 ILE A N 1
ATOM 5423 C CA . ILE A 1 687 ? -10.278 1.377 -19.084 1.00 87.25 687 ILE A CA 1
ATOM 5424 C C . ILE A 1 687 ? -11.799 1.283 -19.194 1.00 87.25 687 ILE A C 1
ATOM 5426 O O . ILE A 1 687 ? -12.333 1.281 -20.300 1.00 87.25 687 ILE A O 1
ATOM 5430 N N . ALA A 1 688 ? -12.514 1.266 -18.067 1.00 87.94 688 ALA A N 1
ATOM 5431 C CA . ALA A 1 688 ? -13.969 1.138 -18.069 1.00 87.94 688 ALA A CA 1
ATOM 5432 C C . ALA A 1 688 ? -14.681 2.322 -18.751 1.00 87.94 688 ALA A C 1
ATOM 5434 O O . ALA A 1 688 ? -15.766 2.165 -19.315 1.00 87.94 688 ALA A O 1
ATOM 5435 N N . GLU A 1 689 ? -14.112 3.527 -18.676 1.00 87.81 689 GLU A N 1
ATOM 5436 C CA . GLU A 1 689 ? -14.592 4.700 -19.414 1.00 87.81 689 GLU A CA 1
ATOM 5437 C C . GLU A 1 689 ? -14.357 4.551 -20.921 1.00 87.81 689 GLU A C 1
ATOM 5439 O O . GLU A 1 689 ? -15.238 4.884 -21.716 1.00 87.81 689 GLU A O 1
ATOM 5444 N N . SER A 1 690 ? -13.197 4.026 -21.305 1.00 83.12 690 SER A N 1
ATOM 5445 C CA . SER A 1 690 ? -12.794 3.835 -22.696 1.00 83.12 690 SER A CA 1
ATOM 5446 C C . SER A 1 690 ? -13.603 2.745 -23.403 1.00 83.12 690 SER A C 1
ATOM 5448 O O . SER A 1 690 ? -14.176 2.995 -24.466 1.00 83.12 690 SER A O 1
ATOM 5450 N N . GLU A 1 691 ? -13.803 1.594 -22.747 1.00 83.19 691 GLU A N 1
ATOM 5451 C CA . GLU A 1 691 ? -14.662 0.501 -23.233 1.00 83.19 691 GLU A CA 1
ATOM 5452 C C . GLU A 1 691 ? -16.091 0.993 -23.539 1.00 83.19 691 GLU A C 1
ATOM 5454 O O . GLU A 1 691 ? -16.692 0.614 -24.546 1.00 83.19 691 GLU A O 1
ATOM 5459 N N . LYS A 1 692 ? -16.633 1.906 -22.719 1.00 81.88 692 LYS A N 1
ATOM 5460 C CA . LYS A 1 692 ? -17.953 2.525 -22.954 1.00 81.88 692 LYS A CA 1
ATOM 5461 C C . LYS A 1 692 ? -17.956 3.514 -24.118 1.00 81.88 692 LYS A C 1
ATOM 5463 O O . LYS A 1 692 ? -18.987 3.687 -24.767 1.00 81.88 692 LYS A O 1
ATOM 5468 N N . ALA A 1 693 ? -16.835 4.183 -24.373 1.00 73.12 693 ALA A N 1
ATOM 5469 C CA . ALA A 1 693 ? -16.703 5.209 -25.403 1.00 73.12 693 ALA A CA 1
ATOM 5470 C C . ALA A 1 693 ? -16.487 4.645 -26.823 1.00 73.12 693 ALA A C 1
ATOM 5472 O O . ALA A 1 693 ? -16.401 5.424 -27.772 1.00 73.12 693 ALA A O 1
ATOM 5473 N N . SER A 1 694 ? -16.459 3.315 -26.995 1.00 57.03 694 SER A N 1
ATOM 5474 C CA . SER A 1 694 ? -16.253 2.624 -28.284 1.00 57.03 694 SER A CA 1
ATOM 5475 C C . SER A 1 694 ? -14.896 2.898 -28.956 1.00 57.03 694 SER A C 1
ATOM 5477 O O . SER A 1 694 ? -14.785 2.786 -30.176 1.00 57.03 694 SER A O 1
ATOM 5479 N N . LYS A 1 695 ? -13.864 3.249 -28.179 1.00 52.94 695 LYS A N 1
ATOM 5480 C CA . LYS A 1 695 ? -12.460 3.234 -28.618 1.00 52.94 695 LYS A CA 1
ATOM 5481 C C . LYS A 1 695 ? -11.723 2.187 -27.792 1.00 52.94 695 LYS A C 1
ATOM 5483 O O . LYS A 1 695 ? -12.034 2.045 -26.615 1.00 52.94 695 LYS A O 1
ATOM 5488 N N . ASP A 1 696 ? -10.835 1.430 -28.425 1.00 60.12 696 ASP A N 1
ATOM 5489 C CA . ASP A 1 696 ? -10.137 0.263 -27.874 1.00 60.12 696 ASP A CA 1
ATOM 5490 C C . ASP A 1 696 ? -9.330 0.580 -26.597 1.00 60.12 696 ASP A C 1
ATOM 5492 O O . ASP A 1 696 ? -8.123 0.791 -26.637 1.00 60.12 696 ASP A O 1
ATOM 5496 N N . GLY A 1 697 ? -10.016 0.644 -25.452 1.00 63.75 697 GLY A N 1
ATOM 5497 C CA . GLY A 1 697 ? -9.425 0.899 -24.138 1.00 63.75 697 GLY A CA 1
ATOM 5498 C C . GLY A 1 697 ? -8.423 -0.168 -23.695 1.00 63.75 697 GLY A C 1
ATOM 5499 O O . GLY A 1 697 ? -8.361 -1.247 -24.276 1.00 63.75 697 GLY A O 1
ATOM 5500 N N . GLY A 1 698 ? -7.673 0.105 -22.620 1.00 72.00 698 GLY A N 1
ATOM 5501 C CA . GLY A 1 698 ? -6.694 -0.833 -22.045 1.00 72.00 698 GLY A CA 1
ATOM 5502 C C . GLY A 1 698 ? -7.250 -2.235 -21.783 1.00 72.00 698 GLY A C 1
ATOM 5503 O O . GLY A 1 698 ? -8.100 -2.414 -20.923 1.00 72.00 698 GLY A O 1
ATOM 5504 N N . LYS A 1 699 ? -6.769 -3.264 -22.481 1.00 86.25 699 LYS A N 1
ATOM 5505 C CA . LYS A 1 699 ? -7.232 -4.652 -22.294 1.00 86.25 699 LYS A CA 1
ATOM 5506 C C . LYS A 1 699 ? -6.315 -5.397 -21.329 1.00 86.25 699 LYS A C 1
ATOM 5508 O O . LYS A 1 699 ? -5.103 -5.286 -21.413 1.00 86.25 699 LYS A O 1
ATOM 5513 N N . PHE A 1 700 ? -6.898 -6.154 -20.402 1.00 91.31 700 PHE A N 1
ATOM 5514 C CA . PHE A 1 700 ? -6.170 -6.987 -19.440 1.00 91.31 700 PHE A CA 1
ATOM 5515 C C . PHE A 1 700 ? -7.055 -8.126 -18.910 1.00 91.31 700 PHE A C 1
ATOM 5517 O O . PHE A 1 700 ? -8.276 -8.100 -19.091 1.00 91.31 700 PHE A O 1
ATOM 5524 N N . ASP A 1 701 ? -6.455 -9.132 -18.272 1.00 92.75 701 ASP A N 1
ATOM 5525 C CA . ASP A 1 701 ? -7.144 -10.266 -17.636 1.00 92.75 701 ASP A CA 1
ATOM 5526 C C . ASP A 1 701 ? -7.317 -10.068 -16.115 1.00 92.75 701 ASP A C 1
ATOM 5528 O O . ASP A 1 701 ? -8.323 -10.497 -15.544 1.00 92.75 701 ASP A O 1
ATOM 5532 N N . GLY A 1 702 ? -6.380 -9.374 -15.461 1.00 89.81 702 GLY A N 1
ATOM 5533 C CA . GLY A 1 702 ? -6.505 -8.953 -14.063 1.00 89.81 702 GLY A CA 1
ATOM 5534 C C . GLY A 1 702 ? -5.524 -7.865 -13.603 1.00 89.81 702 GLY A C 1
ATOM 5535 O O . GLY A 1 702 ? -4.697 -7.379 -14.374 1.00 89.81 702 GLY A O 1
ATOM 5536 N N . VAL A 1 703 ? -5.598 -7.452 -12.341 1.00 87.12 703 VAL A N 1
ATOM 5537 C CA . VAL A 1 703 ? -4.632 -6.491 -11.764 1.00 87.12 703 VAL A CA 1
ATOM 5538 C C . VAL A 1 703 ? -3.674 -7.190 -10.810 1.00 87.12 703 VAL A C 1
ATOM 5540 O O . VAL A 1 703 ? -4.088 -7.996 -9.978 1.00 87.12 703 VAL A O 1
ATOM 5543 N N . ALA A 1 704 ? -2.388 -6.868 -10.905 1.00 86.50 704 ALA A N 1
ATOM 5544 C CA . ALA A 1 704 ? -1.441 -7.181 -9.847 1.00 86.50 704 ALA A CA 1
ATOM 5545 C C . ALA A 1 704 ? -1.594 -6.130 -8.740 1.00 86.50 704 ALA A C 1
ATOM 5547 O O . ALA A 1 704 ? -1.747 -4.940 -9.012 1.00 86.50 704 ALA A O 1
ATOM 5548 N N . VAL A 1 705 ? -1.597 -6.563 -7.479 1.00 80.56 705 VAL A N 1
ATOM 5549 C CA . VAL A 1 705 ? -1.642 -5.670 -6.314 1.00 80.56 705 VAL A CA 1
ATOM 5550 C C . VAL A 1 705 ? -0.432 -5.975 -5.453 1.00 80.56 705 VAL A C 1
ATOM 5552 O O . VAL A 1 705 ? -0.185 -7.139 -5.139 1.00 80.56 705 VAL A O 1
ATOM 5555 N N . HIS A 1 706 ? 0.291 -4.938 -5.038 1.00 81.56 706 HIS A N 1
ATOM 5556 C CA . HIS A 1 706 ? 1.410 -5.057 -4.107 1.00 81.56 706 HIS A CA 1
ATOM 5557 C C . HIS A 1 706 ? 0.996 -4.490 -2.749 1.00 81.56 706 HIS A C 1
ATOM 5559 O O . HIS A 1 706 ? 1.187 -3.304 -2.481 1.00 81.56 706 HIS A O 1
ATOM 5565 N N . PRO A 1 707 ? 0.338 -5.292 -1.893 1.00 78.94 707 PRO A N 1
ATOM 5566 C CA . PRO A 1 707 ? -0.057 -4.812 -0.589 1.00 78.94 707 PRO A CA 1
ATOM 5567 C C . PRO A 1 707 ? 1.161 -4.734 0.329 1.00 78.94 707 PRO A C 1
ATOM 5569 O O . PRO A 1 707 ? 1.846 -5.727 0.576 1.00 78.94 707 PRO A O 1
ATOM 5572 N N . TYR A 1 708 ? 1.375 -3.560 0.904 1.00 77.62 708 TYR A N 1
ATOM 5573 C CA . TYR A 1 708 ? 2.455 -3.325 1.852 1.00 77.62 708 TYR A CA 1
ATOM 5574 C C . TYR A 1 708 ? 1.891 -3.114 3.252 1.00 77.62 708 TYR A C 1
ATOM 5576 O O . TYR A 1 708 ? 0.963 -2.324 3.458 1.00 77.62 708 TYR A O 1
ATOM 5584 N N . SER A 1 709 ? 2.464 -3.792 4.245 1.00 71.75 709 SER A N 1
ATOM 5585 C CA . SER A 1 709 ? 2.162 -3.547 5.656 1.00 71.75 709 SER A CA 1
ATOM 5586 C C . SER A 1 709 ? 2.841 -2.246 6.108 1.00 71.75 709 SER A C 1
ATOM 5588 O O . SER A 1 709 ? 3.873 -2.269 6.779 1.00 71.75 709 SER A O 1
ATOM 5590 N N . HIS A 1 710 ? 2.305 -1.099 5.693 1.00 63.72 710 HIS A N 1
ATOM 5591 C CA . HIS A 1 710 ? 2.775 0.201 6.159 1.00 63.72 710 HIS A CA 1
ATOM 5592 C C . HIS A 1 710 ? 2.380 0.380 7.625 1.00 63.72 710 HIS A C 1
ATOM 5594 O O . HIS A 1 710 ? 1.203 0.434 7.962 1.00 63.72 710 HIS A O 1
ATOM 5600 N N . SER A 1 711 ? 3.363 0.485 8.510 1.00 56.66 711 SER A N 1
ATOM 5601 C CA . SER A 1 711 ? 3.138 0.754 9.929 1.00 56.66 711 SER A CA 1
ATOM 5602 C C . SER A 1 711 ? 3.948 1.958 10.379 1.00 56.66 711 SER A C 1
ATOM 5604 O O . SER A 1 711 ? 5.120 2.080 10.017 1.00 56.66 711 SER A O 1
ATOM 5606 N N . ASN A 1 712 ? 3.382 2.777 11.259 1.00 55.19 712 ASN A N 1
ATOM 5607 C CA . ASN A 1 712 ? 4.152 3.781 11.983 1.00 55.19 712 ASN A CA 1
ATOM 5608 C C . ASN A 1 712 ? 5.028 3.086 13.042 1.00 55.19 712 ASN A C 1
ATOM 5610 O O . ASN A 1 712 ? 4.539 2.711 14.104 1.00 55.19 712 ASN A O 1
ATOM 5614 N N . GLY A 1 713 ? 6.318 2.907 12.745 1.00 64.19 713 GLY A N 1
ATOM 5615 C CA . GLY A 1 713 ? 7.332 2.436 13.699 1.00 64.19 713 GLY A CA 1
ATOM 5616 C C . GLY A 1 713 ? 7.940 1.060 13.394 1.00 64.19 713 GLY A C 1
ATOM 5617 O O . GLY A 1 713 ? 7.372 0.235 12.674 1.00 64.19 713 GLY A O 1
ATOM 5618 N N . SER A 1 714 ? 9.124 0.812 13.959 1.00 74.44 714 SER A N 1
ATOM 5619 C CA . SER A 1 714 ? 9.828 -0.472 13.886 1.00 74.44 714 SER A CA 1
ATOM 5620 C C . SER A 1 714 ? 9.357 -1.427 14.988 1.00 74.44 714 SER A C 1
ATOM 5622 O O . SER A 1 714 ? 9.219 -1.029 16.144 1.00 74.44 714 SER A O 1
ATOM 5624 N N . LEU A 1 715 ? 9.119 -2.694 14.632 1.00 78.69 715 LEU A N 1
ATOM 5625 C CA . LEU A 1 715 ? 9.017 -3.786 15.605 1.00 78.69 715 LEU A CA 1
ATOM 5626 C C . LEU A 1 715 ? 10.417 -4.344 15.816 1.00 78.69 715 LEU A C 1
ATOM 5628 O O . LEU A 1 715 ? 11.132 -4.584 14.848 1.00 78.69 715 LEU A O 1
ATOM 5632 N N . GLN A 1 716 ? 10.813 -4.509 17.071 1.00 83.31 716 GLN A N 1
ATOM 5633 C CA . GLN A 1 716 ? 12.054 -5.200 17.397 1.00 83.31 716 GLN A CA 1
ATOM 5634 C C . GLN A 1 716 ? 11.802 -6.708 17.346 1.00 83.31 716 GLN A C 1
ATOM 5636 O O . GLN A 1 716 ? 10.772 -7.166 17.835 1.00 83.31 716 GLN A O 1
ATOM 5641 N N . ASP A 1 717 ? 12.757 -7.483 16.833 1.00 82.69 717 ASP A N 1
ATOM 5642 C CA . ASP A 1 717 ? 12.653 -8.952 16.755 1.00 82.69 717 ASP A CA 1
ATOM 5643 C C . ASP A 1 717 ? 12.467 -9.620 18.130 1.00 82.69 717 ASP A C 1
ATOM 5645 O O . ASP A 1 717 ? 12.015 -10.758 18.226 1.00 82.69 717 ASP A O 1
ATOM 5649 N N . ASN A 1 718 ? 12.822 -8.919 19.212 1.00 88.81 718 ASN A N 1
ATOM 5650 C CA . ASN A 1 718 ? 12.672 -9.385 20.589 1.00 88.81 718 ASN A CA 1
ATOM 5651 C C . ASN A 1 718 ? 11.386 -8.896 21.281 1.00 88.81 718 ASN A C 1
ATOM 5653 O O . ASN A 1 718 ? 11.251 -9.079 22.493 1.00 88.81 718 ASN A O 1
ATOM 5657 N N . ASP A 1 719 ? 10.467 -8.256 20.553 1.00 86.25 719 ASP A N 1
ATOM 5658 C CA . ASP A 1 719 ? 9.174 -7.852 21.097 1.00 86.25 719 ASP A CA 1
ATOM 5659 C C . ASP A 1 719 ? 8.364 -9.109 21.470 1.00 86.25 719 ASP A C 1
ATOM 5661 O O . ASP A 1 719 ? 8.133 -9.964 20.612 1.00 86.25 719 ASP A O 1
ATOM 5665 N N . PRO A 1 720 ? 7.917 -9.258 22.731 1.00 86.06 720 PRO A N 1
ATOM 5666 C CA . PRO A 1 720 ? 7.158 -10.434 23.153 1.00 86.06 720 PRO A CA 1
ATOM 5667 C C . PRO A 1 720 ? 5.804 -10.573 22.440 1.00 86.06 720 PRO A C 1
ATOM 5669 O O . PRO A 1 720 ? 5.208 -11.640 22.525 1.00 86.06 720 PRO A O 1
ATOM 5672 N N . LEU A 1 721 ? 5.335 -9.522 21.754 1.00 87.12 721 LEU A N 1
ATOM 5673 C CA . LEU A 1 721 ? 4.112 -9.492 20.946 1.00 87.12 721 LEU A CA 1
ATOM 5674 C C . LEU A 1 721 ? 4.406 -9.314 19.447 1.00 87.12 721 LEU A C 1
ATOM 5676 O O . LEU A 1 721 ? 3.585 -8.766 18.707 1.00 87.12 721 LEU A O 1
ATOM 5680 N N . PHE A 1 722 ? 5.609 -9.682 18.992 1.00 85.00 722 PHE A N 1
ATOM 5681 C CA . PHE A 1 722 ? 6.026 -9.484 17.603 1.00 85.00 722 PHE A CA 1
ATOM 5682 C C . PHE A 1 722 ? 5.006 -10.062 16.611 1.00 85.00 722 PHE A C 1
ATOM 5684 O O . PHE A 1 722 ? 4.578 -9.365 15.692 1.00 85.00 722 PHE A O 1
ATOM 5691 N N . TYR A 1 723 ? 4.578 -11.310 16.814 1.00 82.69 723 TYR A N 1
ATOM 5692 C CA . TYR A 1 723 ? 3.670 -11.995 15.895 1.00 82.69 723 TYR A CA 1
ATOM 5693 C C . TYR A 1 723 ? 2.272 -11.373 15.888 1.00 82.69 723 TYR A C 1
ATOM 5695 O O . TYR A 1 723 ? 1.718 -11.145 14.815 1.00 82.69 723 TYR A O 1
ATOM 5703 N N . GLU A 1 724 ? 1.727 -11.036 17.055 1.00 85.12 724 GLU A N 1
ATOM 5704 C CA . GLU A 1 724 ? 0.423 -10.387 17.198 1.00 85.12 724 GLU A CA 1
ATOM 5705 C C . GLU A 1 724 ? 0.409 -9.034 16.485 1.00 85.12 724 GLU A C 1
ATOM 5707 O O . GLU A 1 724 ? -0.489 -8.760 15.691 1.00 85.12 724 GLU A O 1
ATOM 5712 N N . LYS A 1 725 ? 1.451 -8.221 16.686 1.00 83.38 725 LYS A N 1
ATOM 5713 C CA . LYS A 1 725 ? 1.575 -6.910 16.036 1.00 83.38 725 LYS A CA 1
ATOM 5714 C C . LYS A 1 725 ? 1.781 -7.025 14.523 1.00 83.38 725 LYS A C 1
ATOM 5716 O O . LYS A 1 725 ? 1.333 -6.155 13.779 1.00 83.38 725 LYS A O 1
ATOM 5721 N N . ILE A 1 726 ? 2.448 -8.075 14.036 1.00 82.62 726 ILE A N 1
ATOM 5722 C CA . ILE A 1 726 ? 2.545 -8.353 12.593 1.00 82.62 726 ILE A CA 1
ATOM 5723 C C . ILE A 1 726 ? 1.175 -8.738 12.021 1.00 82.62 726 ILE A C 1
ATOM 5725 O O . ILE A 1 726 ? 0.786 -8.205 10.981 1.00 82.62 726 ILE A O 1
ATOM 5729 N N . MET A 1 727 ? 0.422 -9.605 12.700 1.00 83.69 727 MET A N 1
ATOM 5730 C CA . MET A 1 727 ? -0.927 -9.992 12.271 1.00 83.69 727 MET A CA 1
ATOM 5731 C C . MET A 1 727 ? -1.886 -8.796 12.269 1.00 83.69 727 MET A C 1
ATOM 5733 O O . MET A 1 727 ? -2.598 -8.585 11.288 1.00 83.69 727 MET A O 1
ATOM 5737 N N . GLU A 1 728 ? -1.828 -7.944 13.293 1.00 82.94 728 GLU A N 1
ATOM 5738 C CA . GLU A 1 728 ? -2.600 -6.699 13.361 1.00 82.94 728 GLU A CA 1
ATOM 5739 C C . GLU A 1 728 ? -2.297 -5.773 12.169 1.00 82.94 728 GLU A C 1
ATOM 5741 O O . GLU A 1 728 ? -3.208 -5.193 11.573 1.00 82.94 728 GLU A O 1
ATOM 5746 N N . ARG A 1 729 ? -1.029 -5.659 11.744 1.00 82.81 729 ARG A N 1
ATOM 5747 C CA . ARG A 1 729 ? -0.660 -4.879 10.544 1.00 82.81 729 ARG A CA 1
ATOM 5748 C C . ARG A 1 729 ? -1.298 -5.439 9.274 1.00 82.81 729 ARG A C 1
ATOM 5750 O O . ARG A 1 729 ? -1.697 -4.665 8.402 1.00 82.81 729 ARG A O 1
ATOM 5757 N N . ILE A 1 730 ? -1.402 -6.763 9.155 1.00 83.19 730 ILE A N 1
ATOM 5758 C CA . ILE A 1 730 ? -2.065 -7.404 8.013 1.00 83.19 730 ILE A CA 1
ATOM 5759 C C . ILE A 1 730 ? -3.554 -7.045 8.014 1.00 83.19 730 ILE A C 1
ATOM 5761 O O . ILE A 1 730 ? -4.072 -6.589 6.992 1.00 83.19 730 ILE A O 1
ATOM 5765 N N . GLU A 1 731 ? -4.228 -7.193 9.154 1.00 82.38 731 GLU A N 1
ATOM 5766 C CA . GLU A 1 731 ? -5.662 -6.911 9.281 1.00 82.38 731 GLU A CA 1
ATOM 5767 C C . GLU A 1 731 ? -5.997 -5.438 9.030 1.00 82.38 731 GLU A C 1
ATOM 5769 O O . GLU A 1 731 ? -6.928 -5.126 8.285 1.00 82.38 731 GLU A O 1
ATOM 5774 N N . THR A 1 732 ? -5.209 -4.528 9.601 1.00 79.44 732 THR A N 1
ATOM 5775 C CA . THR A 1 732 ? -5.460 -3.082 9.515 1.00 79.44 732 THR A CA 1
ATOM 5776 C C . THR A 1 732 ? -5.058 -2.484 8.164 1.00 79.44 732 THR A C 1
ATOM 5778 O O . THR A 1 732 ? -5.746 -1.596 7.655 1.00 79.44 732 THR A O 1
ATOM 5781 N N . SER A 1 733 ? -3.978 -2.976 7.544 1.00 79.94 733 SER A N 1
ATOM 5782 C CA . SER A 1 733 ? -3.381 -2.337 6.358 1.00 79.94 733 SER A CA 1
ATOM 5783 C C . SER A 1 733 ? -3.494 -3.167 5.083 1.00 79.94 733 SER A C 1
ATOM 5785 O O . SER A 1 733 ? -3.872 -2.635 4.043 1.00 79.94 733 SER A O 1
ATOM 5787 N N . VAL A 1 734 ? -3.162 -4.459 5.117 1.00 85.38 734 VAL A N 1
ATOM 5788 C CA . VAL A 1 734 ? -3.083 -5.290 3.900 1.00 85.38 734 VAL A CA 1
ATOM 5789 C C . VAL A 1 734 ? -4.473 -5.694 3.413 1.00 85.38 734 VAL A C 1
ATOM 5791 O O . VAL A 1 734 ? -4.785 -5.553 2.229 1.00 85.38 734 VAL A O 1
ATOM 5794 N N . VAL A 1 735 ? -5.344 -6.142 4.323 1.00 86.19 735 VAL A N 1
ATOM 5795 C CA . VAL A 1 735 ? -6.704 -6.585 3.973 1.00 86.19 735 VAL A CA 1
ATOM 5796 C C . VAL A 1 735 ? -7.516 -5.449 3.348 1.00 86.19 735 VAL A C 1
ATOM 5798 O O . VAL A 1 735 ? -8.245 -5.668 2.378 1.00 86.19 735 VAL A O 1
ATOM 5801 N N . SER A 1 736 ? -7.383 -4.227 3.866 1.00 84.44 736 SER A N 1
ATOM 5802 C CA . SER A 1 736 ? -8.083 -3.055 3.334 1.00 84.44 736 SER A CA 1
ATOM 5803 C C . SER A 1 736 ? -7.584 -2.664 1.937 1.00 84.44 736 SER A C 1
ATOM 5805 O O . SER A 1 736 ? -8.410 -2.373 1.068 1.00 84.44 736 SER A O 1
ATOM 5807 N N . GLN A 1 737 ? -6.271 -2.739 1.679 1.00 84.31 737 GLN A N 1
ATOM 5808 C CA . GLN A 1 737 ? -5.683 -2.516 0.350 1.00 84.31 737 GLN A CA 1
ATOM 5809 C C . GLN A 1 737 ? -6.250 -3.493 -0.689 1.00 84.31 737 GLN A C 1
ATOM 5811 O O . GLN A 1 737 ? -6.738 -3.058 -1.733 1.00 84.31 737 GLN A O 1
ATOM 5816 N N . VAL A 1 738 ? -6.273 -4.795 -0.380 1.00 85.75 738 VAL A N 1
ATOM 5817 C CA . VAL A 1 738 ? -6.803 -5.825 -1.292 1.00 85.75 738 VAL A CA 1
ATOM 5818 C C . VAL A 1 738 ? -8.307 -5.642 -1.520 1.00 85.75 738 VAL A C 1
ATOM 5820 O O . VAL A 1 738 ? -8.747 -5.541 -2.666 1.00 85.75 738 VAL A O 1
ATOM 5823 N N . ARG A 1 739 ? -9.106 -5.507 -0.449 1.00 87.75 739 ARG A N 1
ATOM 5824 C CA . ARG A 1 739 ? -10.567 -5.305 -0.558 1.00 87.75 739 ARG A CA 1
ATOM 5825 C C . ARG A 1 739 ? -10.922 -4.057 -1.362 1.00 87.75 739 ARG A C 1
ATOM 5827 O O . ARG A 1 739 ? -11.890 -4.067 -2.118 1.00 87.75 739 ARG A O 1
ATOM 5834 N N . SER A 1 740 ? -10.149 -2.982 -1.213 1.00 86.50 740 SER A N 1
ATOM 5835 C CA . SER A 1 740 ? -10.342 -1.752 -1.984 1.00 86.50 740 SER A CA 1
ATOM 5836 C C . SER A 1 740 ? -10.214 -2.006 -3.490 1.00 86.50 740 SER A C 1
ATOM 5838 O O . SER A 1 740 ? -11.077 -1.577 -4.258 1.00 86.50 740 SER A O 1
ATOM 5840 N N . ARG A 1 741 ? -9.201 -2.769 -3.923 1.00 86.06 741 ARG A N 1
ATOM 5841 C CA . ARG A 1 741 ? -9.016 -3.119 -5.342 1.00 86.06 741 ARG A CA 1
ATOM 5842 C C . ARG A 1 741 ? -10.089 -4.067 -5.861 1.00 86.06 741 ARG A C 1
ATOM 5844 O O . ARG A 1 741 ? -10.646 -3.802 -6.925 1.00 86.06 741 ARG A O 1
ATOM 5851 N N . GLU A 1 742 ? -10.475 -5.075 -5.082 1.00 87.44 742 GLU A N 1
ATOM 5852 C CA . GLU A 1 742 ? -11.606 -5.943 -5.439 1.00 87.44 742 GLU A CA 1
ATOM 5853 C C . GLU A 1 742 ? -12.906 -5.149 -5.631 1.00 87.44 742 GLU A C 1
ATOM 5855 O O . GLU A 1 742 ? -13.661 -5.401 -6.569 1.00 87.44 742 GLU A O 1
ATOM 5860 N N . ASN A 1 743 ? -13.179 -4.174 -4.761 1.00 90.69 743 ASN A N 1
ATOM 5861 C CA . ASN A 1 743 ? -14.366 -3.326 -4.871 1.00 90.69 743 ASN A CA 1
ATOM 5862 C C . ASN A 1 743 ? -14.336 -2.457 -6.134 1.00 90.69 743 ASN A C 1
ATOM 5864 O O . ASN A 1 743 ? -15.373 -2.261 -6.766 1.00 90.69 743 ASN A O 1
ATOM 5868 N N . VAL A 1 744 ? -13.159 -1.956 -6.522 1.00 88.94 744 VAL A N 1
ATOM 5869 C CA . VAL A 1 744 ? -12.979 -1.207 -7.773 1.00 88.94 744 VAL A CA 1
ATOM 5870 C C . VAL A 1 744 ? -13.254 -2.097 -8.986 1.00 88.94 744 VAL A C 1
ATOM 5872 O O . VAL A 1 744 ? -14.010 -1.684 -9.865 1.00 88.94 744 VAL A O 1
ATOM 5875 N N . LEU A 1 745 ? -12.717 -3.320 -9.018 1.00 88.81 745 LEU A N 1
ATOM 5876 C CA . LEU A 1 745 ? -13.004 -4.266 -10.099 1.00 88.81 745 LEU A CA 1
ATOM 5877 C C . LEU A 1 745 ? -14.495 -4.610 -10.160 1.00 88.81 745 LEU A C 1
ATOM 5879 O O . LEU A 1 745 ? -15.097 -4.470 -11.218 1.00 88.81 745 LEU A O 1
ATOM 5883 N N . LYS A 1 746 ? -15.132 -4.938 -9.028 1.00 90.56 746 LYS A N 1
ATOM 5884 C CA . LYS A 1 746 ? -16.581 -5.220 -8.959 1.00 90.56 746 LYS A CA 1
ATOM 5885 C C . LYS A 1 746 ? -17.444 -4.039 -9.408 1.00 90.56 746 LYS A C 1
ATOM 5887 O O . LYS A 1 746 ? -18.528 -4.245 -9.946 1.00 90.56 746 LYS A O 1
ATOM 5892 N N . LYS A 1 747 ? -16.989 -2.803 -9.181 1.00 91.81 747 LYS A N 1
ATOM 5893 C CA . LYS A 1 747 ? -17.691 -1.587 -9.615 1.00 91.81 747 LYS A CA 1
ATOM 5894 C C . LYS A 1 747 ? -17.710 -1.452 -11.139 1.00 91.81 747 LYS A C 1
ATOM 5896 O O . LYS A 1 747 ? -18.727 -1.029 -11.685 1.00 91.81 747 LYS A O 1
ATOM 5901 N N . TYR A 1 748 ? -16.594 -1.741 -11.806 1.00 89.31 748 TYR A N 1
ATOM 5902 C CA . TYR A 1 748 ? -16.442 -1.514 -13.246 1.00 89.31 748 TYR A CA 1
ATOM 5903 C C . TYR A 1 748 ? -16.740 -2.763 -14.096 1.00 89.31 748 TYR A C 1
ATOM 5905 O O . TYR A 1 748 ? -17.352 -2.620 -15.151 1.00 89.31 748 TYR A O 1
ATOM 5913 N N . TRP A 1 749 ? -16.429 -3.961 -13.591 1.00 90.50 749 TRP A N 1
ATOM 5914 C CA . TRP A 1 749 ? -16.682 -5.273 -14.208 1.00 90.50 749 TRP A CA 1
ATOM 5915 C C . TRP A 1 749 ? -17.389 -6.222 -13.222 1.00 90.50 749 TRP A C 1
ATOM 5917 O O . TRP A 1 749 ? -16.793 -7.175 -12.712 1.00 90.50 749 TRP A O 1
ATOM 5927 N N . PRO A 1 750 ? -18.679 -5.980 -12.915 1.00 90.50 750 PRO A N 1
ATOM 5928 C CA . PRO A 1 750 ? -19.439 -6.790 -11.958 1.00 90.50 750 PRO A CA 1
ATOM 5929 C C . PRO A 1 750 ? -19.663 -8.243 -12.407 1.00 90.50 750 PRO A C 1
ATOM 5931 O O . PRO A 1 750 ? -20.046 -9.078 -11.591 1.00 90.50 750 PRO A O 1
ATOM 5934 N N . ASP A 1 751 ? -19.439 -8.550 -13.686 1.00 90.50 751 ASP A N 1
ATOM 5935 C CA . ASP A 1 751 ? -19.521 -9.899 -14.253 1.00 90.50 751 ASP A CA 1
ATOM 5936 C C . ASP A 1 751 ? -18.290 -10.770 -13.946 1.00 90.50 751 ASP A C 1
ATOM 5938 O O . ASP A 1 751 ? -18.302 -11.968 -14.228 1.00 90.50 751 ASP A O 1
ATOM 5942 N N . GLY A 1 752 ? -17.237 -10.191 -13.355 1.00 84.00 752 GLY A N 1
ATOM 5943 C CA . GLY A 1 752 ? -15.994 -10.897 -13.046 1.00 84.00 752 GLY A CA 1
ATOM 5944 C C . GLY A 1 752 ? -15.116 -11.170 -14.270 1.00 84.00 752 GLY A C 1
ATOM 5945 O O . GLY A 1 752 ? -14.260 -12.055 -14.216 1.00 84.00 752 GLY A O 1
ATOM 5946 N N . SER A 1 753 ? -15.319 -10.429 -15.366 1.00 84.25 753 SER A N 1
ATOM 5947 C CA . SER A 1 753 ? -14.503 -10.509 -16.587 1.00 84.25 753 SER A CA 1
ATOM 5948 C C . SER A 1 753 ? -13.049 -10.062 -16.388 1.00 84.25 753 SER A C 1
ATOM 5950 O O . SER A 1 753 ? -12.194 -10.420 -17.198 1.00 84.25 753 SER A O 1
ATOM 5952 N N . LYS A 1 754 ? -12.765 -9.324 -15.306 1.00 85.81 754 LYS A N 1
ATOM 5953 C CA . LYS A 1 754 ? -11.426 -8.938 -14.831 1.00 85.81 754 LYS A CA 1
ATOM 5954 C C . LYS A 1 754 ? -11.207 -9.465 -13.413 1.00 85.81 754 LYS A C 1
ATOM 5956 O O . LYS A 1 754 ? -12.130 -9.388 -12.596 1.00 85.81 754 LYS A O 1
ATOM 5961 N N . LYS A 1 755 ? -10.016 -10.004 -13.132 1.00 77.19 755 LYS A N 1
ATOM 5962 C CA . LYS A 1 755 ? -9.681 -10.637 -11.843 1.00 77.19 755 LYS A CA 1
ATOM 5963 C C . LYS A 1 755 ? -8.679 -9.882 -10.986 1.00 77.19 755 LYS A C 1
ATOM 5965 O O . LYS A 1 755 ? -7.784 -9.211 -11.541 1.00 77.19 755 LYS A O 1
#

Foldseek 3Di:
DPPVVVVVVVVVVVVVVVVVVVVPPPPCPPPPDPPPPPLLVQWDFKFFPDDVCADQQWGHGPSDRDDQFTKGKAFLVTRNDFPWDWDQDLDRTWTFDAFGRIKIKTWLGDWPLAWKKKKWKWAAAPPDDQAQFWAQFKAFPDPAFGQWIAGNQWIWTCQLVDTFTFPDRDDHRAIKIKMWTWDQDPLRWIWIWIDILLHTRGIDIGDPCVSGDGGRTMMIGFHYNDPPRTIGGGTIIGTIIMGRHGDDSSNSNSSSVVSVLSRLLVLLVVLLVLLVCCLVPNDDDPVDPLSVLLVVLSVVSVPDDSPDPPVVSNVSSVVNVVSSVVSVVVSVPDDDDDDDDPVDDPDDDQLQVQEDEWAQPPVTVQQADLVVLAGDPVSLVVLLVSLRQEYEPNDDLQQQFDQQVLFFDDLVSRFWADRNDQAGATHRRSVGPLNVLCSQCVRRNHAYAYEHRQQQAALLSLQLVLQLQANAQPPCLSDFDNNLVSNVVSPHRHHSHHFHYEYHAPCVVLNVHQLDPANVDDDDDDLSSLQCQQAWDKGWDDQHQWADLRHSHCDPPLVRHGRWAQQAAFDKTFDGNAFAPDRDFPPVQFWDPVFKWKAWLNHTAAEDCDQVPAALDHRYWHADRRHRMITAHRNGGHYRRHGGTGMTIITIGIRDHQLSNLVSNCSNPVRHFYEYNHQDLSNLVSQLVCVVVPHRTGDGQEYDFDFDLDDDDDDDPPPPCSPVVVVVSCVVGRVCSVVVSVVSCCVRPVVSSYD

InterPro domains:
  IPR013320 Concanavalin A-like lectin/glucanase domain superfamily [SSF49899] (29-257)
  IPR017853 Glycoside hydrolase superfamily [SSF51445] (379-523)
  IPR017853 Glycoside hydrolase superfamily [SSF51445] (647-732)
  IPR055235 Alpha-L-arabinofuranosidase 1, catalytic domain [PF22848] (389-508)

Sequence (755 aa):
MGGNMNKKFISIILATIILVATCFNFKLVSANTIKDFDLNDSLLGYYTFENDSINNMTVTNLATLGEKYNGKLGSLNNDNGTNITIDKGILEDGLKFDGSESYFRVPNIINAKENYTVSLWLYNDNSQPTDSTSINIIQQTGAGRTLLYLKNKKYGSYVTGKDIISSKVEEYGQWQNVIITSNVNDDESITFKVYANGELRKEEVIQDLTLINGGITDLQFGCHKNTDTGHAFKGKIDSIRIYNKSADNNMVDALFNEHRNVIVFEGLGNTINLAEELLEHGILTDEYKEYTDLYSKVEEAKNITIDSPYSEIALVKTELEALINIYNETAKDLPVKISVNYNNIIKNIPDYMFGVNHRYHMDGYGSYNPETQNLYGEFKQLSNSANFGSVRYPGGIVANLFQWKRSIGDVENRITTIHGNWNEPTITPNFGLDEAARYIIDESNGEMIYVYGFGNGSALDAADLVEYLNCEVGENPNGGIDWAEVRANNGHAKPYNVKLFEIGNEVDEGCGYWMQNSPDQWSGNGLDVARMYAEGAVREFVKEKVAEIDNWNTSNDKSKASYFSDGTANQKKYMRYANDVTDQIDKSKAVESDSVHVYINNEEWAIVKDIKKADANARVVQVNYENGEILFGDGINGAIPPKNSDIRVSYTVYKDGLADYYEEMKKVDPDVKVYSGYSNSNIAQAIAESEKASKDGGKFDGVAVHPYSHSNGSLQDNDPLFYEKIMERIETSVVSQVRSRENVLKKYWPDGSKK

Radius of gyration: 40.92 Å; chains: 1; bounding box: 70×76×114 Å